Protein AF-A0A537II09-F1 (afdb_monomer_lite)

pLDDT: mean 72.44, std 28.17, range [24.23, 98.81]

Organism: NCBI:txid2569760

Sequence (395 aa):
MRSPESAPSPSTPVTAPAPATTFRKRRRVNEEGLTASSSEDPALSSGSTALQSLRHAIPRAQIGFWALRPAAPGGGNRPRTQRRERAKDPVRKNDIGEYWPERHIHPHPLAVRVRVALVGLGGVGRVLAHELSNNPRVSSLQIIDKVKVTSRGLAPLRSRIEVGACELDAAHNADLVRAVRGCDVVVNTSVSDLNLGIMRAALRVGADYLDVAATGPRKPRGLPGILEQLTLHESYEKADLRALLSMGLDPGMSNVMAREASDRLETIDTIRIRSGGTVRVRQSRPSPKFIPLYSREAFFSDVRIRPTVWQRGRLEERDLLSGEEDYAFPDPVGIQKTFLMAHEEVKTLPLYLGKPVGKVDFKYAINPDLAQALKADPGGSPAHSLPDGVRIRLP

InterPro domains:
  IPR005097 Saccharopine dehydrogenase, NADP binding domain [PF03435] (116-217)
  IPR036291 NAD(P)-binding domain superfamily [SSF51735] (115-291)

Foldseek 3Di:
DDDDDDDDDDDDDDDDDDPPDDDPDPDDDDDDDDDDDDDDDDDDDDDDDDDDDDDDDDDDDDDDDDDDDDDDDDDDDDDDDDDDDDDDDDDDDDPPPDDDPPPPPVVPPDPAAFEEEEEDCPPVNVVVLLVLQADPSHAEYEYEYCDDQDPVNCVVSVGPHHYHYDNDDLVPLVVLLVSCAPGQEYEYPDDQLSVVSNVVSCLVRLHAYEYAFFADDPDQQRDGRLVVNCVCVVSCVVSVYYYHYNCHVFVNVLLVVLLVVLVVDPAAQEDEAEAADADDDVPDVVGDRDDPPDDPVVVLRFQLAFAWKDAPLDTDTDHRFPDWDFDADDPPSGTAIKGFTHGDCNVVNCQPSPHHHHIYTYIYGDDVVVSVVCNVCSDDDPRNDHPPDPNPDRD

Structure (mmCIF, N/CA/C/O backbone):
data_AF-A0A537II09-F1
#
_entry.id   AF-A0A537II09-F1
#
loop_
_atom_site.group_PDB
_atom_site.id
_atom_site.type_symbol
_atom_site.label_atom_id
_atom_site.label_alt_id
_atom_site.label_comp_id
_atom_site.label_asym_id
_atom_site.label_entity_id
_atom_site.label_seq_id
_atom_site.pdbx_PDB_ins_code
_atom_site.Cartn_x
_atom_site.Cartn_y
_atom_site.Cartn_z
_atom_site.occupancy
_atom_site.B_iso_or_equiv
_atom_site.auth_seq_id
_atom_site.auth_comp_id
_atom_site.auth_asym_id
_atom_site.auth_atom_id
_atom_site.pdbx_PDB_model_num
ATOM 1 N N . MET A 1 1 ? -91.148 -2.951 31.776 1.00 35.53 1 MET A N 1
ATOM 2 C CA . MET A 1 1 ? -91.424 -4.222 31.073 1.00 35.53 1 MET A CA 1
ATOM 3 C C . MET A 1 1 ? -90.331 -4.451 30.038 1.00 35.53 1 MET A C 1
ATOM 5 O O . MET A 1 1 ? -90.120 -3.558 29.236 1.00 35.53 1 MET A O 1
ATOM 9 N N . ARG A 1 2 ? -89.703 -5.638 30.092 1.00 34.66 2 ARG A N 1
ATOM 10 C CA . ARG A 1 2 ? -88.965 -6.366 29.034 1.00 34.66 2 ARG A CA 1
ATOM 11 C C . ARG A 1 2 ? -87.686 -5.751 28.418 1.00 34.66 2 ARG A C 1
ATOM 13 O O . ARG A 1 2 ? -87.751 -4.848 27.598 1.00 34.66 2 ARG A O 1
ATOM 20 N N . SER A 1 3 ? -86.548 -6.380 28.738 1.00 38.75 3 SER A N 1
ATOM 21 C CA . SER A 1 3 ? -85.413 -6.667 27.823 1.00 38.75 3 SER A CA 1
ATOM 22 C C . SER A 1 3 ? -85.865 -7.662 26.712 1.00 38.75 3 SER A C 1
ATOM 24 O O . SER A 1 3 ? -86.957 -8.217 26.901 1.00 38.75 3 SER A O 1
ATOM 26 N N . PRO A 1 4 ? -85.118 -7.962 25.607 1.00 50.44 4 PRO A N 1
ATOM 27 C CA . PRO A 1 4 ? -83.701 -8.400 25.615 1.00 50.44 4 PRO A CA 1
ATOM 28 C C . PRO A 1 4 ? -82.800 -8.075 24.378 1.00 50.44 4 PRO A C 1
ATOM 30 O O . PRO A 1 4 ? -83.261 -7.626 23.338 1.00 50.44 4 PRO A O 1
ATOM 33 N N . GLU A 1 5 ? -81.492 -8.314 24.580 1.00 35.16 5 GLU A N 1
ATOM 34 C CA . GLU A 1 5 ? -80.436 -8.886 23.698 1.00 35.16 5 GLU A CA 1
ATOM 35 C C . GLU A 1 5 ? -80.344 -8.581 22.181 1.00 35.16 5 GLU A C 1
ATOM 37 O O . GLU A 1 5 ? -81.242 -8.892 21.408 1.00 35.16 5 GLU A O 1
ATOM 42 N N . SER A 1 6 ? -79.148 -8.192 21.696 1.00 34.78 6 SER A N 1
ATOM 43 C CA . SER A 1 6 ? -78.138 -9.113 21.097 1.00 34.78 6 SER A CA 1
ATOM 44 C C . SER A 1 6 ? -77.117 -8.425 20.148 1.00 34.78 6 SER A C 1
ATOM 46 O O . SER A 1 6 ? -77.461 -7.604 19.310 1.00 34.78 6 SER A O 1
ATOM 48 N N . ALA A 1 7 ? -75.844 -8.794 20.360 1.00 35.44 7 ALA A N 1
ATOM 49 C CA . ALA A 1 7 ? -74.621 -8.822 19.528 1.00 35.44 7 ALA A CA 1
ATOM 50 C C . ALA A 1 7 ? -74.449 -8.003 18.215 1.00 35.44 7 ALA A C 1
ATOM 52 O O . ALA A 1 7 ? -75.266 -8.096 17.303 1.00 35.44 7 ALA A O 1
ATOM 53 N N . PRO A 1 8 ? -73.244 -7.431 17.985 1.00 35.81 8 PRO A N 1
ATOM 54 C CA . PRO A 1 8 ? -72.657 -7.281 16.652 1.00 35.81 8 PRO A CA 1
ATOM 55 C C . PRO A 1 8 ? -71.631 -8.397 16.336 1.00 35.81 8 PRO A C 1
ATOM 57 O O . PRO A 1 8 ? -70.797 -8.747 17.169 1.00 35.81 8 PRO A O 1
ATOM 60 N N . SER A 1 9 ? -71.681 -8.950 15.117 1.00 35.50 9 SER A N 1
ATOM 61 C CA . SER A 1 9 ? -70.659 -9.845 14.518 1.00 35.50 9 SER A CA 1
ATOM 62 C C . SER A 1 9 ? -69.781 -9.073 13.496 1.00 35.50 9 SER A C 1
ATOM 64 O O . SER A 1 9 ? -70.003 -7.878 13.311 1.00 35.50 9 SER A O 1
ATOM 66 N N . PRO A 1 10 ? -68.736 -9.664 12.880 1.00 39.00 10 PRO A N 1
ATOM 67 C CA . PRO A 1 10 ? -67.344 -9.408 13.225 1.00 39.00 10 PRO A CA 1
ATOM 68 C C . PRO A 1 10 ? -66.575 -8.593 12.169 1.00 39.00 10 PRO A C 1
ATOM 70 O O . PRO A 1 10 ? -66.955 -8.464 11.009 1.00 39.00 10 PRO A O 1
ATOM 73 N N . SER A 1 11 ? -65.426 -8.090 12.609 1.00 35.19 11 SER A N 1
ATOM 74 C CA . SER A 1 11 ? -64.381 -7.410 11.848 1.00 35.19 11 SER A CA 1
ATOM 75 C C . SER A 1 11 ? -63.813 -8.217 10.671 1.00 35.19 11 SER A C 1
ATOM 77 O O . SER A 1 11 ? -63.297 -9.319 10.866 1.00 35.19 11 SER A O 1
ATOM 79 N N . THR A 1 12 ? -63.759 -7.606 9.488 1.00 33.59 12 THR A N 1
ATOM 80 C CA . THR A 1 12 ? -62.838 -7.969 8.398 1.00 33.59 12 THR A CA 1
ATOM 81 C C . THR A 1 12 ? -61.529 -7.177 8.538 1.00 33.59 12 THR A C 1
ATOM 83 O O . THR A 1 12 ? -61.569 -5.945 8.537 1.00 33.59 12 THR A O 1
ATOM 86 N N . PRO A 1 13 ? -60.359 -7.829 8.650 1.00 34.22 13 PRO A N 1
ATOM 87 C CA . PRO A 1 13 ? -59.076 -7.139 8.715 1.00 34.22 13 PRO A CA 1
ATOM 88 C C . PRO A 1 13 ? -58.577 -6.754 7.316 1.00 34.22 13 PRO A C 1
ATOM 90 O O . PRO A 1 13 ? -58.531 -7.575 6.400 1.00 34.22 13 PRO A O 1
ATOM 93 N N . VAL A 1 14 ? -58.154 -5.497 7.169 1.00 34.91 14 VAL A N 1
ATOM 94 C CA . VAL A 1 14 ? -57.383 -5.023 6.014 1.00 34.91 14 VAL A CA 1
ATOM 95 C C . VAL A 1 14 ? -55.985 -5.639 6.087 1.00 34.91 14 VAL A C 1
ATOM 97 O O . VAL A 1 14 ? -55.204 -5.352 6.992 1.00 34.91 14 VAL A O 1
ATOM 100 N N . THR A 1 15 ? -55.676 -6.508 5.130 1.00 30.94 15 THR A N 1
ATOM 101 C CA . THR A 1 15 ? -54.361 -7.119 4.917 1.00 30.94 15 THR A CA 1
ATOM 102 C C . THR A 1 15 ? -53.326 -6.075 4.496 1.00 30.94 15 THR A C 1
ATOM 104 O O . THR A 1 15 ? -53.390 -5.539 3.390 1.00 30.94 15 THR A O 1
ATOM 107 N N . ALA A 1 16 ? -52.342 -5.826 5.360 1.00 34.50 16 ALA A N 1
ATOM 108 C CA . ALA A 1 16 ? -51.078 -5.192 4.996 1.00 34.50 16 ALA A CA 1
ATOM 109 C C . ALA A 1 16 ? -50.143 -6.230 4.335 1.00 34.50 16 ALA A C 1
ATOM 111 O O . ALA A 1 16 ? -50.105 -7.378 4.787 1.00 34.50 16 ALA A O 1
ATOM 112 N N . PRO A 1 17 ? -49.377 -5.872 3.289 1.00 32.50 17 PRO A N 1
ATOM 113 C CA . PRO A 1 17 ? -48.413 -6.786 2.693 1.00 32.50 17 PRO A CA 1
ATOM 114 C C . PRO A 1 17 ? -47.253 -7.063 3.663 1.00 32.50 17 PRO A C 1
ATOM 116 O O . PRO A 1 17 ? -46.670 -6.152 4.250 1.00 32.50 17 PRO A O 1
ATOM 119 N N . ALA A 1 18 ? -46.927 -8.346 3.820 1.00 30.72 18 ALA A N 1
ATOM 120 C CA . ALA A 1 18 ? -45.845 -8.843 4.659 1.00 30.72 18 ALA A CA 1
ATOM 121 C C . ALA A 1 18 ? -44.460 -8.398 4.143 1.00 30.72 18 ALA A C 1
ATOM 123 O O . ALA A 1 18 ? -44.184 -8.546 2.949 1.00 30.72 18 ALA A O 1
ATOM 124 N N . PRO A 1 19 ? -43.535 -7.945 5.010 1.00 30.09 19 PRO A N 1
ATOM 125 C CA . PRO A 1 19 ? -42.133 -7.848 4.642 1.00 30.09 19 PRO A CA 1
ATOM 126 C C . PRO A 1 19 ? -41.504 -9.246 4.707 1.00 30.09 19 PRO A C 1
ATOM 128 O O . PRO A 1 19 ? -41.142 -9.748 5.771 1.00 30.09 19 PRO A O 1
ATOM 131 N N . ALA A 1 20 ? -41.361 -9.884 3.548 1.00 29.41 20 ALA A N 1
ATOM 132 C CA . ALA A 1 20 ? -40.534 -11.071 3.392 1.00 29.41 20 ALA A CA 1
ATOM 133 C C . ALA A 1 20 ? -39.072 -10.646 3.183 1.00 29.41 20 ALA A C 1
ATOM 135 O O . ALA A 1 20 ? -38.684 -10.261 2.086 1.00 29.41 20 ALA A O 1
ATOM 136 N N . THR A 1 21 ? -38.278 -10.673 4.253 1.00 29.30 21 THR A N 1
ATOM 137 C CA . THR A 1 21 ? -36.952 -11.324 4.369 1.00 29.30 21 THR A CA 1
ATOM 138 C C . THR A 1 21 ? -36.183 -10.717 5.543 1.00 29.30 21 THR A C 1
ATOM 140 O O . THR A 1 21 ? -35.794 -9.554 5.581 1.00 29.30 21 THR A O 1
ATOM 143 N N . THR A 1 22 ? -35.991 -11.555 6.552 1.00 26.39 22 THR A N 1
ATOM 144 C CA . THR A 1 22 ? -35.227 -11.310 7.770 1.00 26.39 22 THR A CA 1
ATOM 145 C C . THR A 1 22 ? -33.758 -11.026 7.458 1.00 26.39 22 THR A C 1
ATOM 147 O O . THR A 1 22 ? -33.001 -11.942 7.137 1.00 26.39 22 THR A O 1
ATOM 150 N N . PHE A 1 23 ? -33.324 -9.777 7.623 1.00 29.88 23 PHE A N 1
ATOM 151 C CA . PHE A 1 23 ? -31.906 -9.454 7.761 1.00 29.88 23 PHE A CA 1
ATOM 152 C C . PHE A 1 23 ? -31.412 -9.973 9.116 1.00 29.88 23 PHE A C 1
ATOM 154 O O . PHE A 1 23 ? -31.868 -9.532 10.175 1.00 29.88 23 PHE A O 1
ATOM 161 N N . ARG A 1 24 ? -30.478 -10.931 9.094 1.00 27.91 24 ARG A N 1
ATOM 162 C CA . ARG A 1 24 ? -29.792 -11.403 10.301 1.00 27.91 24 ARG A CA 1
ATOM 163 C C . ARG A 1 24 ? -29.028 -10.234 10.920 1.00 27.91 24 ARG A C 1
ATOM 165 O O . ARG A 1 24 ? -28.022 -9.775 10.386 1.00 27.91 24 ARG A O 1
ATOM 172 N N . LYS A 1 25 ? -29.503 -9.778 12.077 1.00 28.12 25 LYS A N 1
ATOM 173 C CA . LYS A 1 25 ? -28.752 -8.944 13.020 1.00 28.12 25 LYS A CA 1
ATOM 174 C C . LYS A 1 25 ? -27.372 -9.593 13.206 1.00 28.12 25 LYS A C 1
ATOM 176 O O . LYS A 1 25 ? -27.312 -10.755 13.612 1.00 28.12 25 LYS A O 1
ATOM 181 N N . ARG A 1 26 ? -26.285 -8.884 12.867 1.00 43.19 26 ARG A N 1
ATOM 182 C CA . ARG A 1 26 ? -24.908 -9.350 13.107 1.00 43.19 26 ARG A CA 1
ATOM 183 C C . ARG A 1 26 ? -24.811 -9.781 14.570 1.00 43.19 26 ARG A C 1
ATOM 185 O O . ARG A 1 26 ? -25.048 -8.971 15.469 1.00 43.19 26 ARG A O 1
ATOM 192 N N . ARG A 1 27 ? -24.539 -11.065 14.809 1.00 28.91 27 ARG A N 1
ATOM 193 C CA . ARG A 1 27 ? -24.317 -11.590 16.158 1.00 28.91 27 ARG A CA 1
ATOM 194 C C . ARG A 1 27 ? -23.023 -10.946 16.652 1.00 28.91 27 ARG A C 1
ATOM 196 O O . ARG A 1 27 ? -21.958 -11.241 16.122 1.00 28.91 27 ARG A O 1
ATOM 203 N N . ARG A 1 28 ? -23.118 -10.039 17.629 1.00 34.91 28 ARG A N 1
ATOM 204 C CA . ARG A 1 28 ? -21.961 -9.717 18.468 1.00 34.91 28 ARG A CA 1
ATOM 205 C C . ARG A 1 28 ? -21.519 -11.032 19.099 1.00 34.91 28 ARG A C 1
ATOM 207 O O . ARG A 1 28 ? -22.352 -11.759 19.638 1.00 34.91 28 ARG A O 1
ATOM 214 N N . VAL A 1 29 ? -20.243 -11.359 18.954 1.00 30.73 29 VAL A N 1
ATOM 215 C CA . VAL A 1 29 ? -19.633 -12.461 19.694 1.00 30.73 29 VAL A CA 1
ATOM 216 C C . VAL A 1 29 ? -19.723 -12.075 21.169 1.00 30.73 29 VAL A C 1
ATOM 218 O O . VAL A 1 29 ? -19.234 -11.012 21.550 1.00 30.73 29 VAL A O 1
ATOM 221 N N . ASN A 1 30 ? -20.434 -12.880 21.958 1.00 26.61 30 ASN A N 1
ATOM 222 C CA . ASN A 1 30 ? -20.492 -12.708 23.403 1.00 26.61 30 ASN A CA 1
ATOM 223 C C . ASN A 1 30 ? -19.115 -13.031 23.988 1.00 26.61 30 ASN A C 1
ATOM 225 O O . ASN A 1 30 ? -18.519 -14.059 23.667 1.00 26.61 30 ASN A O 1
ATOM 229 N N . GLU A 1 31 ? -18.633 -12.118 24.824 1.00 36.62 31 GLU A N 1
ATOM 230 C CA . GLU A 1 31 ? -17.505 -12.303 25.724 1.00 36.62 31 GLU A CA 1
ATOM 231 C C . GLU A 1 31 ? -17.891 -13.348 26.771 1.00 36.62 31 GLU A C 1
ATOM 233 O O . GLU A 1 31 ? -18.768 -13.085 27.580 1.00 36.62 31 GLU A O 1
ATOM 238 N N . GLU A 1 32 ? -17.261 -14.520 26.749 1.00 28.73 32 GLU A N 1
ATOM 239 C CA . GLU A 1 32 ? -17.080 -15.375 27.926 1.00 28.73 32 GLU A CA 1
ATOM 240 C C . GLU A 1 32 ? -16.040 -16.457 27.594 1.00 28.73 32 GLU A C 1
ATOM 242 O O . GLU A 1 32 ? -16.212 -17.242 26.663 1.00 28.73 32 GLU A O 1
ATOM 247 N N . GLY A 1 33 ? -14.934 -16.466 28.345 1.00 29.81 33 GLY A N 1
ATOM 248 C CA . GLY A 1 33 ? -13.980 -17.577 28.374 1.00 29.81 33 GLY A CA 1
ATOM 249 C C . GLY A 1 33 ? -12.688 -17.404 27.575 1.00 29.81 33 GLY A C 1
ATOM 250 O O . GLY A 1 33 ? -12.425 -18.194 26.682 1.00 29.81 33 GLY A O 1
ATOM 251 N N . LEU A 1 34 ? -11.838 -16.438 27.936 1.00 27.66 34 LEU A N 1
ATOM 252 C CA . LEU A 1 34 ? -10.384 -16.521 27.711 1.00 27.66 34 LEU A CA 1
ATOM 253 C C . LEU A 1 34 ? -9.678 -15.827 28.884 1.00 27.66 34 LEU A C 1
ATOM 255 O O . LEU A 1 34 ? -9.243 -14.679 28.803 1.00 27.66 34 LEU A O 1
ATOM 259 N N . THR A 1 35 ? -9.629 -16.527 30.016 1.00 26.50 35 THR A N 1
ATOM 260 C CA . THR A 1 35 ? -8.730 -16.203 31.124 1.00 26.50 35 THR A CA 1
ATOM 261 C C . THR A 1 35 ? -7.293 -16.471 30.694 1.00 26.50 35 THR A C 1
ATOM 263 O O . THR A 1 35 ? -6.990 -17.493 30.081 1.00 26.50 35 THR A O 1
ATOM 266 N N . ALA A 1 36 ? -6.416 -15.521 31.002 1.00 28.14 36 ALA A N 1
ATOM 267 C CA . ALA A 1 36 ? -4.990 -15.613 30.757 1.00 28.14 36 ALA A CA 1
ATOM 268 C C . ALA A 1 36 ? -4.373 -16.785 31.537 1.00 28.14 36 ALA A C 1
ATOM 270 O O . ALA A 1 36 ? -4.528 -16.866 32.753 1.00 28.14 36 ALA A O 1
ATOM 271 N N . SER A 1 37 ? -3.612 -17.635 30.851 1.00 25.69 37 SER A N 1
ATOM 272 C CA . SER A 1 37 ? -2.547 -18.415 31.476 1.00 25.69 37 SER A CA 1
ATOM 273 C C . SER A 1 37 ? -1.295 -18.306 30.619 1.00 25.69 37 SER A C 1
ATOM 275 O O . SER A 1 37 ? -1.236 -18.769 29.481 1.00 25.69 37 SER A O 1
ATOM 277 N N . SER A 1 38 ? -0.313 -17.626 31.188 1.00 28.88 38 SER A N 1
ATOM 278 C CA . SER A 1 38 ? 1.082 -17.629 30.790 1.00 28.88 38 SER A CA 1
ATOM 279 C C . SER A 1 38 ? 1.690 -19.011 31.020 1.00 28.88 38 SER A C 1
ATOM 281 O O . SER A 1 38 ? 1.789 -19.445 32.165 1.00 28.88 38 SER A O 1
ATOM 283 N N . SER A 1 39 ? 2.155 -19.655 29.959 1.00 25.84 39 SER A N 1
ATOM 284 C CA . SER A 1 39 ? 3.270 -20.597 30.026 1.00 25.84 39 SER A CA 1
ATOM 285 C C . SER A 1 39 ? 3.829 -20.770 28.620 1.00 25.84 39 SER A C 1
ATOM 287 O O . SER A 1 39 ? 3.100 -21.074 27.676 1.00 25.84 39 SER A O 1
ATOM 289 N N . GLU A 1 40 ? 5.122 -20.501 28.489 1.00 28.97 40 GLU A N 1
ATOM 290 C CA . GLU A 1 40 ? 5.938 -20.949 27.370 1.00 28.97 40 GLU A CA 1
ATOM 291 C C . GLU A 1 40 ? 5.822 -22.473 27.253 1.00 28.97 40 GLU A C 1
ATOM 293 O O . GLU A 1 40 ? 5.839 -23.152 28.275 1.00 28.97 40 GLU A O 1
ATOM 298 N N . ASP A 1 41 ? 5.737 -23.008 26.033 1.00 26.36 41 ASP A N 1
ATOM 299 C CA . ASP A 1 41 ? 6.262 -24.350 25.792 1.00 26.36 41 ASP A CA 1
ATOM 300 C C . ASP A 1 41 ? 6.763 -24.526 24.342 1.00 26.36 41 ASP A C 1
ATOM 302 O O . ASP A 1 41 ? 6.110 -24.058 23.398 1.00 26.36 41 ASP A O 1
ATOM 306 N N . PRO A 1 42 ? 7.929 -25.172 24.138 1.00 29.80 42 PRO A N 1
ATOM 307 C CA . PRO A 1 42 ? 8.613 -25.277 22.859 1.00 29.80 42 PRO A CA 1
ATOM 308 C C . PRO A 1 42 ? 8.430 -26.671 22.244 1.00 29.80 42 PRO A C 1
ATOM 310 O O . PRO A 1 42 ? 8.904 -27.658 22.791 1.00 29.80 42 PRO A O 1
ATOM 313 N N . ALA A 1 43 ? 7.828 -26.784 21.060 1.00 25.23 43 ALA A N 1
ATOM 314 C CA . ALA A 1 43 ? 7.925 -28.020 20.278 1.00 25.23 43 ALA A CA 1
ATOM 315 C C . ALA A 1 43 ? 7.493 -27.814 18.825 1.00 25.23 43 ALA A C 1
ATOM 317 O O . ALA A 1 43 ? 6.330 -28.004 18.508 1.00 25.23 43 ALA A O 1
ATOM 318 N N . LEU A 1 44 ? 8.426 -27.483 17.929 1.00 27.45 44 LEU A N 1
ATOM 319 C CA . LEU A 1 44 ? 8.330 -27.842 16.507 1.00 27.45 44 LEU A CA 1
ATOM 320 C C . LEU A 1 44 ? 9.754 -27.995 15.947 1.00 27.45 44 LEU A C 1
ATOM 322 O O . LEU A 1 44 ? 10.312 -27.100 15.317 1.00 27.45 44 LEU A O 1
ATOM 326 N N . SER A 1 45 ? 10.347 -29.157 16.217 1.00 24.72 45 SER A N 1
ATOM 327 C CA . SER A 1 45 ? 11.468 -29.710 15.455 1.00 24.72 45 SER A CA 1
ATOM 328 C C . SER A 1 45 ? 11.135 -31.160 15.091 1.00 24.72 45 SER A C 1
ATOM 330 O O . SER A 1 45 ? 10.511 -31.857 15.891 1.00 24.72 45 SER A O 1
ATOM 332 N N . SER A 1 46 ? 11.589 -31.591 13.910 1.00 28.72 46 SER A N 1
ATOM 333 C CA . SER A 1 46 ? 11.322 -32.876 13.231 1.00 28.72 46 SER A CA 1
ATOM 334 C C . SER A 1 46 ? 9.903 -32.990 12.646 1.00 28.72 46 SER A C 1
ATOM 336 O O . SER A 1 46 ? 8.935 -32.564 13.250 1.00 28.72 46 SER A O 1
ATOM 338 N N . GLY A 1 47 ? 9.662 -33.499 11.445 1.00 24.50 47 GLY A N 1
ATOM 339 C CA . GLY A 1 47 ? 10.497 -34.158 10.457 1.00 24.50 47 GLY A CA 1
ATOM 340 C C . GLY A 1 47 ? 9.578 -34.611 9.314 1.00 24.50 47 GLY A C 1
ATOM 341 O O . GLY A 1 47 ? 8.390 -34.853 9.501 1.00 24.50 47 GLY A O 1
ATOM 342 N N . SER A 1 48 ? 10.137 -34.668 8.113 1.00 27.02 48 SER A N 1
ATOM 343 C CA . SER A 1 48 ? 9.530 -35.191 6.888 1.00 27.02 48 SER A CA 1
ATOM 344 C C . SER A 1 48 ? 8.964 -36.610 7.057 1.00 27.02 48 SER A C 1
ATOM 346 O O . SER A 1 48 ? 9.704 -37.488 7.487 1.00 27.02 48 SER A O 1
ATOM 348 N N . THR A 1 49 ? 7.718 -36.853 6.626 1.00 27.00 49 THR A N 1
ATOM 349 C CA . THR A 1 49 ? 7.262 -37.924 5.695 1.00 27.00 49 THR A CA 1
ATOM 350 C C . THR A 1 49 ? 5.753 -38.168 5.845 1.00 27.00 49 THR A C 1
ATOM 352 O O . THR A 1 49 ? 5.290 -38.447 6.940 1.00 27.00 49 THR A O 1
ATOM 355 N N . ALA A 1 50 ? 4.997 -38.083 4.741 1.00 25.36 50 ALA A N 1
ATOM 356 C CA . ALA A 1 50 ? 3.851 -38.954 4.410 1.00 25.36 50 ALA A CA 1
ATOM 357 C C . ALA A 1 50 ? 3.155 -38.454 3.128 1.00 25.36 50 ALA A C 1
ATOM 359 O O . ALA A 1 50 ? 2.223 -37.653 3.145 1.00 25.36 50 ALA A O 1
ATOM 360 N N . LEU A 1 51 ? 3.658 -38.935 1.991 1.00 25.06 51 LEU A N 1
ATOM 361 C CA . LEU A 1 51 ? 2.924 -39.048 0.731 1.00 25.06 51 LEU A CA 1
ATOM 362 C C . LEU A 1 51 ? 1.967 -40.253 0.811 1.00 25.06 51 LEU A C 1
ATOM 364 O O . LEU A 1 51 ? 2.282 -41.225 1.486 1.00 25.06 51 LEU A O 1
ATOM 368 N N . GLN A 1 52 ? 0.903 -40.209 -0.003 1.00 25.44 52 GLN A N 1
ATOM 369 C CA . GLN A 1 52 ? -0.146 -41.230 -0.217 1.00 25.44 52 GLN A CA 1
ATOM 370 C C . GLN A 1 52 ? -1.223 -41.229 0.881 1.00 25.44 52 GLN A C 1
ATOM 372 O O . GLN A 1 52 ? -0.980 -41.559 2.028 1.00 25.44 52 GLN A O 1
ATOM 377 N N . SER A 1 53 ? -2.480 -40.901 0.600 1.00 26.73 53 SER A N 1
ATOM 378 C CA . SER A 1 53 ? -3.342 -41.675 -0.292 1.00 26.73 53 SER A CA 1
ATOM 379 C C . SER A 1 53 ? -4.729 -41.018 -0.349 1.00 26.73 53 SER A C 1
ATOM 381 O O . SER A 1 53 ? -5.230 -40.567 0.673 1.00 26.73 53 SER A O 1
ATOM 383 N N . LEU A 1 54 ? -5.316 -40.940 -1.550 1.00 27.53 54 LEU A N 1
ATOM 384 C CA . LEU A 1 54 ? -6.738 -41.180 -1.866 1.00 27.53 54 LEU A CA 1
ATOM 385 C C . LEU A 1 54 ? -7.019 -40.685 -3.295 1.00 27.53 54 LEU A C 1
ATOM 387 O O . LEU A 1 54 ? -7.127 -39.493 -3.576 1.00 27.53 54 LEU A O 1
ATOM 391 N N . ARG A 1 55 ? -7.080 -41.649 -4.219 1.00 26.17 55 ARG A N 1
ATOM 392 C CA . ARG A 1 55 ? -7.564 -41.508 -5.595 1.00 26.17 55 ARG A CA 1
ATOM 393 C C . ARG A 1 55 ? -8.919 -42.214 -5.716 1.00 26.17 55 ARG A C 1
ATOM 395 O O . ARG A 1 55 ? -9.098 -43.270 -5.121 1.00 26.17 55 ARG A O 1
ATOM 402 N N . HIS A 1 56 ? -9.738 -41.664 -6.619 1.00 28.02 56 HIS A N 1
ATOM 403 C CA . HIS A 1 56 ? -10.993 -42.170 -7.212 1.00 28.02 56 HIS A CA 1
ATOM 404 C C . HIS A 1 56 ? -12.247 -41.983 -6.338 1.00 28.02 56 HIS A C 1
ATOM 406 O O . HIS A 1 56 ? -12.238 -42.318 -5.165 1.00 28.02 56 HIS A O 1
ATOM 412 N N . ALA A 1 57 ? -13.325 -41.350 -6.826 1.00 24.98 57 ALA A N 1
ATOM 413 C CA . ALA A 1 57 ? -14.172 -41.787 -7.949 1.00 24.98 57 ALA A CA 1
ATOM 414 C C . ALA A 1 57 ? -15.139 -40.653 -8.439 1.00 24.98 57 ALA A C 1
ATOM 416 O O . ALA A 1 57 ? -15.767 -40.018 -7.604 1.00 24.98 57 ALA A O 1
ATOM 417 N N . ILE A 1 58 ? -15.192 -40.320 -9.754 1.00 29.08 58 ILE A N 1
ATOM 418 C CA . ILE A 1 58 ? -16.339 -40.505 -10.718 1.00 29.08 58 ILE A CA 1
ATOM 419 C C . ILE A 1 58 ? -17.123 -39.183 -11.030 1.00 29.08 58 ILE A C 1
ATOM 421 O O . ILE A 1 58 ? -17.345 -38.421 -10.099 1.00 29.08 58 ILE A O 1
ATOM 425 N N . PRO A 1 59 ? -17.631 -38.882 -12.262 1.00 34.41 59 PRO A N 1
ATOM 426 C CA . PRO A 1 59 ? -17.091 -39.027 -13.625 1.00 34.41 59 PRO A CA 1
ATOM 427 C C . PRO A 1 59 ? -17.256 -37.746 -14.509 1.00 34.41 59 PRO A C 1
ATOM 429 O O . PRO A 1 59 ? -17.985 -36.806 -14.202 1.00 34.41 59 PRO A O 1
ATOM 432 N N . ARG A 1 60 ? -16.610 -37.740 -15.683 1.00 28.34 60 ARG A N 1
ATOM 433 C CA . ARG A 1 60 ? -16.812 -36.761 -16.770 1.00 28.34 60 ARG A CA 1
ATOM 434 C C . ARG A 1 60 ? -18.135 -37.022 -17.506 1.00 28.34 60 ARG A C 1
ATOM 436 O O . ARG A 1 60 ? -18.330 -38.132 -17.991 1.00 28.34 60 ARG A O 1
ATOM 443 N N . ALA A 1 61 ? -18.974 -35.998 -17.667 1.00 28.45 61 ALA A N 1
ATOM 444 C CA . ALA A 1 61 ? -20.099 -36.006 -18.603 1.00 28.45 61 ALA A CA 1
ATOM 445 C C . ALA A 1 61 ? -19.711 -35.316 -19.922 1.00 28.45 61 ALA A C 1
ATOM 447 O O . ALA A 1 61 ? -19.069 -34.265 -19.936 1.00 28.45 61 ALA A O 1
ATOM 448 N N . GLN A 1 62 ? -20.075 -35.976 -21.019 1.00 26.84 62 GLN A N 1
ATOM 449 C CA . GLN A 1 62 ? -19.825 -35.623 -22.413 1.00 26.84 62 GLN A CA 1
ATOM 450 C C . GLN A 1 62 ? -20.582 -34.351 -22.823 1.00 26.84 62 GLN A C 1
ATOM 452 O O . GLN A 1 62 ? -21.776 -34.222 -22.566 1.00 26.84 62 GLN A O 1
ATOM 457 N N . ILE A 1 63 ? -19.900 -33.444 -23.526 1.00 29.00 63 ILE A N 1
ATOM 458 C CA . ILE A 1 63 ? -20.525 -32.327 -24.243 1.00 29.00 63 ILE A CA 1
ATOM 459 C C . ILE A 1 63 ? -20.851 -32.823 -25.653 1.00 29.00 63 ILE A C 1
ATOM 461 O O . ILE A 1 63 ? -19.954 -33.109 -26.447 1.00 29.00 63 ILE A O 1
ATOM 465 N N . GLY A 1 64 ? -22.146 -32.969 -25.931 1.00 26.45 64 GLY A N 1
ATOM 466 C CA . GLY A 1 64 ? -22.677 -33.301 -27.247 1.00 26.45 64 GLY A CA 1
ATOM 467 C C . GLY A 1 64 ? -22.653 -32.094 -28.182 1.00 26.45 64 GLY A C 1
ATOM 468 O O . GLY A 1 64 ? -23.157 -31.022 -27.854 1.00 26.45 64 GLY A O 1
ATOM 469 N N . PHE A 1 65 ? -22.076 -32.307 -29.360 1.00 24.23 65 PHE A N 1
ATOM 470 C CA . PHE A 1 65 ? -22.186 -31.457 -30.538 1.00 24.23 65 PHE A CA 1
ATOM 471 C C . PHE A 1 65 ? -23.644 -31.390 -31.020 1.00 24.23 65 PHE A C 1
ATOM 473 O O . PHE A 1 65 ? -24.234 -32.424 -31.323 1.00 24.23 65 PHE A O 1
ATOM 480 N N . TRP A 1 66 ? -24.182 -30.182 -31.193 1.00 25.88 66 TRP A N 1
ATOM 481 C CA . TRP A 1 66 ? -25.296 -29.925 -32.107 1.00 25.88 66 TRP A CA 1
ATOM 482 C C . TRP A 1 66 ? -24.902 -28.799 -33.056 1.00 25.88 66 TRP A C 1
ATOM 484 O O . TRP A 1 66 ? -24.757 -27.642 -32.669 1.00 25.88 66 TRP A O 1
ATOM 494 N N . ALA A 1 67 ? -24.699 -29.181 -34.313 1.00 25.70 67 ALA A N 1
ATOM 495 C CA . ALA A 1 67 ? -24.559 -28.280 -35.439 1.00 25.70 67 ALA A CA 1
ATOM 496 C C . ALA A 1 67 ? -25.950 -27.808 -35.882 1.00 25.70 67 ALA A C 1
ATOM 498 O O . ALA A 1 67 ? -26.822 -28.632 -36.152 1.00 25.70 67 ALA A O 1
ATOM 499 N N . LEU A 1 68 ? -26.141 -26.496 -36.027 1.00 29.30 68 LEU A N 1
ATOM 500 C CA . LEU A 1 68 ? -27.240 -25.932 -36.807 1.00 29.30 68 LEU A CA 1
ATOM 501 C C . LEU A 1 68 ? -26.691 -24.867 -37.762 1.00 29.30 68 LEU A C 1
ATOM 503 O O . LEU A 1 68 ? -25.969 -23.952 -37.373 1.00 29.30 68 LEU A O 1
ATOM 507 N N . ARG A 1 69 ? -27.009 -25.078 -39.042 1.00 29.25 69 ARG A N 1
ATOM 508 C CA . ARG A 1 69 ? -26.673 -24.259 -40.213 1.00 29.25 69 ARG A CA 1
ATOM 509 C C . ARG A 1 69 ? -27.310 -22.858 -40.148 1.00 29.25 69 ARG A C 1
ATOM 511 O O . ARG A 1 69 ? -28.389 -22.719 -39.575 1.00 29.25 69 ARG A O 1
ATOM 518 N N . PRO A 1 70 ? -26.720 -21.852 -40.820 1.00 30.27 70 PRO A N 1
ATOM 519 C CA . PRO A 1 70 ? -27.311 -20.524 -40.953 1.00 30.27 70 PRO A CA 1
ATOM 520 C C . PRO A 1 70 ? -28.391 -20.492 -42.049 1.00 30.27 70 PRO A C 1
ATOM 522 O O . PRO A 1 70 ? -28.224 -21.087 -43.115 1.00 30.27 70 PRO A O 1
ATOM 525 N N . ALA A 1 71 ? -29.478 -19.758 -41.800 1.00 29.92 71 ALA A N 1
ATOM 526 C CA . ALA A 1 71 ? -30.476 -19.388 -42.802 1.00 29.92 71 ALA A CA 1
ATOM 527 C C . ALA A 1 71 ? -30.263 -17.929 -43.248 1.00 29.92 71 ALA A C 1
ATOM 529 O O . ALA A 1 71 ? -29.985 -17.051 -42.431 1.00 29.92 71 ALA A O 1
ATOM 530 N N . ALA A 1 72 ? -30.364 -17.708 -44.559 1.00 32.16 72 ALA A N 1
ATOM 531 C CA . ALA A 1 72 ? -30.168 -16.445 -45.273 1.00 32.16 72 ALA A CA 1
ATOM 532 C C . ALA A 1 72 ? -31.349 -15.451 -45.084 1.00 32.16 72 ALA A C 1
ATOM 534 O O . ALA A 1 72 ? -32.401 -15.848 -44.579 1.00 32.16 72 ALA A O 1
ATOM 535 N N . PRO A 1 73 ? -31.206 -14.163 -45.471 1.00 35.97 73 PRO A N 1
ATOM 536 C CA . PRO A 1 73 ? -32.098 -13.090 -45.040 1.00 35.97 73 PRO A CA 1
ATOM 537 C C . PRO A 1 73 ? -33.306 -12.912 -45.973 1.00 35.97 73 PRO A C 1
ATOM 539 O O . PRO A 1 73 ? -33.162 -12.853 -47.192 1.00 35.97 73 PRO A O 1
ATOM 542 N N . GLY A 1 74 ? -34.496 -12.759 -45.389 1.00 29.50 74 GLY A N 1
ATOM 543 C CA . GLY A 1 74 ? -35.721 -12.353 -46.082 1.00 29.50 74 GLY A CA 1
ATOM 544 C C . GLY A 1 74 ? -36.202 -11.000 -45.560 1.00 29.50 74 GLY A C 1
ATOM 545 O O . GLY A 1 74 ? -36.466 -10.854 -44.368 1.00 29.50 74 GLY A O 1
ATOM 546 N N . GLY A 1 75 ? -36.276 -10.006 -46.446 1.00 26.81 75 GLY A N 1
ATOM 547 C CA . GLY A 1 75 ? -36.792 -8.670 -46.153 1.00 26.81 75 GLY A CA 1
ATOM 548 C C . GLY A 1 75 ? -38.319 -8.627 -46.047 1.00 26.81 75 GLY A C 1
ATOM 549 O O . GLY A 1 75 ? -39.020 -9.430 -46.656 1.00 26.81 75 GLY A O 1
ATOM 550 N N . GLY A 1 76 ? -38.835 -7.655 -45.290 1.00 27.53 76 GLY A N 1
ATOM 551 C CA . GLY A 1 76 ? -40.273 -7.387 -45.214 1.00 27.53 76 GLY A CA 1
ATOM 552 C C . GLY A 1 76 ? -40.686 -6.506 -44.034 1.00 27.53 76 GLY A C 1
ATOM 553 O O . GLY A 1 76 ? -40.841 -6.991 -42.921 1.00 27.53 76 GLY A O 1
ATOM 554 N N . ASN A 1 77 ? -40.848 -5.211 -44.321 1.00 28.95 77 ASN A N 1
ATOM 555 C CA . ASN A 1 77 ? -41.613 -4.156 -43.635 1.00 28.95 77 ASN A CA 1
ATOM 556 C C . ASN A 1 77 ? -42.174 -4.394 -42.214 1.00 28.95 77 ASN A C 1
ATOM 558 O O . ASN A 1 77 ? -43.086 -5.192 -42.005 1.00 28.95 77 ASN A O 1
ATOM 562 N N . ARG A 1 78 ? -41.800 -3.501 -41.281 1.00 31.38 78 ARG A N 1
ATOM 563 C CA . ARG A 1 78 ? -42.631 -3.119 -40.122 1.00 31.38 78 ARG A CA 1
ATOM 564 C C . ARG A 1 78 ? -42.718 -1.589 -39.984 1.00 31.38 78 ARG A C 1
ATOM 566 O O . ARG A 1 78 ? -41.759 -0.905 -40.340 1.00 31.38 78 ARG A O 1
ATOM 573 N N . PRO A 1 79 ? -43.849 -1.035 -39.506 1.00 31.33 79 PRO A N 1
ATOM 574 C CA . PRO A 1 79 ? -44.163 0.382 -39.646 1.00 31.33 79 PRO A CA 1
ATOM 575 C C . PRO A 1 79 ? -43.542 1.269 -38.558 1.00 31.33 79 PRO A C 1
ATOM 577 O O . PRO A 1 79 ? 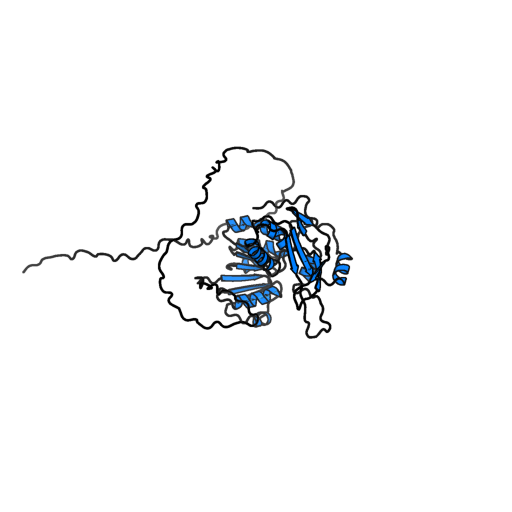-43.380 0.874 -37.406 1.00 31.33 79 PRO A O 1
ATOM 580 N N . ARG A 1 80 ? -43.243 2.511 -38.963 1.00 30.80 80 ARG A N 1
ATOM 581 C CA . ARG A 1 80 ? -42.798 3.655 -38.149 1.00 30.80 80 ARG A CA 1
ATOM 582 C C . ARG A 1 80 ? -43.741 3.926 -36.969 1.00 30.80 80 ARG A C 1
ATOM 584 O O . ARG A 1 80 ? -44.901 4.266 -37.182 1.00 30.80 80 ARG A O 1
ATOM 591 N N . THR A 1 81 ? -43.199 3.952 -35.753 1.00 32.00 81 THR A N 1
ATOM 592 C CA . THR A 1 81 ? -43.810 4.635 -34.601 1.00 32.00 81 THR A CA 1
ATOM 593 C C . THR A 1 81 ? -42.962 5.834 -34.183 1.00 32.00 81 THR A C 1
ATOM 595 O O . THR A 1 81 ? -41.736 5.764 -34.110 1.00 32.00 81 THR A O 1
ATOM 598 N N . GLN A 1 82 ? -43.652 6.953 -33.975 1.00 29.33 82 GLN A N 1
ATOM 599 C CA . GLN A 1 82 ? -43.134 8.301 -33.762 1.00 29.33 82 GLN A CA 1
ATOM 600 C C . GLN A 1 82 ? -42.162 8.409 -32.578 1.00 29.33 82 GLN A C 1
ATOM 602 O O . GLN A 1 82 ? -42.444 7.982 -31.460 1.00 29.33 82 GLN A O 1
ATOM 607 N N . ARG A 1 83 ? -41.028 9.064 -32.836 1.00 28.42 83 ARG A N 1
ATOM 608 C CA . ARG A 1 83 ? -40.025 9.468 -31.852 1.00 28.42 83 ARG A CA 1
ATOM 609 C C . ARG A 1 83 ? -40.504 10.762 -31.184 1.00 28.42 83 ARG A C 1
ATOM 611 O O . ARG A 1 83 ? -40.533 11.802 -31.833 1.00 28.42 83 ARG A O 1
ATOM 618 N N . ARG A 1 84 ? -40.890 10.709 -29.905 1.00 30.44 84 ARG A N 1
ATOM 619 C CA . ARG A 1 84 ? -41.048 11.917 -29.077 1.00 30.44 84 ARG A CA 1
ATOM 620 C C . ARG A 1 84 ? -39.661 12.390 -28.647 1.00 30.44 84 ARG A C 1
ATOM 622 O O . ARG A 1 84 ? -38.972 11.693 -27.905 1.00 30.44 84 ARG A O 1
ATOM 629 N N . GLU A 1 85 ? -39.255 13.555 -29.136 1.00 30.95 85 GLU A N 1
ATOM 630 C CA . GLU A 1 85 ? -38.087 14.286 -28.647 1.00 30.95 85 GLU A CA 1
ATOM 631 C C . GLU A 1 85 ? -38.324 14.712 -27.189 1.00 30.95 85 GLU A C 1
ATOM 633 O O . GLU A 1 85 ? -39.311 15.377 -26.879 1.00 30.95 85 GLU A O 1
ATOM 638 N N . ARG A 1 86 ? -37.427 14.309 -26.280 1.00 30.53 86 ARG A N 1
ATOM 639 C CA . ARG A 1 86 ? -37.291 14.936 -24.959 1.00 30.53 86 ARG A CA 1
ATOM 640 C C . ARG A 1 86 ? -36.216 16.014 -25.054 1.00 30.53 86 ARG A C 1
ATOM 642 O O . ARG A 1 86 ? -35.145 15.776 -25.611 1.00 30.53 86 ARG A O 1
ATOM 649 N N . ALA A 1 87 ? -36.554 17.185 -24.526 1.00 32.41 87 ALA A N 1
ATOM 650 C CA . ALA A 1 87 ? -35.713 18.369 -24.446 1.00 32.41 87 ALA A CA 1
ATOM 651 C C . ALA A 1 87 ? -34.356 18.071 -23.779 1.00 32.41 87 ALA A C 1
ATOM 653 O O . ALA A 1 87 ? -34.278 17.286 -22.836 1.00 32.41 87 ALA A O 1
ATOM 654 N N . LYS A 1 88 ? -33.297 18.691 -24.311 1.00 31.59 88 LYS A N 1
ATOM 655 C CA . LYS A 1 88 ? -31.918 18.604 -23.819 1.00 31.59 88 LYS A CA 1
ATOM 656 C C . LYS A 1 88 ? -31.723 19.589 -22.663 1.00 31.59 88 LYS A C 1
ATOM 658 O O . LYS A 1 88 ? -31.855 20.790 -22.887 1.00 31.59 88 LYS A O 1
ATOM 663 N N . ASP A 1 89 ? -31.347 19.095 -21.488 1.00 33.72 89 ASP A N 1
ATOM 664 C CA . ASP A 1 89 ? -30.771 19.929 -20.427 1.00 33.72 89 ASP A CA 1
ATOM 665 C C . ASP A 1 89 ? -29.299 20.276 -20.753 1.00 33.72 89 ASP A C 1
ATOM 667 O O . ASP A 1 89 ? -28.599 19.472 -21.382 1.00 33.72 89 ASP A O 1
ATOM 671 N N . PRO A 1 90 ? -28.804 21.475 -20.387 1.00 36.59 90 PRO A N 1
ATOM 672 C CA . PRO A 1 90 ? -27.497 21.959 -20.820 1.00 36.59 90 PRO A CA 1
ATOM 673 C C . PRO A 1 90 ? -26.351 21.351 -19.993 1.00 36.59 90 PRO A C 1
ATOM 675 O O . PRO A 1 90 ? -26.193 21.625 -18.806 1.00 36.59 90 PRO A O 1
ATOM 678 N N . VAL A 1 91 ? -25.507 20.557 -20.656 1.00 38.34 91 VAL A N 1
ATOM 679 C CA . VAL A 1 91 ? -24.293 19.932 -20.101 1.00 38.34 91 VAL A CA 1
ATOM 680 C C . VAL A 1 91 ? -23.173 20.974 -19.950 1.00 38.34 91 VAL A C 1
ATOM 682 O O . VAL A 1 91 ? -22.796 21.624 -20.928 1.00 38.34 91 VAL A O 1
ATOM 685 N N . ARG A 1 92 ? -22.606 21.127 -18.744 1.00 38.38 92 ARG A N 1
ATOM 686 C CA . ARG A 1 92 ? -21.379 21.917 -18.504 1.00 38.38 92 ARG A CA 1
ATOM 687 C C . ARG A 1 92 ? -20.132 21.057 -18.760 1.00 38.38 92 ARG A C 1
ATOM 689 O O . ARG A 1 92 ? -20.055 19.935 -18.277 1.00 38.38 92 ARG A O 1
ATOM 696 N N . LYS A 1 93 ? -19.171 21.592 -19.523 1.00 31.38 93 LYS A N 1
ATOM 697 C CA . LYS A 1 93 ? -17.850 20.990 -19.800 1.00 31.38 93 LYS A CA 1
ATOM 698 C C . LYS A 1 93 ? -16.838 21.352 -18.705 1.00 31.38 93 LYS A C 1
ATOM 700 O O . LYS A 1 93 ? -16.881 22.471 -18.202 1.00 31.38 93 LYS A O 1
ATOM 705 N N . ASN A 1 94 ? -15.890 20.453 -18.439 1.00 44.97 94 ASN A N 1
ATOM 706 C CA . ASN A 1 94 ? -14.695 20.717 -17.627 1.00 44.97 94 ASN A CA 1
ATOM 707 C C . ASN A 1 94 ? -13.466 20.895 -18.548 1.00 44.97 94 ASN A C 1
ATOM 709 O O . ASN A 1 94 ? -13.478 20.432 -19.692 1.00 44.97 94 ASN A O 1
ATOM 713 N N . ASP A 1 95 ? -12.396 21.510 -18.033 1.00 40.41 95 ASP A N 1
ATOM 714 C CA . ASP A 1 95 ? -11.251 22.073 -18.784 1.00 40.41 95 ASP A CA 1
ATOM 715 C C . ASP A 1 95 ? -10.350 21.083 -19.558 1.00 40.41 95 ASP A C 1
ATOM 717 O O . ASP A 1 95 ? -9.376 21.504 -20.178 1.00 40.41 95 ASP A O 1
ATOM 721 N N . ILE A 1 96 ? -10.661 19.781 -19.574 1.00 43.09 96 ILE A N 1
ATOM 722 C CA . ILE A 1 96 ? -9.895 18.760 -20.323 1.00 43.09 96 ILE A CA 1
ATOM 723 C C . ILE A 1 96 ? -10.726 17.951 -21.331 1.00 43.09 96 ILE A C 1
ATOM 725 O O . ILE A 1 96 ? -10.231 16.994 -21.911 1.00 43.09 96 ILE A O 1
ATOM 729 N N . GLY A 1 97 ? -11.979 18.335 -21.594 1.00 36.19 97 GLY A N 1
ATOM 730 C CA . GLY A 1 97 ? -12.724 17.848 -22.766 1.00 36.19 97 GLY A CA 1
ATOM 731 C C . GLY A 1 97 ? -13.162 16.374 -22.767 1.00 36.19 97 GLY A C 1
ATOM 732 O O . GLY A 1 97 ? -13.754 15.943 -23.756 1.00 36.19 97 GLY A O 1
ATOM 733 N N . GLU A 1 98 ? -12.940 15.614 -21.693 1.00 31.80 98 GLU A N 1
ATOM 734 C CA . GLU A 1 98 ? -13.411 14.229 -21.580 1.00 31.80 98 GLU A CA 1
ATOM 735 C C . GLU A 1 98 ? -14.841 14.129 -21.034 1.00 31.80 98 GLU A C 1
ATOM 737 O O . GLU A 1 98 ? -15.206 14.742 -20.027 1.00 31.80 98 GLU A O 1
ATOM 742 N N . TYR A 1 99 ? -15.648 13.305 -21.705 1.00 35.50 99 TYR A N 1
ATOM 743 C CA . TYR A 1 99 ? -16.950 12.869 -21.223 1.00 35.50 99 TYR A CA 1
ATOM 744 C C . TYR A 1 99 ? -16.739 11.720 -20.241 1.00 35.50 99 TYR A C 1
ATOM 746 O O . TYR A 1 99 ? -16.505 10.585 -20.653 1.00 35.50 99 TYR A O 1
ATOM 754 N N . TRP A 1 100 ? -16.906 11.971 -18.947 1.00 33.75 100 TRP A N 1
ATOM 755 C CA . TRP A 1 100 ? -17.395 10.891 -18.099 1.00 33.75 100 TRP A CA 1
ATOM 756 C C . TRP A 1 100 ? -18.845 10.667 -18.531 1.00 33.75 100 TRP A C 1
ATOM 758 O O . TRP A 1 100 ? -19.621 11.627 -18.471 1.00 33.75 100 TRP A O 1
ATOM 768 N N . PRO A 1 101 ? -19.262 9.473 -19.003 1.00 34.69 101 PRO A N 1
ATOM 769 C CA . PRO A 1 101 ? -20.684 9.193 -18.982 1.00 34.69 101 PRO A CA 1
ATOM 770 C C . PRO A 1 101 ? -21.096 9.419 -17.532 1.00 34.69 101 PRO A C 1
ATOM 772 O O . PRO A 1 101 ? -20.455 8.870 -16.630 1.00 34.69 101 PRO A O 1
ATOM 775 N N . GLU A 1 102 ? -22.103 10.262 -17.299 1.00 38.47 102 GLU A N 1
ATOM 776 C CA . GLU A 1 102 ? -22.819 10.271 -16.033 1.00 38.47 102 GLU A CA 1
ATOM 777 C C . GLU A 1 102 ? -23.370 8.854 -15.862 1.00 38.47 102 GLU A C 1
ATOM 779 O O . GLU A 1 102 ? -24.512 8.542 -16.189 1.00 38.47 102 GLU A O 1
ATOM 784 N N . ARG A 1 103 ? -22.535 7.937 -15.361 1.00 37.97 103 ARG A N 1
ATOM 785 C CA . ARG A 1 103 ? -23.030 6.847 -14.558 1.00 37.97 103 ARG A CA 1
ATOM 786 C C . ARG A 1 103 ? -23.731 7.605 -13.466 1.00 37.97 103 ARG A C 1
ATOM 788 O O . ARG A 1 103 ? -23.074 8.245 -12.645 1.00 37.97 103 ARG A O 1
ATOM 795 N N . HIS A 1 104 ? -25.057 7.600 -13.533 1.00 33.16 104 HIS A N 1
ATOM 796 C CA . HIS A 1 104 ? -25.881 7.834 -12.379 1.00 33.16 104 HIS A CA 1
ATOM 797 C C . HIS A 1 104 ? -25.156 7.129 -11.242 1.00 33.16 104 HIS A C 1
ATOM 799 O O . HIS A 1 104 ? -25.093 5.898 -11.192 1.00 33.16 104 HIS A O 1
ATOM 805 N N . ILE A 1 105 ? -24.525 7.912 -10.368 1.00 38.59 105 ILE A N 1
ATOM 806 C CA . ILE A 1 105 ? -24.282 7.457 -9.022 1.00 38.59 105 ILE A CA 1
ATOM 807 C C . ILE A 1 105 ? -25.714 7.295 -8.553 1.00 38.59 105 ILE A C 1
ATOM 809 O O . ILE A 1 105 ? -26.339 8.259 -8.116 1.00 38.59 105 ILE A O 1
ATOM 813 N N . HIS A 1 106 ? -26.290 6.108 -8.781 1.00 33.25 106 HIS A N 1
ATOM 814 C CA . HIS A 1 106 ? -27.478 5.702 -8.072 1.00 33.25 106 HIS A CA 1
ATOM 815 C C . HIS A 1 106 ? -27.151 6.089 -6.637 1.00 33.25 106 HIS A C 1
ATOM 817 O O . HIS A 1 106 ? -26.078 5.682 -6.171 1.00 33.25 106 HIS A O 1
ATOM 823 N N . PRO A 1 107 ? -27.937 6.959 -5.981 1.00 38.00 107 PRO A N 1
ATOM 824 C CA . PRO A 1 107 ? -27.710 7.231 -4.580 1.00 38.00 107 PRO A CA 1
ATOM 825 C C . PRO A 1 107 ? -27.774 5.864 -3.914 1.00 38.00 107 PRO A C 1
ATOM 827 O O . PRO A 1 107 ? -28.846 5.276 -3.792 1.00 38.00 107 PRO A O 1
ATOM 830 N N . HIS A 1 108 ? -26.605 5.285 -3.627 1.00 43.25 108 HIS A N 1
ATOM 831 C CA . HIS A 1 108 ? -26.552 3.974 -3.023 1.00 43.25 108 HIS A CA 1
ATOM 832 C C . HIS A 1 108 ? -27.286 4.166 -1.701 1.00 43.25 108 HIS A C 1
ATOM 834 O O . HIS A 1 108 ? -26.956 5.118 -0.983 1.00 43.25 108 HIS A O 1
ATOM 840 N N . PRO A 1 109 ? -28.298 3.347 -1.381 1.00 44.34 109 PRO A N 1
ATOM 841 C CA . PRO A 1 109 ? -29.030 3.489 -0.136 1.00 44.34 109 PRO A CA 1
ATOM 842 C C . PRO A 1 109 ? -28.093 3.087 1.007 1.00 44.34 109 PRO A C 1
ATOM 844 O O . PRO A 1 109 ? -28.103 1.950 1.456 1.00 44.34 109 PRO A O 1
ATOM 847 N N . LEU A 1 110 ? -27.198 3.976 1.432 1.00 49.72 110 LEU A N 1
ATOM 848 C CA . LEU A 1 110 ? -26.308 3.768 2.569 1.00 49.72 110 LEU A CA 1
ATOM 849 C C . LEU A 1 110 ? -26.564 4.881 3.567 1.00 49.72 110 LEU A C 1
ATOM 851 O O . LEU A 1 110 ? -25.836 5.860 3.665 1.00 49.72 110 LEU A O 1
ATOM 855 N N . ALA A 1 111 ? -27.590 4.638 4.374 1.00 55.75 111 ALA A N 1
ATOM 856 C CA . ALA A 1 111 ? -27.679 5.139 5.738 1.00 55.75 111 ALA A CA 1
ATOM 857 C C . ALA A 1 111 ? -26.555 4.580 6.647 1.00 55.75 111 ALA A C 1
ATOM 859 O O . ALA A 1 111 ? -26.520 4.878 7.838 1.00 55.75 111 ALA A O 1
ATOM 860 N N . VAL A 1 112 ? -25.646 3.751 6.116 1.00 60.91 112 VAL A N 1
ATOM 861 C CA . VAL A 1 112 ? -24.544 3.155 6.869 1.00 60.91 112 VAL A CA 1
ATOM 862 C C . VAL A 1 112 ? -23.391 4.149 6.923 1.00 60.91 112 VAL A C 1
ATOM 864 O O . VAL A 1 112 ? -22.730 4.404 5.917 1.00 60.91 112 VAL A O 1
ATOM 867 N N . ARG A 1 113 ? -23.168 4.711 8.111 1.00 85.38 113 ARG A N 1
ATOM 868 C CA . ARG A 1 113 ? -21.955 5.461 8.428 1.00 85.38 113 ARG A CA 1
ATOM 869 C C . ARG A 1 113 ? -20.926 4.522 9.047 1.00 85.38 113 ARG A C 1
ATOM 871 O O . ARG A 1 113 ? -21.284 3.685 9.870 1.00 85.38 113 ARG A O 1
ATOM 878 N N . VAL A 1 114 ? -19.676 4.665 8.630 1.00 93.81 114 VAL A N 1
ATOM 879 C CA . VAL A 1 114 ? -18.556 3.788 8.987 1.00 93.81 114 VAL A CA 1
ATOM 880 C C . VAL A 1 114 ? -17.641 4.502 9.980 1.00 93.81 114 VAL A C 1
ATOM 882 O O . VAL A 1 114 ? -17.316 5.677 9.797 1.00 93.81 114 VAL A O 1
ATOM 885 N N . ARG A 1 115 ? -17.201 3.799 11.022 1.00 97.56 115 ARG A N 1
ATOM 886 C CA . ARG A 1 115 ? -16.176 4.257 11.970 1.00 97.56 115 ARG A CA 1
ATOM 887 C C . ARG A 1 115 ? -14.816 3.752 11.513 1.00 97.56 115 ARG A C 1
ATOM 889 O O . ARG A 1 115 ? -14.644 2.549 11.309 1.00 97.56 115 ARG A O 1
ATOM 896 N N . VAL A 1 116 ? -13.858 4.657 11.354 1.00 98.38 116 VAL A N 1
ATOM 897 C CA . VAL A 1 116 ? -12.548 4.333 10.777 1.00 98.38 116 VAL A CA 1
ATOM 898 C C . VAL A 1 116 ? -11.449 4.509 11.818 1.00 98.38 116 VAL A C 1
ATOM 900 O O . VAL A 1 116 ? -11.364 5.563 12.444 1.00 98.38 116 VAL A O 1
ATOM 903 N N . ALA A 1 117 ? -10.574 3.513 11.956 1.00 98.50 117 ALA A N 1
ATOM 904 C CA . ALA A 1 117 ? -9.266 3.687 12.583 1.00 98.50 117 ALA A CA 1
ATOM 905 C C . ALA A 1 117 ? -8.206 3.877 11.496 1.00 98.50 117 ALA A C 1
ATOM 907 O O . ALA A 1 117 ? -8.068 3.021 10.628 1.00 98.50 117 ALA A O 1
ATOM 908 N N . LEU A 1 118 ? -7.448 4.968 11.548 1.00 98.50 118 LEU A N 1
ATOM 909 C CA . LEU A 1 118 ? -6.335 5.253 10.649 1.00 98.50 118 LEU A CA 1
ATOM 910 C C . LEU A 1 118 ? -5.011 5.098 11.400 1.00 98.50 118 LEU A C 1
ATOM 912 O O . LEU A 1 118 ? -4.728 5.866 12.318 1.00 98.50 118 LEU A O 1
ATOM 916 N N . VAL A 1 119 ? -4.194 4.131 10.992 1.00 98.25 119 VAL A N 1
ATOM 917 C CA . VAL A 1 119 ? -2.872 3.863 11.569 1.00 98.25 119 VAL A CA 1
ATOM 918 C C . VAL A 1 119 ? -1.793 4.530 10.713 1.00 98.25 119 VAL A C 1
ATOM 920 O O . VAL A 1 119 ? -1.552 4.127 9.577 1.00 98.25 119 VAL A O 1
ATOM 923 N N . GLY A 1 120 ? -1.131 5.542 11.274 1.00 95.44 120 GLY A N 1
ATOM 924 C CA . GLY A 1 120 ? -0.079 6.346 10.651 1.00 95.44 120 GLY A CA 1
ATOM 925 C C . GLY A 1 120 ? -0.596 7.635 10.000 1.00 95.44 120 GLY A C 1
ATOM 926 O O . GLY A 1 120 ? -1.288 7.602 8.991 1.00 95.44 120 GLY A O 1
ATOM 927 N N . LEU A 1 121 ? -0.182 8.793 10.515 1.00 94.19 121 LEU A N 1
ATOM 928 C CA . LEU A 1 121 ? -0.508 10.147 10.048 1.00 94.19 121 LEU A CA 1
ATOM 929 C C . LEU A 1 121 ? 0.686 10.803 9.313 1.00 94.19 121 LEU A C 1
ATOM 931 O O . LEU A 1 121 ? 1.007 11.990 9.481 1.00 94.19 121 LEU A O 1
ATOM 935 N N . GLY A 1 122 ? 1.362 10.010 8.477 1.00 89.50 122 GLY A N 1
ATOM 936 C CA . GLY A 1 122 ? 2.392 10.470 7.538 1.00 89.50 122 GLY A CA 1
ATOM 937 C C . GLY A 1 122 ? 1.813 11.275 6.365 1.00 89.50 122 GLY A C 1
ATOM 938 O O . GLY A 1 122 ? 0.687 11.762 6.427 1.00 89.50 122 GLY A O 1
ATOM 939 N N . GLY A 1 123 ? 2.566 11.415 5.268 1.00 87.50 123 GLY A N 1
ATOM 940 C CA . GLY A 1 123 ? 2.110 12.157 4.079 1.00 87.50 123 GLY A CA 1
ATOM 941 C C . GLY A 1 123 ? 0.787 11.626 3.513 1.00 87.50 123 GLY A C 1
ATOM 942 O O . GLY A 1 123 ? -0.189 12.370 3.432 1.00 87.50 123 GLY A O 1
ATOM 943 N N . VAL A 1 124 ? 0.732 10.321 3.218 1.00 90.06 124 VAL A N 1
ATOM 944 C CA . VAL A 1 124 ? -0.484 9.638 2.733 1.00 90.06 124 VAL A CA 1
ATOM 945 C C . VAL A 1 124 ? -1.599 9.692 3.779 1.00 90.06 124 VAL A C 1
ATOM 947 O O . VAL A 1 124 ? -2.717 10.099 3.470 1.00 90.06 124 VAL A O 1
ATOM 950 N N . GLY A 1 125 ? -1.281 9.361 5.035 1.00 93.62 125 GLY A N 1
ATOM 951 C CA . GLY A 1 125 ? -2.246 9.367 6.134 1.00 93.62 125 GLY A CA 1
ATOM 952 C C . GLY A 1 125 ? -2.915 10.726 6.351 1.00 93.62 125 GLY A C 1
ATOM 953 O O . GLY A 1 125 ? -4.109 10.778 6.614 1.00 93.62 125 GLY A O 1
ATOM 954 N N . ARG A 1 126 ? -2.202 11.849 6.182 1.00 93.19 126 ARG A N 1
ATOM 955 C CA . ARG A 1 126 ? -2.792 13.199 6.305 1.00 93.19 126 ARG A CA 1
ATOM 956 C C . ARG A 1 126 ? -3.795 13.511 5.207 1.00 93.19 126 ARG A C 1
ATOM 958 O O . ARG A 1 126 ? -4.841 14.081 5.507 1.00 93.19 126 ARG A O 1
ATOM 965 N N . VAL A 1 127 ? -3.479 13.153 3.963 1.00 92.50 127 VAL A N 1
ATOM 966 C CA . VAL A 1 127 ? -4.410 13.323 2.839 1.00 92.50 127 VAL A CA 1
ATOM 967 C C . VAL A 1 127 ? -5.648 12.470 3.087 1.00 92.50 127 VAL A C 1
ATOM 969 O O . VAL A 1 127 ? -6.763 12.976 3.047 1.00 92.50 127 VAL A O 1
ATOM 972 N N . LEU A 1 128 ? -5.458 11.204 3.460 1.00 94.75 128 LEU A N 1
ATOM 973 C CA . LEU A 1 128 ? -6.574 10.302 3.707 1.00 94.75 128 LEU A CA 1
ATOM 974 C C . LEU A 1 128 ? -7.419 10.723 4.915 1.00 94.75 128 LEU A C 1
ATOM 976 O O . LEU A 1 128 ? -8.642 10.690 4.841 1.00 94.75 128 LEU A O 1
ATOM 980 N N . ALA A 1 129 ? -6.800 11.186 6.002 1.00 95.81 129 ALA A N 1
ATOM 981 C CA . ALA A 1 129 ? -7.510 11.744 7.149 1.00 95.81 129 ALA A CA 1
ATOM 982 C C . ALA A 1 129 ? -8.364 12.955 6.752 1.00 95.81 129 ALA A C 1
ATOM 984 O O . ALA A 1 129 ? -9.479 13.088 7.250 1.00 95.81 129 ALA A O 1
ATOM 985 N N . HIS A 1 130 ? -7.863 13.821 5.863 1.00 95.12 130 HIS A N 1
ATOM 986 C CA . HIS A 1 130 ? -8.610 14.975 5.360 1.00 95.12 130 HIS A CA 1
ATOM 987 C C . HIS A 1 130 ? -9.818 14.549 4.518 1.00 95.12 130 HIS A C 1
ATOM 989 O O . HIS A 1 130 ? -10.919 15.057 4.725 1.00 95.12 130 HIS A O 1
ATOM 995 N N . GLU A 1 131 ? -9.640 13.585 3.615 1.00 94.25 131 GLU A N 1
ATOM 996 C CA . GLU A 1 131 ? -10.738 13.060 2.797 1.00 94.25 131 GLU A CA 1
ATOM 997 C C . GLU A 1 131 ? -11.791 12.346 3.658 1.00 94.25 131 GLU A C 1
ATOM 999 O O . GLU A 1 131 ? -12.989 12.611 3.545 1.00 94.25 131 GLU A O 1
ATOM 1004 N N . LEU A 1 132 ? -11.359 11.476 4.577 1.00 94.56 132 LEU A N 1
ATOM 1005 C CA . LEU A 1 132 ? -12.249 10.720 5.460 1.00 94.56 132 LEU A CA 1
ATOM 1006 C C . LEU A 1 132 ? -13.017 11.628 6.425 1.00 94.56 132 LEU A C 1
ATOM 1008 O O . LEU A 1 132 ? -14.213 11.422 6.622 1.00 94.56 132 LEU A O 1
ATOM 1012 N N . SER A 1 133 ? -12.371 12.651 6.993 1.00 94.50 133 SER A N 1
ATOM 1013 C CA . SER A 1 133 ? -13.006 13.573 7.946 1.00 94.50 133 SER A CA 1
ATOM 1014 C C . SER A 1 133 ? -14.098 14.455 7.326 1.00 94.50 133 SER A C 1
ATOM 1016 O O . SER A 1 133 ? -14.895 15.063 8.051 1.00 94.50 133 SER A O 1
ATOM 1018 N N . ASN A 1 134 ? -14.131 14.524 5.994 1.00 91.19 134 ASN A N 1
ATOM 1019 C CA . ASN A 1 134 ? -15.096 15.285 5.210 1.00 91.19 134 ASN A CA 1
ATOM 1020 C C . ASN A 1 134 ? -16.068 14.390 4.424 1.00 91.19 134 ASN A C 1
ATOM 1022 O O . ASN A 1 134 ? -16.990 14.902 3.783 1.00 91.19 134 ASN A O 1
ATOM 1026 N N . ASN A 1 135 ? -15.914 13.066 4.493 1.00 91.31 135 ASN A N 1
ATOM 1027 C CA . ASN A 1 135 ? -16.760 12.132 3.767 1.00 91.31 135 ASN A CA 1
ATOM 1028 C C . ASN A 1 135 ? -18.059 11.843 4.545 1.00 91.31 135 ASN A C 1
ATOM 1030 O O . ASN A 1 135 ? -18.000 11.327 5.661 1.00 91.31 135 ASN A O 1
ATOM 1034 N N . PRO A 1 136 ? -19.253 12.082 3.967 1.00 89.69 136 PRO A N 1
ATOM 1035 C CA . PRO A 1 136 ? -20.527 11.879 4.665 1.00 89.69 136 PRO A CA 1
ATOM 1036 C C . PRO A 1 136 ? -20.819 10.414 5.032 1.00 89.69 136 PRO A C 1
ATOM 1038 O O . PRO A 1 136 ? -21.715 10.157 5.837 1.00 89.69 136 PRO A O 1
ATOM 1041 N N . ARG A 1 137 ? -20.086 9.453 4.451 1.00 91.31 137 ARG A N 1
ATOM 1042 C CA . ARG A 1 137 ? -20.188 8.022 4.778 1.00 91.31 137 ARG A CA 1
ATOM 1043 C C . ARG A 1 137 ? -19.370 7.631 6.011 1.00 91.31 137 ARG A C 1
ATOM 1045 O O . ARG A 1 137 ? -19.493 6.501 6.470 1.00 91.31 137 ARG A O 1
ATOM 1052 N N . VAL A 1 138 ? -18.552 8.530 6.555 1.00 94.62 138 VAL A N 1
ATOM 1053 C CA . VAL A 1 138 ? -17.749 8.290 7.759 1.00 94.62 138 VAL A CA 1
ATOM 1054 C C . VAL A 1 138 ? -18.440 8.955 8.950 1.00 94.62 138 VAL A C 1
ATOM 1056 O O . VAL A 1 138 ? -18.880 10.099 8.860 1.00 94.62 138 VAL A O 1
ATOM 1059 N N . SER A 1 139 ? -18.598 8.237 10.063 1.00 94.81 139 SER A N 1
ATOM 1060 C CA . SER A 1 139 ? -19.178 8.787 11.303 1.00 94.81 139 SER A CA 1
ATOM 1061 C C . SER A 1 139 ? -18.131 9.291 12.283 1.00 94.81 139 SER A C 1
ATOM 1063 O O . SER A 1 139 ? -18.388 10.264 12.985 1.00 94.81 139 SER A O 1
ATOM 1065 N N . SER A 1 140 ? -16.981 8.625 12.354 1.00 96.25 140 SER A N 1
ATOM 1066 C CA . SER A 1 140 ? -15.876 9.004 13.230 1.00 96.25 140 SER A CA 1
ATOM 1067 C C . SER A 1 140 ? -14.551 8.497 12.675 1.00 96.25 140 SER A C 1
ATOM 1069 O O . SER A 1 140 ? -14.508 7.515 11.924 1.00 96.25 140 SER A O 1
ATOM 1071 N N . LEU A 1 141 ? -13.477 9.186 13.051 1.00 97.50 141 LEU A N 1
ATOM 1072 C CA . LEU A 1 141 ? -12.110 8.856 12.678 1.00 97.50 141 LEU A CA 1
ATOM 1073 C C . LEU A 1 141 ? -11.233 8.803 13.932 1.00 97.50 141 LEU A C 1
ATOM 1075 O O . LEU A 1 141 ? -11.052 9.811 14.606 1.00 97.50 141 LEU A O 1
ATOM 1079 N N . GLN A 1 142 ? -10.660 7.642 14.228 1.00 97.56 142 GLN A N 1
ATOM 1080 C CA . GLN A 1 142 ? -9.628 7.479 15.247 1.00 97.56 142 GLN A CA 1
ATOM 1081 C C . GLN A 1 142 ? -8.265 7.423 14.564 1.00 97.56 142 GLN A C 1
ATOM 1083 O O . GLN A 1 142 ? -7.988 6.504 13.802 1.00 97.56 142 GLN A O 1
ATOM 1088 N N . ILE A 1 143 ? -7.396 8.384 14.848 1.00 98.00 143 ILE A N 1
ATOM 1089 C CA . ILE A 1 143 ? -6.024 8.405 14.340 1.00 98.00 143 ILE A CA 1
ATOM 1090 C C . ILE A 1 143 ? -5.108 7.743 15.370 1.00 98.00 143 ILE A C 1
ATOM 1092 O O . ILE A 1 143 ? -5.193 8.027 16.563 1.00 98.00 143 ILE A O 1
ATOM 1096 N N . ILE A 1 144 ? -4.240 6.852 14.910 1.00 97.94 144 ILE A N 1
ATOM 1097 C CA . ILE A 1 144 ? -3.285 6.108 15.728 1.00 97.94 144 ILE A CA 1
ATOM 1098 C C . ILE A 1 144 ? -1.907 6.354 15.128 1.00 97.94 144 ILE A C 1
ATOM 1100 O O . ILE A 1 144 ? -1.668 5.998 13.976 1.00 97.94 144 ILE A O 1
ATOM 1104 N N . ASP A 1 145 ? -1.002 6.974 15.875 1.00 96.81 145 ASP A N 1
ATOM 1105 C CA . ASP A 1 145 ? 0.357 7.237 15.399 1.00 96.81 145 ASP A CA 1
ATOM 1106 C C . ASP A 1 145 ? 1.372 7.022 16.522 1.00 96.81 145 ASP A C 1
ATOM 1108 O O . ASP A 1 145 ? 1.078 7.271 17.688 1.00 96.81 145 ASP A O 1
ATOM 1112 N N . LYS A 1 146 ? 2.581 6.580 16.172 1.00 94.69 146 LYS A N 1
ATOM 1113 C CA . LYS A 1 146 ? 3.685 6.427 17.124 1.00 94.69 146 LYS A CA 1
ATOM 1114 C C . LYS A 1 146 ? 4.138 7.774 17.691 1.00 94.69 146 LYS A C 1
ATOM 1116 O O . LYS A 1 146 ? 4.671 7.821 18.793 1.00 94.69 146 LYS A O 1
ATOM 1121 N N . VAL A 1 147 ? 3.951 8.855 16.937 1.00 92.19 147 VAL A N 1
ATOM 1122 C CA . VAL A 1 147 ? 4.266 10.222 17.348 1.00 92.19 147 VAL A CA 1
ATOM 1123 C C . VAL A 1 147 ? 2.993 10.934 17.781 1.00 92.19 147 VAL A C 1
ATOM 1125 O O . VAL A 1 147 ? 1.980 10.918 17.082 1.00 92.19 147 VAL A O 1
ATOM 1128 N N . LYS A 1 148 ? 3.070 11.646 18.909 1.00 92.75 148 LYS A N 1
ATOM 1129 C CA . LYS A 1 148 ? 1.967 12.458 19.424 1.00 92.75 148 LYS A CA 1
ATOM 1130 C C . LYS A 1 148 ? 1.356 13.369 18.358 1.00 92.75 148 LYS A C 1
ATOM 1132 O O . LYS A 1 148 ? 1.992 14.304 17.862 1.00 92.75 148 LYS A O 1
ATOM 1137 N N . VAL A 1 149 ? 0.069 13.170 18.087 1.00 90.62 149 VAL A N 1
ATOM 1138 C CA . VAL A 1 149 ? -0.707 14.047 17.208 1.00 90.62 149 VAL A CA 1
ATOM 1139 C C . VAL A 1 149 ? -1.253 15.220 18.022 1.00 90.62 149 VAL A C 1
ATOM 1141 O O . VAL A 1 149 ? -2.073 15.059 18.921 1.00 90.62 149 VAL A O 1
ATOM 1144 N N . THR A 1 150 ? -0.776 16.427 17.724 1.00 87.81 150 THR A N 1
ATOM 1145 C CA . THR A 1 150 ? -1.222 17.648 18.410 1.00 87.81 150 THR A CA 1
ATOM 1146 C C . THR A 1 150 ? -2.502 18.206 17.791 1.00 87.81 150 THR A C 1
ATOM 1148 O O . THR A 1 150 ? -2.796 17.964 16.619 1.00 87.81 150 THR A O 1
ATOM 1151 N N . SER A 1 151 ? -3.225 19.049 18.534 1.00 82.75 151 SER A N 1
ATOM 1152 C CA . SER A 1 151 ? -4.373 19.805 18.007 1.00 82.75 151 SER A CA 1
ATOM 1153 C C . SER A 1 151 ? -4.016 20.608 16.749 1.00 82.75 151 SER A C 1
ATOM 1155 O O . SER A 1 151 ? -4.789 20.646 15.796 1.00 82.75 151 SER A O 1
ATOM 1157 N N . ARG A 1 152 ? -2.802 21.174 16.688 1.00 82.06 152 ARG A N 1
ATOM 1158 C CA . ARG A 1 152 ? -2.271 21.848 15.491 1.00 82.06 152 ARG A CA 1
ATOM 1159 C C . ARG A 1 152 ? -2.112 20.894 14.302 1.00 82.06 152 ARG A C 1
ATOM 1161 O O . ARG A 1 152 ? -2.315 21.315 13.170 1.00 82.06 152 ARG A O 1
ATOM 1168 N N . GLY A 1 153 ? -1.761 19.632 14.545 1.00 82.12 153 GLY A N 1
ATOM 1169 C CA . GLY A 1 153 ? -1.676 18.597 13.512 1.00 82.12 153 GLY A CA 1
ATOM 1170 C C . GLY A 1 153 ? -3.038 18.195 12.939 1.00 82.12 153 GLY A C 1
ATOM 1171 O O . GLY A 1 153 ? -3.113 17.856 11.761 1.00 82.12 153 GLY A O 1
ATOM 1172 N N . LEU A 1 154 ? -4.101 18.285 13.744 1.00 87.12 154 LEU A N 1
ATOM 1173 C CA . LEU A 1 154 ? -5.478 17.984 13.336 1.00 87.12 154 LEU A CA 1
ATOM 1174 C C . LEU A 1 154 ? -6.218 19.191 12.745 1.00 87.12 154 LEU A C 1
ATOM 1176 O O . LEU A 1 154 ? -7.131 19.011 11.944 1.00 87.12 154 LEU A O 1
ATOM 1180 N N . ALA A 1 155 ? -5.826 20.420 13.094 1.00 84.50 155 ALA A N 1
ATOM 1181 C CA . ALA A 1 155 ? -6.486 21.645 12.635 1.00 84.50 155 ALA A CA 1
ATOM 1182 C C . ALA A 1 155 ? -6.703 21.734 11.101 1.00 84.50 155 ALA A C 1
ATOM 1184 O O . ALA A 1 155 ? -7.777 22.177 10.685 1.00 84.50 155 ALA A O 1
ATOM 1185 N N . PRO A 1 156 ? -5.769 21.283 10.233 1.00 87.88 156 PRO A N 1
ATOM 1186 C CA . PRO A 1 156 ? -5.970 21.296 8.782 1.00 87.88 156 PRO A CA 1
ATOM 1187 C C . PRO A 1 156 ? -7.083 20.370 8.275 1.00 87.88 156 PRO A C 1
ATOM 1189 O O . PRO A 1 156 ? -7.561 20.562 7.159 1.00 87.88 156 PRO A O 1
ATOM 1192 N N . LEU A 1 157 ? -7.515 19.377 9.062 1.00 88.38 157 LEU A N 1
ATOM 1193 C CA . LEU A 1 157 ? -8.543 18.424 8.638 1.00 88.38 157 LEU A CA 1
ATOM 1194 C C . LEU A 1 157 ? -9.905 19.093 8.424 1.00 88.38 157 LEU A C 1
ATOM 1196 O O . LEU A 1 157 ? -10.682 18.594 7.614 1.00 88.38 157 LEU A O 1
ATOM 1200 N N . ARG A 1 158 ? -10.184 20.205 9.133 1.00 83.81 158 ARG A N 1
ATOM 1201 C CA . ARG A 1 158 ? -11.470 20.935 9.094 1.00 83.81 158 ARG A CA 1
ATOM 1202 C C . ARG A 1 158 ? -12.671 19.977 9.169 1.00 83.81 158 ARG A C 1
ATOM 1204 O O . ARG A 1 158 ? -13.590 20.060 8.359 1.00 83.81 158 ARG A O 1
ATOM 1211 N N . SER A 1 159 ? -12.600 19.024 10.100 1.00 81.56 159 SER A N 1
ATOM 1212 C CA . SER A 1 159 ? -13.477 17.855 10.130 1.00 81.56 159 SER A CA 1
ATOM 1213 C C . SER A 1 159 ? -14.942 18.217 10.357 1.00 81.56 159 SER A C 1
ATOM 1215 O O . SER A 1 159 ? -15.273 19.161 11.074 1.00 81.56 159 SER A O 1
ATOM 1217 N N . ARG A 1 160 ? -15.831 17.407 9.778 1.00 84.94 160 ARG A N 1
ATOM 1218 C CA . ARG A 1 160 ? -17.288 17.473 10.002 1.00 84.94 160 ARG A CA 1
ATOM 1219 C C . ARG A 1 160 ? -17.794 16.359 10.919 1.00 84.94 160 ARG A C 1
ATOM 1221 O O . ARG A 1 160 ? -18.999 16.192 11.090 1.00 84.94 160 ARG A O 1
ATOM 1228 N N . ILE A 1 161 ? -16.863 15.577 11.451 1.00 91.31 161 ILE A N 1
ATOM 1229 C CA . ILE A 1 161 ? -17.084 14.386 12.262 1.00 91.31 161 ILE A CA 1
ATOM 1230 C C . ILE A 1 161 ? -16.198 14.437 13.505 1.00 91.31 161 ILE A C 1
ATOM 1232 O O . ILE A 1 161 ? -15.255 15.236 13.575 1.00 91.31 161 ILE A O 1
ATOM 1236 N N . GLU A 1 162 ? -16.476 13.549 14.454 1.00 92.12 162 GLU A N 1
ATOM 1237 C CA . GLU A 1 162 ? -15.594 13.303 15.590 1.00 92.12 162 GLU A CA 1
ATOM 1238 C C . GLU A 1 162 ? -14.257 12.726 15.106 1.00 92.12 162 GLU A C 1
ATOM 1240 O O . GLU A 1 162 ? -14.221 11.718 14.392 1.00 92.12 162 GLU A O 1
ATOM 1245 N N . VAL A 1 163 ? -13.161 13.381 15.496 1.00 95.31 163 VAL A N 1
ATOM 1246 C CA . VAL A 1 163 ? -11.798 12.927 15.216 1.00 95.31 163 VAL A CA 1
ATOM 1247 C C . VAL A 1 163 ? -11.051 12.769 16.534 1.00 95.31 163 VAL A C 1
ATOM 1249 O O . VAL A 1 163 ? -10.738 13.756 17.199 1.00 95.31 163 VAL A O 1
ATOM 1252 N N . GLY A 1 164 ? -10.762 11.523 16.893 1.00 94.06 164 GLY A N 1
ATOM 1253 C CA . GLY A 1 164 ? -9.872 11.171 17.993 1.00 94.06 164 GLY A CA 1
ATOM 1254 C C . GLY A 1 164 ? -8.446 10.968 17.490 1.00 94.06 164 GLY A C 1
ATOM 1255 O O . GLY A 1 164 ? -8.228 10.624 16.328 1.00 94.06 164 GLY A O 1
ATOM 1256 N N . ALA A 1 165 ? -7.460 11.155 18.363 1.00 95.75 165 ALA A N 1
ATOM 1257 C CA . ALA A 1 165 ? -6.084 10.767 18.083 1.00 95.75 165 ALA A CA 1
ATOM 1258 C C . ALA A 1 165 ? -5.440 10.154 19.329 1.00 95.75 165 ALA A C 1
ATOM 1260 O O . ALA A 1 165 ? -5.653 10.649 20.436 1.00 95.75 165 ALA A O 1
ATOM 1261 N N . CYS A 1 166 ? -4.658 9.092 19.157 1.00 94.31 166 CYS A N 1
ATOM 1262 C CA . CYS A 1 166 ? -3.876 8.490 20.228 1.00 94.31 166 CYS A CA 1
ATOM 1263 C C . CYS A 1 166 ? -2.430 8.247 19.791 1.00 94.31 166 CYS A C 1
ATOM 1265 O O . CYS A 1 166 ? -2.149 7.894 18.643 1.00 94.31 166 CYS A O 1
ATOM 1267 N N . GLU A 1 167 ? -1.521 8.476 20.736 1.00 97.12 167 GLU A N 1
ATOM 1268 C CA . GLU A 1 167 ? -0.111 8.136 20.605 1.00 97.12 167 GLU A CA 1
ATOM 1269 C C . GLU A 1 167 ? 0.065 6.667 20.989 1.00 97.12 167 GLU A C 1
ATOM 1271 O O . GLU A 1 167 ? -0.189 6.286 22.133 1.00 97.12 167 GLU A O 1
ATOM 1276 N N . LEU A 1 168 ? 0.430 5.835 20.020 1.00 96.44 168 LEU A N 1
ATOM 1277 C CA . LEU A 1 168 ? 0.578 4.401 20.199 1.00 96.44 168 LEU A CA 1
ATOM 1278 C C . LEU A 1 168 ? 1.526 3.820 19.148 1.00 96.44 168 LEU A C 1
ATOM 1280 O O . LEU A 1 168 ? 1.328 3.992 17.945 1.00 96.44 168 LEU A O 1
ATOM 1284 N N . ASP A 1 169 ? 2.510 3.044 19.600 1.00 96.44 169 ASP A N 1
ATOM 1285 C CA . ASP A 1 169 ? 3.279 2.184 18.705 1.00 96.44 169 ASP A CA 1
ATOM 1286 C C . ASP A 1 169 ? 2.429 0.967 18.303 1.00 96.44 169 ASP A C 1
ATOM 1288 O O . ASP A 1 169 ? 2.138 0.092 19.122 1.00 96.44 169 ASP A O 1
ATOM 1292 N N . ALA A 1 170 ? 2.029 0.910 17.031 1.00 96.12 170 ALA A N 1
ATOM 1293 C CA . ALA A 1 170 ? 1.204 -0.166 16.487 1.00 96.12 170 ALA A CA 1
ATOM 1294 C C . ALA A 1 170 ? 1.900 -1.545 16.487 1.00 96.12 170 ALA A C 1
ATOM 1296 O O . ALA A 1 170 ? 1.233 -2.557 16.268 1.00 96.12 170 ALA A O 1
ATOM 1297 N N . ALA A 1 171 ? 3.203 -1.624 16.792 1.00 95.31 171 ALA A N 1
ATOM 1298 C CA . ALA A 1 171 ? 3.870 -2.892 17.088 1.00 95.31 171 ALA A CA 1
ATOM 1299 C C . ALA A 1 171 ? 3.363 -3.544 18.395 1.00 95.31 171 ALA A C 1
ATOM 1301 O O . ALA A 1 171 ? 3.425 -4.770 18.540 1.00 95.31 171 ALA A O 1
ATOM 1302 N N . HIS A 1 172 ? 2.806 -2.766 19.332 1.00 95.69 172 HIS A N 1
ATOM 1303 C CA . HIS A 1 172 ? 2.196 -3.276 20.562 1.00 95.69 172 HIS A CA 1
ATOM 1304 C C . HIS A 1 172 ? 0.777 -3.802 20.299 1.00 95.69 172 HIS A C 1
ATOM 1306 O O . HIS A 1 172 ? -0.229 -3.137 20.549 1.00 95.69 172 HIS A O 1
ATOM 1312 N N . ASN A 1 173 ? 0.687 -5.038 19.802 1.00 91.12 173 ASN A N 1
ATOM 1313 C CA . ASN A 1 173 ? -0.566 -5.641 19.327 1.00 91.12 173 ASN A CA 1
ATOM 1314 C C . ASN A 1 173 ? -1.729 -5.592 20.337 1.00 91.12 173 ASN A C 1
ATOM 1316 O O . ASN A 1 173 ? -2.867 -5.351 19.942 1.00 91.12 173 ASN A O 1
ATOM 1320 N N . ALA A 1 174 ? -1.473 -5.822 21.629 1.00 94.94 174 ALA A N 1
ATOM 1321 C CA . ALA A 1 174 ? -2.529 -5.801 22.645 1.00 94.94 174 ALA A CA 1
ATOM 1322 C C . ALA A 1 174 ? -3.160 -4.408 22.791 1.00 94.94 174 ALA A C 1
ATOM 1324 O O . ALA A 1 174 ? -4.370 -4.287 22.985 1.00 94.94 174 ALA A O 1
ATOM 1325 N N . ASP A 1 175 ? -2.347 -3.364 22.684 1.00 96.25 175 ASP A N 1
ATOM 1326 C CA . ASP A 1 175 ? -2.770 -1.974 22.807 1.00 96.25 175 ASP A CA 1
ATOM 1327 C C . ASP A 1 175 ? -3.452 -1.516 21.521 1.00 96.25 175 ASP A C 1
ATOM 1329 O O . ASP A 1 175 ? -4.512 -0.894 21.576 1.00 96.25 175 ASP A O 1
ATOM 1333 N N . LEU A 1 176 ? -2.918 -1.933 20.369 1.00 98.00 176 LEU A N 1
ATOM 1334 C CA . LEU A 1 176 ? -3.533 -1.696 19.067 1.00 98.00 176 LEU A CA 1
ATOM 1335 C C . LEU A 1 176 ? -4.945 -2.283 19.006 1.00 98.00 176 LEU A C 1
ATOM 1337 O O . LEU A 1 176 ? -5.872 -1.577 18.627 1.00 98.00 176 LEU A O 1
ATOM 1341 N N . VAL A 1 177 ? -5.136 -3.533 19.444 1.00 98.00 177 VAL A N 1
ATOM 1342 C CA . VAL A 1 177 ? -6.460 -4.179 19.509 1.00 98.00 177 VAL A CA 1
ATOM 1343 C C . VAL A 1 177 ? -7.441 -3.374 20.364 1.00 98.00 177 VAL A C 1
ATOM 1345 O O . VAL A 1 177 ? -8.619 -3.291 20.019 1.00 98.00 177 VAL A O 1
ATOM 1348 N N . ARG A 1 178 ? -6.987 -2.771 21.472 1.00 97.38 178 ARG A N 1
ATOM 1349 C CA . ARG A 1 178 ? -7.842 -1.895 22.288 1.00 97.38 178 ARG A CA 1
ATOM 1350 C C . ARG A 1 178 ? -8.161 -0.592 21.557 1.00 97.38 178 ARG A C 1
ATOM 1352 O O . ARG A 1 178 ? -9.315 -0.178 21.573 1.00 97.38 178 ARG A O 1
ATOM 1359 N N . ALA A 1 179 ? -7.177 0.006 20.890 1.00 96.81 179 ALA A N 1
ATOM 1360 C CA . ALA A 1 179 ? -7.325 1.275 20.182 1.00 96.81 179 ALA A CA 1
ATOM 1361 C C . ALA A 1 179 ? -8.237 1.193 18.945 1.00 96.81 179 ALA A C 1
ATOM 1363 O O . ALA A 1 179 ? -8.954 2.147 18.662 1.00 96.81 179 ALA A O 1
ATOM 1364 N N . VAL A 1 180 ? -8.248 0.064 18.224 1.00 97.62 180 VAL A N 1
ATOM 1365 C CA . VAL A 1 180 ? -9.112 -0.129 17.040 1.00 97.62 180 VAL A CA 1
ATOM 1366 C C . VAL A 1 180 ? -10.469 -0.759 17.369 1.00 97.62 180 VAL A C 1
ATOM 1368 O O . VAL A 1 180 ? -11.289 -0.989 16.477 1.00 97.62 180 VAL A O 1
ATOM 1371 N N . ARG A 1 181 ? -10.734 -1.069 18.645 1.00 97.00 181 ARG A N 1
ATOM 1372 C CA . ARG A 1 181 ? -11.972 -1.729 19.064 1.00 97.00 181 ARG A CA 1
ATOM 1373 C C . ARG A 1 181 ? -13.185 -0.873 18.721 1.00 97.00 181 ARG A C 1
ATOM 1375 O O . ARG A 1 181 ? -13.248 0.308 19.041 1.00 97.00 181 ARG A O 1
ATOM 1382 N N . GLY A 1 182 ? -14.186 -1.505 18.114 1.00 94.94 182 GLY A N 1
ATOM 1383 C CA . GLY A 1 182 ? -15.405 -0.815 17.713 1.00 94.94 182 GLY A CA 1
ATOM 1384 C C . GLY A 1 182 ? -15.223 0.082 16.492 1.00 94.94 182 GLY A C 1
ATOM 1385 O O . GLY A 1 182 ? -16.122 0.857 16.211 1.00 94.94 182 GLY A O 1
ATOM 1386 N N . 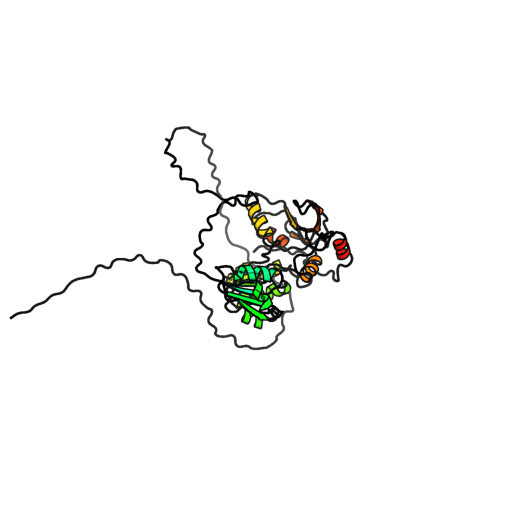CYS A 1 183 ? -14.118 -0.004 15.756 1.00 97.19 183 CYS A N 1
ATOM 1387 C CA . CYS A 1 183 ? -14.082 0.507 14.389 1.00 97.19 183 CYS A CA 1
ATOM 1388 C C . CYS A 1 183 ? -14.706 -0.519 13.439 1.00 97.19 183 CYS A C 1
ATOM 1390 O O . CYS A 1 183 ? -14.738 -1.712 13.735 1.00 97.19 183 CYS A O 1
ATOM 1392 N N . ASP A 1 184 ? -15.214 -0.045 12.308 1.00 98.12 184 ASP A N 1
ATOM 1393 C CA . ASP A 1 184 ? -15.769 -0.896 11.256 1.00 98.12 184 ASP A CA 1
ATOM 1394 C C . ASP A 1 184 ? -14.702 -1.198 10.188 1.00 98.12 184 ASP A C 1
ATOM 1396 O O . ASP A 1 184 ? -14.705 -2.277 9.600 1.00 98.12 184 ASP A O 1
ATOM 1400 N N . VAL A 1 185 ? -13.758 -0.267 9.980 1.00 98.31 185 VAL A N 1
ATOM 1401 C CA . VAL A 1 185 ? -12.615 -0.415 9.065 1.00 98.31 185 VAL A CA 1
ATOM 1402 C C . VAL A 1 185 ? -11.331 0.080 9.735 1.00 98.31 185 VAL A C 1
ATOM 1404 O O . VAL A 1 185 ? -11.305 1.172 10.311 1.00 98.31 185 VAL A O 1
ATOM 1407 N N . VAL A 1 186 ? -10.254 -0.696 9.623 1.00 98.75 186 VAL A N 1
ATOM 1408 C CA . VAL A 1 1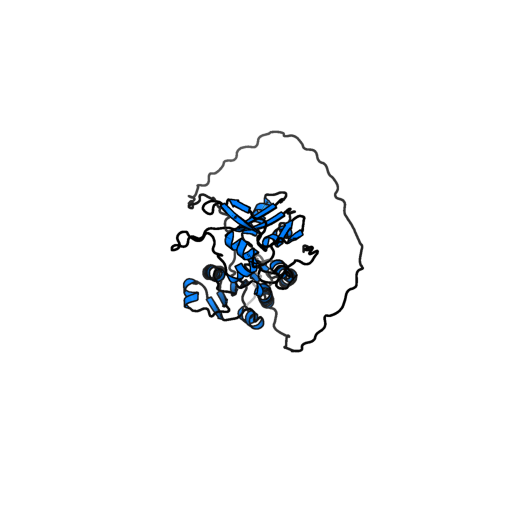86 ? -8.887 -0.298 9.983 1.00 98.75 186 VAL A CA 1
ATOM 1409 C C . VAL A 1 186 ? -8.105 -0.006 8.708 1.00 98.75 186 VAL A C 1
ATOM 1411 O O . VAL A 1 186 ? -7.877 -0.892 7.890 1.00 98.75 186 VAL A O 1
ATOM 1414 N N . VAL A 1 187 ? -7.676 1.241 8.551 1.00 98.56 187 VAL A N 1
ATOM 1415 C CA . VAL A 1 187 ? -6.885 1.717 7.422 1.00 98.56 187 VAL A CA 1
ATOM 1416 C C . VAL A 1 187 ? -5.442 1.918 7.861 1.00 98.56 187 VAL A C 1
ATOM 1418 O O . VAL A 1 187 ? -5.163 2.677 8.787 1.00 98.56 187 VAL A O 1
ATOM 1421 N N . ASN A 1 188 ? -4.514 1.247 7.194 1.00 98.00 188 ASN A N 1
ATOM 1422 C CA . ASN A 1 188 ? -3.097 1.283 7.489 1.00 98.00 188 ASN A CA 1
ATOM 1423 C C . ASN A 1 188 ? -2.329 2.089 6.436 1.00 98.00 188 ASN A C 1
ATOM 1425 O O . ASN A 1 188 ? -2.172 1.669 5.292 1.00 98.00 188 ASN A O 1
ATOM 1429 N N . THR A 1 189 ? -1.797 3.228 6.863 1.00 95.94 189 THR A N 1
ATOM 1430 C CA . THR A 1 189 ? -0.876 4.073 6.090 1.00 95.94 189 THR A CA 1
ATOM 1431 C C . THR A 1 189 ? 0.478 4.218 6.791 1.00 95.94 189 THR A C 1
ATOM 1433 O O . THR A 1 189 ? 1.212 5.177 6.546 1.00 95.94 189 THR A O 1
ATOM 1436 N N . SER A 1 190 ? 0.790 3.292 7.703 1.00 93.44 190 SER A N 1
ATOM 1437 C CA . SER A 1 190 ? 2.086 3.182 8.372 1.00 93.44 190 SER A CA 1
ATOM 1438 C C . SER A 1 190 ? 3.071 2.344 7.543 1.00 93.44 190 SER A C 1
ATOM 1440 O O . SER A 1 190 ? 2.838 2.076 6.365 1.00 93.44 190 SER A O 1
ATOM 1442 N N . VAL A 1 191 ? 4.203 1.960 8.136 1.00 91.19 191 VAL A N 1
ATOM 1443 C CA . VAL A 1 191 ? 5.195 1.107 7.468 1.00 91.19 191 VAL A CA 1
ATOM 1444 C C . VAL A 1 191 ? 4.670 -0.321 7.279 1.00 91.19 191 VAL A C 1
ATOM 1446 O O . VAL A 1 191 ? 3.999 -0.879 8.151 1.00 91.19 191 VAL A O 1
ATOM 1449 N N . SER A 1 192 ? 5.018 -0.931 6.148 1.00 91.88 192 SER A N 1
ATOM 1450 C CA . SER A 1 192 ? 4.511 -2.237 5.706 1.00 91.88 192 SER A CA 1
ATOM 1451 C C . SER A 1 192 ? 4.908 -3.408 6.617 1.00 91.88 192 SER A C 1
ATOM 1453 O O . SER A 1 192 ? 4.179 -4.397 6.711 1.00 91.88 192 SER A O 1
ATOM 1455 N N . ASP A 1 193 ? 5.988 -3.277 7.394 1.00 91.06 193 ASP A N 1
ATOM 1456 C CA . ASP A 1 193 ? 6.402 -4.259 8.412 1.00 91.06 193 ASP A CA 1
ATOM 1457 C C . ASP A 1 193 ? 5.304 -4.558 9.448 1.00 91.06 193 ASP A C 1
ATOM 1459 O O . ASP A 1 193 ? 5.239 -5.656 10.027 1.00 91.06 193 ASP A O 1
ATOM 1463 N N . LEU A 1 194 ? 4.416 -3.587 9.672 1.00 94.69 194 LEU A N 1
ATOM 1464 C CA . LEU A 1 194 ? 3.309 -3.679 10.616 1.00 94.69 194 LEU A CA 1
ATOM 1465 C C . LEU A 1 194 ? 2.043 -4.289 9.999 1.00 94.69 194 LEU A C 1
ATOM 1467 O O . LEU A 1 194 ? 1.150 -4.668 10.761 1.00 94.69 194 LEU A O 1
ATOM 1471 N N . ASN A 1 195 ? 1.971 -4.460 8.670 1.00 97.06 195 ASN A N 1
ATOM 1472 C CA . ASN A 1 195 ? 0.763 -4.892 7.955 1.00 97.06 195 ASN A CA 1
ATOM 1473 C C . ASN A 1 195 ? 0.118 -6.119 8.600 1.00 97.06 195 ASN A C 1
ATOM 1475 O O . ASN A 1 195 ? -1.032 -6.061 9.018 1.00 97.06 195 ASN A O 1
ATOM 1479 N N . LEU A 1 196 ? 0.868 -7.211 8.774 1.00 97.25 196 LEU A N 1
ATOM 1480 C CA . LEU A 1 196 ? 0.325 -8.451 9.343 1.00 97.25 196 LEU A CA 1
ATOM 1481 C C . LEU A 1 196 ? -0.137 -8.311 10.798 1.00 97.25 196 LEU A C 1
ATOM 1483 O O . LEU A 1 196 ? -1.090 -8.973 11.205 1.00 97.25 196 LEU A O 1
ATOM 1487 N N . GLY A 1 197 ? 0.549 -7.489 11.598 1.00 97.62 197 GLY A N 1
ATOM 1488 C CA . GLY A 1 197 ? 0.140 -7.207 12.977 1.00 97.62 197 GLY A CA 1
ATOM 1489 C C . GLY A 1 197 ? -1.200 -6.476 13.004 1.00 97.62 197 GLY A C 1
ATOM 1490 O O . GLY A 1 197 ? -2.137 -6.913 13.671 1.00 97.62 197 GLY A O 1
ATOM 1491 N N . ILE A 1 198 ? -1.324 -5.434 12.181 1.00 98.62 198 ILE A N 1
ATOM 1492 C CA . ILE A 1 198 ? -2.538 -4.622 12.073 1.00 98.62 198 ILE A CA 1
ATOM 1493 C C . ILE A 1 198 ? -3.685 -5.421 11.436 1.00 98.62 198 ILE A C 1
ATOM 1495 O O . ILE A 1 198 ? -4.803 -5.371 11.942 1.00 98.62 198 ILE A O 1
ATOM 1499 N N . MET A 1 199 ? -3.420 -6.238 10.410 1.00 98.69 199 MET A N 1
ATOM 1500 C CA . MET A 1 199 ? -4.402 -7.164 9.830 1.00 98.69 199 MET A CA 1
ATOM 1501 C C . MET A 1 199 ? -4.955 -8.125 10.883 1.00 98.69 199 MET A C 1
ATOM 1503 O O . MET A 1 199 ? -6.157 -8.376 10.921 1.00 98.69 199 MET A O 1
ATOM 1507 N N . ARG A 1 200 ? -4.100 -8.670 11.758 1.00 98.62 200 ARG A N 1
ATOM 1508 C CA . ARG A 1 200 ? -4.550 -9.541 12.853 1.00 98.62 200 ARG A CA 1
ATOM 1509 C C . ARG A 1 200 ? -5.338 -8.776 13.912 1.00 98.62 200 ARG A C 1
ATOM 1511 O O . ARG A 1 200 ? -6.290 -9.327 14.459 1.00 98.62 200 ARG A O 1
ATOM 1518 N N . ALA A 1 201 ? -4.979 -7.524 14.190 1.00 98.56 201 ALA A N 1
ATOM 1519 C CA . ALA A 1 201 ? -5.746 -6.676 15.095 1.00 98.56 201 ALA A CA 1
ATOM 1520 C C . ALA A 1 201 ? -7.151 -6.381 14.544 1.00 98.56 201 ALA A C 1
ATOM 1522 O O . ALA A 1 201 ? -8.122 -6.561 15.276 1.00 98.56 201 ALA A O 1
ATOM 1523 N N . ALA A 1 202 ? -7.263 -6.018 13.260 1.00 98.75 202 ALA A N 1
ATOM 1524 C CA . ALA A 1 202 ? -8.535 -5.790 12.570 1.00 98.75 202 ALA A CA 1
ATOM 1525 C C . ALA A 1 202 ? -9.426 -7.043 12.599 1.00 98.75 202 ALA A C 1
ATOM 1527 O O . ALA A 1 202 ? -10.565 -6.985 13.066 1.00 98.75 202 ALA A O 1
ATOM 1528 N N . LEU A 1 203 ? -8.856 -8.199 12.239 1.00 98.31 203 LEU A N 1
ATOM 1529 C CA . LEU A 1 203 ? -9.533 -9.494 12.312 1.00 98.31 203 LEU A CA 1
ATOM 1530 C C . LEU A 1 203 ? -10.063 -9.778 13.729 1.00 98.31 203 LEU A C 1
ATOM 1532 O O . LEU A 1 203 ? -11.210 -10.183 13.899 1.00 98.31 203 LEU A O 1
ATOM 1536 N N . ARG A 1 204 ? -9.250 -9.520 14.763 1.00 98.25 204 ARG A N 1
ATOM 1537 C CA . ARG A 1 204 ? -9.608 -9.785 16.165 1.00 98.25 204 ARG A CA 1
ATOM 1538 C C . ARG A 1 204 ? -10.764 -8.930 16.676 1.00 98.25 204 ARG A C 1
ATOM 1540 O O . ARG A 1 204 ? -11.497 -9.382 17.551 1.00 98.25 204 ARG A O 1
ATOM 1547 N N . VAL A 1 205 ? -10.911 -7.704 16.176 1.00 97.94 205 VAL A N 1
ATOM 1548 C CA . VAL A 1 205 ? -12.002 -6.803 16.582 1.00 97.94 205 VAL A CA 1
ATOM 1549 C C . VAL A 1 205 ? -13.223 -6.881 15.667 1.00 97.94 205 VAL A C 1
ATOM 1551 O O . VAL A 1 205 ? -14.210 -6.198 15.934 1.00 97.94 205 VAL A O 1
ATOM 1554 N N . GLY A 1 206 ? -13.179 -7.708 14.619 1.00 97.75 206 GLY A N 1
ATOM 1555 C CA . GLY A 1 206 ? -14.278 -7.835 13.667 1.00 97.75 206 GLY A CA 1
ATOM 1556 C C . GLY A 1 206 ? -14.381 -6.667 12.680 1.00 97.75 206 GLY A C 1
ATOM 1557 O O . GLY A 1 206 ? -15.496 -6.319 12.293 1.00 97.75 206 GLY A O 1
ATOM 1558 N N . ALA A 1 207 ? -13.257 -6.035 12.327 1.00 98.50 207 ALA A N 1
ATOM 1559 C CA . ALA A 1 207 ? -13.201 -4.900 11.407 1.00 98.50 207 ALA A CA 1
ATOM 1560 C C . ALA A 1 207 ? -12.620 -5.303 10.045 1.00 98.50 207 ALA A C 1
ATOM 1562 O O . ALA A 1 207 ? -11.708 -6.130 9.969 1.00 98.50 207 ALA A O 1
ATOM 1563 N N . ASP A 1 208 ? -13.116 -4.671 8.981 1.00 98.75 208 ASP A N 1
ATOM 1564 C CA . ASP A 1 208 ? -12.491 -4.753 7.662 1.00 98.75 208 ASP A CA 1
ATOM 1565 C C . ASP A 1 208 ? -11.114 -4.060 7.691 1.00 98.75 208 ASP A C 1
ATOM 1567 O O . ASP A 1 208 ? -10.826 -3.229 8.558 1.00 98.75 208 ASP A O 1
ATOM 1571 N N . TYR A 1 209 ? -10.250 -4.388 6.735 1.00 98.81 209 TYR A N 1
ATOM 1572 C CA . TYR A 1 209 ? -8.878 -3.890 6.663 1.00 98.81 209 TYR A CA 1
ATOM 1573 C C . TYR A 1 209 ? -8.557 -3.269 5.303 1.00 98.81 209 TYR A C 1
ATOM 1575 O O . TYR A 1 209 ? -9.010 -3.757 4.265 1.00 98.81 209 TYR A O 1
ATOM 1583 N N . LEU A 1 210 ? -7.735 -2.220 5.306 1.00 98.38 210 LEU A N 1
ATOM 1584 C CA . LEU A 1 210 ? -7.144 -1.635 4.107 1.00 98.38 210 LEU A CA 1
ATOM 1585 C C . LEU A 1 210 ? -5.692 -1.227 4.364 1.00 98.38 210 LEU A C 1
ATOM 1587 O O . LEU A 1 210 ? -5.406 -0.641 5.404 1.00 98.38 210 LEU A O 1
ATOM 1591 N N . ASP A 1 211 ? -4.798 -1.447 3.402 1.00 97.81 211 ASP A N 1
ATOM 1592 C CA . ASP A 1 211 ? -3.469 -0.822 3.371 1.00 97.81 211 ASP A CA 1
ATOM 1593 C C . ASP A 1 211 ? -3.130 -0.256 1.988 1.00 97.81 211 ASP A C 1
ATOM 1595 O O . ASP A 1 211 ? -3.870 -0.453 1.024 1.00 97.81 211 ASP A O 1
ATOM 1599 N N . VAL A 1 212 ? -2.020 0.480 1.904 1.00 94.94 212 VAL A N 1
ATOM 1600 C CA . VAL A 1 212 ? -1.574 1.162 0.677 1.00 94.94 212 VAL A CA 1
ATOM 1601 C C . VAL A 1 212 ? -0.298 0.583 0.065 1.00 94.94 212 VAL A C 1
ATOM 1603 O O . VAL A 1 212 ? 0.048 0.973 -1.044 1.00 94.94 212 VAL A O 1
ATOM 1606 N N . ALA A 1 213 ? 0.406 -0.315 0.761 1.00 92.44 213 ALA A N 1
ATOM 1607 C CA . ALA A 1 213 ? 1.704 -0.838 0.331 1.00 92.44 213 ALA A CA 1
ATOM 1608 C C . ALA A 1 213 ? 2.079 -2.115 1.094 1.00 92.44 213 ALA A C 1
ATOM 1610 O O . ALA A 1 213 ? 1.716 -2.278 2.261 1.00 92.44 213 ALA A O 1
ATOM 1611 N N . ALA A 1 214 ? 2.873 -2.976 0.463 1.00 92.25 214 ALA A N 1
ATOM 1612 C CA . ALA A 1 214 ? 3.353 -4.237 1.006 1.00 92.25 214 ALA A CA 1
ATOM 1613 C C . ALA A 1 214 ? 4.796 -4.551 0.561 1.00 92.25 214 ALA A C 1
ATOM 1615 O O . ALA A 1 214 ? 5.051 -5.332 -0.361 1.00 92.25 214 ALA A O 1
ATOM 1616 N N . THR A 1 215 ? 5.759 -4.009 1.303 1.00 85.25 215 THR A N 1
ATOM 1617 C CA . THR A 1 215 ? 7.192 -4.295 1.139 1.00 85.25 215 THR A CA 1
ATOM 1618 C C . THR A 1 215 ? 7.558 -5.676 1.698 1.00 85.25 215 THR A C 1
ATOM 1620 O O . THR A 1 215 ? 6.891 -6.220 2.578 1.00 85.25 215 THR A O 1
ATOM 1623 N N . GLY A 1 216 ? 8.641 -6.270 1.201 1.00 81.25 216 GLY A N 1
ATOM 1624 C CA . GLY A 1 216 ? 9.201 -7.503 1.747 1.00 81.25 216 GLY A CA 1
ATOM 1625 C C . GLY A 1 216 ? 10.002 -8.296 0.716 1.00 81.25 216 GLY A C 1
ATOM 1626 O O . GLY A 1 216 ? 10.042 -7.929 -0.459 1.00 81.25 216 GLY A O 1
ATOM 1627 N N . PRO A 1 217 ? 10.605 -9.422 1.121 1.00 85.56 217 PRO A N 1
ATOM 1628 C CA . PRO A 1 217 ? 10.191 -10.259 2.251 1.00 85.56 217 PRO A CA 1
ATOM 1629 C C . PRO A 1 217 ? 10.695 -9.781 3.623 1.00 85.56 217 PRO A C 1
ATOM 1631 O O . PRO A 1 217 ? 11.798 -9.257 3.737 1.00 85.56 217 PRO A O 1
ATOM 1634 N N . ARG A 1 218 ? 9.915 -10.031 4.687 1.00 82.00 218 ARG A N 1
ATOM 1635 C CA . ARG A 1 218 ? 10.277 -9.680 6.082 1.00 82.00 218 ARG A CA 1
ATOM 1636 C C . ARG A 1 218 ? 11.448 -10.478 6.651 1.00 82.00 218 ARG A C 1
ATOM 1638 O O . ARG A 1 218 ? 12.094 -10.059 7.607 1.00 82.00 218 ARG A O 1
ATOM 1645 N N . LYS A 1 219 ? 11.658 -11.682 6.125 1.00 83.69 219 LYS A N 1
ATOM 1646 C CA . LYS A 1 219 ? 12.758 -12.580 6.485 1.00 83.69 219 LYS A CA 1
ATOM 1647 C C . LYS A 1 219 ? 13.530 -12.936 5.217 1.00 83.69 219 LYS A C 1
ATOM 1649 O O . LYS A 1 219 ? 12.909 -13.017 4.153 1.00 83.69 219 LYS A O 1
ATOM 1654 N N . PRO A 1 220 ? 14.843 -13.201 5.311 1.00 81.12 220 PRO A N 1
ATOM 1655 C CA . PRO A 1 220 ? 15.594 -13.798 4.214 1.00 81.12 220 PRO A CA 1
ATOM 1656 C C . PRO A 1 220 ? 14.859 -15.013 3.641 1.00 81.12 220 PRO A C 1
ATOM 1658 O O . PRO A 1 220 ? 14.405 -15.870 4.401 1.00 81.12 220 PRO A O 1
ATOM 1661 N N . ARG A 1 221 ? 14.712 -15.065 2.313 1.00 81.00 221 ARG A N 1
ATOM 1662 C CA . ARG A 1 221 ? 13.965 -16.113 1.587 1.00 81.00 221 ARG A CA 1
ATOM 1663 C C . ARG A 1 221 ? 12.491 -16.287 1.999 1.00 81.00 221 ARG A C 1
ATOM 1665 O O . ARG A 1 221 ? 11.901 -17.337 1.758 1.00 81.00 221 ARG A O 1
ATOM 1672 N N . GLY A 1 222 ? 11.889 -15.289 2.643 1.00 86.31 222 GLY A N 1
ATOM 1673 C CA . GLY A 1 222 ? 10.465 -15.287 2.978 1.00 86.31 222 GLY A CA 1
ATOM 1674 C C . GLY A 1 222 ? 9.565 -15.014 1.770 1.00 86.31 222 GLY A C 1
ATOM 1675 O O . GLY A 1 222 ? 10.032 -14.730 0.666 1.00 86.31 222 GLY A O 1
ATOM 1676 N N . LEU A 1 223 ? 8.250 -15.055 1.995 1.00 90.75 223 LEU A N 1
ATOM 1677 C CA . LEU A 1 223 ? 7.288 -14.583 1.002 1.00 90.75 223 LEU A CA 1
ATOM 1678 C C . LEU A 1 223 ? 7.409 -13.059 0.833 1.00 90.75 223 LEU A C 1
ATOM 1680 O O . LEU A 1 223 ? 7.572 -12.350 1.829 1.00 90.75 223 LEU A O 1
ATOM 1684 N N . PRO A 1 224 ? 7.293 -12.533 -0.400 1.00 91.25 224 PRO A N 1
ATOM 1685 C CA . PRO A 1 224 ? 7.059 -11.110 -0.616 1.00 91.25 224 PRO A CA 1
ATOM 1686 C C . PRO A 1 224 ? 5.872 -10.608 0.212 1.00 91.25 224 PRO A C 1
ATOM 1688 O O . PRO A 1 224 ? 4.890 -11.337 0.345 1.00 91.25 224 PRO A O 1
ATOM 1691 N N . GLY A 1 225 ? 5.930 -9.364 0.701 1.00 92.44 225 GLY A N 1
ATOM 1692 C CA . GLY A 1 225 ? 4.952 -8.817 1.654 1.00 92.44 225 GLY A CA 1
ATOM 1693 C C . GLY A 1 225 ? 3.497 -9.037 1.241 1.00 92.44 225 GLY A C 1
ATOM 1694 O O . GLY A 1 225 ? 2.728 -9.634 1.991 1.00 92.44 225 GLY A O 1
ATOM 1695 N N . ILE A 1 226 ? 3.143 -8.674 0.003 1.00 95.31 226 ILE A N 1
ATOM 1696 C CA . ILE A 1 226 ? 1.782 -8.874 -0.520 1.00 95.31 226 ILE A CA 1
ATOM 1697 C C . ILE A 1 226 ? 1.345 -10.348 -0.525 1.00 95.31 226 ILE A C 1
ATOM 1699 O O . ILE A 1 226 ? 0.204 -10.661 -0.196 1.00 95.31 226 ILE A O 1
ATOM 1703 N N . LEU A 1 227 ? 2.252 -11.277 -0.846 1.00 95.38 227 LEU A N 1
ATOM 1704 C CA . LEU A 1 227 ? 1.951 -12.712 -0.836 1.00 95.38 227 LEU A CA 1
ATOM 1705 C C . LEU A 1 227 ? 1.846 -13.251 0.596 1.00 95.38 227 LEU A C 1
ATOM 1707 O O . LEU A 1 227 ? 1.040 -14.139 0.852 1.00 95.38 227 LEU A O 1
ATOM 1711 N N . GLU A 1 228 ? 2.616 -12.698 1.536 1.00 95.62 228 GLU A N 1
ATOM 1712 C CA . GLU A 1 228 ? 2.506 -13.019 2.960 1.00 95.62 228 GLU A CA 1
ATOM 1713 C C . GLU A 1 228 ? 1.160 -12.549 3.532 1.00 95.62 228 GLU A C 1
ATOM 1715 O O . GLU A 1 228 ? 0.508 -13.292 4.261 1.00 95.62 228 GLU A O 1
ATOM 1720 N N . GLN A 1 229 ? 0.680 -11.361 3.156 1.00 97.69 229 GLN A N 1
ATOM 1721 C CA . GLN A 1 229 ? -0.640 -10.869 3.565 1.00 97.69 229 GLN A CA 1
ATOM 1722 C C . GLN A 1 229 ? -1.784 -11.737 3.035 1.00 97.69 229 GLN A C 1
ATOM 1724 O O . GLN A 1 229 ? -2.731 -12.017 3.771 1.00 97.69 229 GLN A O 1
ATOM 1729 N N . LEU A 1 230 ? -1.673 -12.226 1.796 1.00 97.12 230 LEU A N 1
ATOM 1730 C CA . LEU A 1 230 ? -2.662 -13.128 1.197 1.00 97.12 230 LEU A CA 1
ATOM 1731 C C . LEU A 1 230 ? -2.788 -14.469 1.941 1.00 97.12 230 LEU A C 1
ATOM 1733 O O . LEU A 1 230 ? -3.834 -15.107 1.848 1.00 97.12 230 LEU A O 1
ATOM 1737 N N . THR A 1 231 ? -1.801 -14.873 2.753 1.00 96.75 231 THR A N 1
ATOM 1738 C CA . THR A 1 231 ? -1.927 -16.069 3.614 1.00 96.75 231 THR A CA 1
ATOM 1739 C C . THR A 1 231 ? -3.033 -15.940 4.670 1.00 96.75 231 THR A C 1
ATOM 1741 O O . THR A 1 231 ? -3.504 -16.947 5.193 1.00 96.75 231 THR A O 1
ATOM 1744 N N . LEU A 1 232 ? -3.497 -14.717 4.964 1.00 97.69 232 LEU A N 1
ATOM 1745 C CA . LEU A 1 232 ? -4.611 -14.465 5.881 1.00 97.69 232 LEU A CA 1
ATOM 1746 C C . LEU A 1 232 ? -5.992 -14.580 5.213 1.00 97.69 232 LEU A C 1
ATOM 1748 O O . LEU A 1 232 ? -6.994 -14.412 5.909 1.00 97.69 232 LEU A O 1
ATOM 1752 N N . HIS A 1 233 ? -6.067 -14.887 3.911 1.00 97.38 233 HIS A N 1
ATOM 1753 C CA . HIS A 1 233 ? -7.318 -14.963 3.149 1.00 97.38 233 HIS A CA 1
ATOM 1754 C C . HIS A 1 233 ? -8.394 -15.809 3.843 1.00 97.38 233 HIS A C 1
ATOM 1756 O O . HIS A 1 233 ? -9.455 -15.284 4.174 1.00 97.38 233 HIS A O 1
ATOM 1762 N N . GLU A 1 234 ? -8.095 -17.074 4.161 1.00 97.88 234 GLU A N 1
ATOM 1763 C CA . GLU A 1 234 ? -9.068 -17.962 4.811 1.00 97.88 234 GLU A CA 1
ATOM 1764 C C . GLU A 1 234 ? -9.538 -17.435 6.171 1.00 97.88 234 GLU A C 1
ATOM 1766 O O . GLU A 1 234 ? -10.667 -17.686 6.586 1.00 97.88 234 GLU A O 1
ATOM 1771 N N . SER A 1 235 ? -8.668 -16.731 6.902 1.00 98.12 235 SER A N 1
ATOM 1772 C CA . SER A 1 235 ? -9.029 -16.176 8.211 1.00 98.12 235 SER A CA 1
ATOM 1773 C C . SER A 1 235 ? -10.048 -15.047 8.062 1.00 98.12 235 SER A C 1
ATOM 1775 O O . SER A 1 235 ? -11.010 -14.990 8.823 1.00 98.12 235 SER A O 1
ATOM 1777 N N . TYR A 1 236 ? -9.852 -14.179 7.067 1.00 98.38 236 TYR A N 1
ATOM 1778 C CA . TYR A 1 236 ? -10.782 -13.097 6.746 1.00 98.38 236 TYR A CA 1
ATOM 1779 C C . TYR A 1 236 ? -12.105 -13.627 6.183 1.00 98.38 236 TYR A C 1
ATOM 1781 O O . TYR A 1 236 ? -13.167 -13.178 6.611 1.00 98.38 236 TYR A O 1
ATOM 1789 N N . GLU A 1 237 ? -12.056 -14.631 5.304 1.00 97.56 237 GLU A N 1
ATOM 1790 C CA . GLU A 1 237 ? -13.250 -15.271 4.744 1.00 97.56 237 GLU A CA 1
ATOM 1791 C C . GLU A 1 237 ? -14.106 -15.931 5.836 1.00 97.56 237 GLU A C 1
ATOM 1793 O O . GLU A 1 237 ? -15.300 -15.653 5.938 1.00 97.56 237 GLU A O 1
ATOM 1798 N N . LYS A 1 238 ? -13.493 -16.734 6.721 1.00 97.94 238 LYS A N 1
ATOM 1799 C CA . LYS A 1 238 ? -14.187 -17.385 7.851 1.00 97.94 238 LYS A CA 1
ATOM 1800 C C . LYS A 1 238 ? -14.846 -16.377 8.800 1.00 97.94 238 LYS A C 1
ATOM 1802 O O . LYS A 1 238 ? -15.825 -16.719 9.461 1.00 97.94 238 LYS A O 1
ATOM 1807 N N . ALA A 1 239 ? -14.317 -15.157 8.877 1.00 96.69 239 ALA A N 1
ATOM 1808 C CA . ALA A 1 239 ? -14.852 -14.081 9.704 1.00 96.69 239 ALA A CA 1
ATOM 1809 C C . ALA A 1 239 ? -15.897 -13.195 8.989 1.00 96.69 239 ALA A C 1
ATOM 1811 O O . ALA A 1 239 ? -16.443 -12.301 9.634 1.00 96.69 239 ALA A O 1
ATOM 1812 N N . ASP A 1 240 ? -16.189 -13.424 7.699 1.00 97.44 240 ASP A N 1
ATOM 1813 C CA . ASP A 1 240 ? -17.005 -12.540 6.838 1.00 97.44 240 ASP A CA 1
ATOM 1814 C C . ASP A 1 240 ? -16.480 -11.085 6.795 1.00 97.44 240 ASP A C 1
ATOM 1816 O O . ASP A 1 240 ? -17.229 -10.099 6.797 1.00 97.44 240 ASP A O 1
ATOM 1820 N N . LEU A 1 241 ? -15.151 -10.950 6.761 1.00 98.06 241 LEU A N 1
ATOM 1821 C CA . LEU A 1 241 ? -14.439 -9.674 6.710 1.00 98.06 241 LEU A CA 1
ATOM 1822 C C . LEU A 1 241 ? -13.684 -9.509 5.395 1.00 98.06 241 LEU A C 1
ATOM 1824 O O . LEU A 1 241 ? -13.307 -10.472 4.726 1.00 98.06 241 LEU A O 1
ATOM 1828 N N . ARG A 1 242 ? -13.435 -8.254 5.029 1.00 98.12 242 ARG A N 1
ATOM 1829 C CA . ARG A 1 242 ? -12.727 -7.864 3.807 1.00 98.12 242 ARG A CA 1
ATOM 1830 C C . ARG A 1 242 ? -11.372 -7.269 4.165 1.00 98.12 242 ARG A C 1
ATOM 1832 O O . ARG A 1 242 ? -11.271 -6.456 5.079 1.00 98.12 242 ARG A O 1
ATOM 1839 N N . ALA A 1 243 ? -10.346 -7.634 3.403 1.00 98.19 243 ALA A N 1
ATOM 1840 C CA . ALA A 1 243 ? -9.038 -6.991 3.425 1.00 98.19 243 ALA A CA 1
ATOM 1841 C C . ALA A 1 243 ? -8.706 -6.490 2.016 1.00 98.19 243 ALA A C 1
ATOM 1843 O O . ALA A 1 243 ? -8.598 -7.296 1.091 1.00 98.19 243 ALA A O 1
ATOM 1844 N N . LEU A 1 244 ? -8.558 -5.175 1.851 1.00 97.75 244 LEU A N 1
ATOM 1845 C CA . LEU A 1 244 ? -8.131 -4.562 0.596 1.00 97.75 244 LEU A CA 1
ATOM 1846 C C . LEU A 1 244 ? -6.657 -4.171 0.696 1.00 97.75 244 LEU A C 1
ATOM 1848 O O . LEU A 1 244 ? -6.289 -3.266 1.437 1.00 97.75 244 LEU A O 1
ATOM 1852 N N . LEU A 1 245 ? -5.814 -4.888 -0.033 1.00 97.75 245 LEU A N 1
ATOM 1853 C CA . LEU A 1 245 ? -4.367 -4.776 0.099 1.00 97.75 245 LEU A CA 1
ATOM 1854 C C . LEU A 1 245 ? -3.805 -3.835 -0.960 1.00 97.75 245 LEU A C 1
ATOM 1856 O O . LEU A 1 245 ? -4.249 -3.865 -2.109 1.00 97.75 245 LEU A O 1
ATOM 1860 N N . SER A 1 246 ? -2.784 -3.070 -0.585 1.00 95.38 246 SER A N 1
ATOM 1861 C CA . SER A 1 246 ? -1.941 -2.310 -1.503 1.00 95.38 246 SER A CA 1
ATOM 1862 C C . SER A 1 246 ? -2.726 -1.341 -2.400 1.00 95.38 246 SER A C 1
ATOM 1864 O O . SER A 1 246 ? -2.533 -1.285 -3.612 1.00 95.38 246 SER A O 1
ATOM 1866 N N . MET A 1 247 ? -3.659 -0.594 -1.802 1.00 94.38 247 MET A N 1
ATOM 1867 C CA . MET A 1 247 ? -4.594 0.294 -2.496 1.00 94.38 247 MET A CA 1
ATOM 1868 C C . MET A 1 247 ? -4.093 1.745 -2.548 1.00 94.38 247 MET A C 1
ATOM 1870 O O . MET A 1 247 ? -4.690 2.654 -1.967 1.00 94.38 247 MET A O 1
ATOM 1874 N N . GLY A 1 248 ? -2.977 1.955 -3.243 1.00 91.44 248 GLY A N 1
ATOM 1875 C CA . GLY A 1 248 ? -2.392 3.264 -3.517 1.00 91.44 248 GLY A CA 1
ATOM 1876 C C . GLY A 1 248 ? -2.533 3.684 -4.984 1.00 91.44 248 GLY A C 1
ATOM 1877 O O . GLY A 1 248 ? -3.575 3.497 -5.623 1.00 91.44 248 GLY A O 1
ATOM 1878 N N . LEU A 1 249 ? -1.465 4.284 -5.510 1.00 91.31 249 LEU A N 1
ATOM 1879 C CA . LEU A 1 249 ? -1.333 4.632 -6.924 1.00 91.31 249 LEU A CA 1
ATOM 1880 C C . LEU A 1 249 ? -0.879 3.405 -7.728 1.00 91.31 249 LEU A C 1
ATOM 1882 O O . LEU A 1 249 ? -1.576 2.924 -8.616 1.00 91.31 249 LEU A O 1
ATOM 1886 N N . ASP A 1 250 ? 0.281 2.888 -7.376 1.00 91.81 250 ASP A N 1
ATOM 1887 C CA . ASP A 1 250 ? 0.964 1.761 -7.974 1.00 91.81 250 ASP A CA 1
ATOM 1888 C C . ASP A 1 250 ? 1.714 1.078 -6.834 1.00 91.81 250 ASP A C 1
ATOM 1890 O O . ASP A 1 250 ? 2.707 1.626 -6.373 1.00 91.81 250 ASP A O 1
ATOM 1894 N N . PRO A 1 251 ? 1.219 -0.034 -6.274 1.00 93.94 251 PRO A N 1
ATOM 1895 C CA . PRO A 1 251 ? -0.019 -0.760 -6.589 1.00 93.94 251 PRO A CA 1
ATOM 1896 C C . PRO A 1 251 ? -1.314 -0.003 -6.233 1.00 93.94 251 PRO A C 1
ATOM 1898 O O . PRO A 1 251 ? -1.329 0.931 -5.432 1.00 93.94 251 PRO A O 1
ATOM 1901 N N . GLY A 1 252 ? -2.432 -0.435 -6.824 1.00 95.25 252 GLY A N 1
ATOM 1902 C CA . GLY A 1 252 ? -3.775 0.083 -6.554 1.00 95.25 252 GLY A CA 1
ATOM 1903 C C . GLY A 1 252 ? -4.452 0.605 -7.816 1.00 95.25 252 GLY A C 1
ATOM 1904 O O . GLY A 1 252 ? -5.153 -0.139 -8.506 1.00 95.25 252 GLY A O 1
ATOM 1905 N N . MET A 1 253 ? -4.253 1.881 -8.144 1.00 96.00 253 MET A N 1
ATOM 1906 C CA . MET A 1 253 ? -4.772 2.457 -9.389 1.00 96.00 253 MET A CA 1
ATOM 1907 C C . MET A 1 253 ? -4.201 1.748 -10.627 1.00 96.00 253 MET A C 1
ATOM 1909 O O . MET A 1 253 ? -4.957 1.465 -11.557 1.00 96.00 253 MET A O 1
ATOM 1913 N N . SER A 1 254 ? -2.916 1.372 -10.612 1.00 96.62 254 SER A N 1
ATOM 1914 C CA . SER A 1 254 ? -2.293 0.549 -11.659 1.00 96.62 254 SER A CA 1
ATOM 1915 C C . SER A 1 254 ? -3.038 -0.778 -11.851 1.00 96.62 254 SER A C 1
ATOM 1917 O O . SER A 1 254 ? -3.314 -1.181 -12.984 1.00 96.62 254 SER A O 1
ATOM 1919 N N . ASN A 1 255 ? -3.461 -1.422 -10.757 1.00 97.12 255 ASN A N 1
ATOM 1920 C CA . ASN A 1 255 ? -4.231 -2.662 -10.803 1.00 97.12 255 ASN A CA 1
ATOM 1921 C C . ASN A 1 255 ? -5.630 -2.465 -11.387 1.00 97.12 255 ASN A C 1
ATOM 1923 O O . ASN A 1 255 ? -6.062 -3.264 -12.218 1.00 97.12 255 ASN A O 1
ATOM 1927 N N . VAL A 1 256 ? -6.333 -1.410 -10.967 1.00 96.88 256 VAL A N 1
ATOM 1928 C CA . VAL A 1 256 ? -7.676 -1.085 -11.474 1.00 96.88 256 VAL A CA 1
ATOM 1929 C C . VAL A 1 256 ? -7.623 -0.800 -12.975 1.00 96.88 256 VAL A C 1
ATOM 1931 O O . VAL A 1 256 ? -8.421 -1.355 -13.728 1.00 96.88 256 VAL A O 1
ATOM 1934 N N . MET A 1 257 ? -6.644 -0.010 -13.428 1.00 96.69 257 MET A N 1
ATOM 1935 C CA . MET A 1 257 ? -6.428 0.272 -14.850 1.00 96.69 257 MET A CA 1
ATOM 1936 C C . MET A 1 257 ? -6.128 -1.002 -15.646 1.00 96.69 257 MET A C 1
ATOM 1938 O O . MET A 1 257 ? -6.708 -1.215 -16.711 1.00 96.69 257 MET A O 1
ATOM 1942 N N . ALA A 1 258 ? -5.257 -1.873 -15.126 1.00 96.38 258 ALA A N 1
ATOM 1943 C CA . ALA A 1 258 ? -4.938 -3.144 -15.770 1.00 96.38 258 ALA A CA 1
ATOM 1944 C C . ALA A 1 258 ? -6.168 -4.060 -15.868 1.00 96.38 258 ALA A C 1
ATOM 1946 O O . ALA A 1 258 ? -6.374 -4.693 -16.904 1.00 96.38 258 ALA A O 1
ATOM 1947 N N . ARG A 1 259 ? -7.009 -4.106 -14.826 1.00 95.69 259 ARG A N 1
ATOM 1948 C CA . ARG A 1 259 ? -8.238 -4.903 -14.840 1.00 95.69 259 ARG A CA 1
ATOM 1949 C C . ARG A 1 259 ? -9.252 -4.376 -15.852 1.00 95.69 259 ARG A C 1
ATOM 1951 O O . ARG A 1 259 ? -9.737 -5.161 -16.661 1.00 95.69 259 ARG A O 1
ATOM 1958 N N . GLU A 1 260 ? -9.519 -3.075 -15.852 1.00 95.75 260 GLU A N 1
ATOM 1959 C CA . GLU A 1 260 ? -10.430 -2.446 -16.819 1.00 95.75 260 GLU A CA 1
ATOM 1960 C C . GLU A 1 260 ? -9.960 -2.689 -18.264 1.00 95.75 260 GLU A C 1
ATOM 1962 O O . GLU A 1 260 ? -10.741 -3.073 -19.134 1.00 95.75 260 GLU A O 1
ATOM 1967 N N . ALA A 1 261 ? -8.657 -2.537 -18.530 1.00 95.12 261 ALA A N 1
ATOM 1968 C CA . ALA A 1 261 ? -8.091 -2.817 -19.847 1.00 95.12 261 ALA A CA 1
ATOM 1969 C C . ALA A 1 261 ? -8.207 -4.302 -20.223 1.00 95.12 261 ALA A C 1
ATOM 1971 O O . ALA A 1 261 ? -8.490 -4.623 -21.379 1.00 95.12 261 ALA A O 1
ATOM 1972 N N . SER A 1 262 ? -8.023 -5.208 -19.256 1.00 94.56 262 SER A N 1
ATOM 1973 C CA . SER A 1 262 ? -8.069 -6.651 -19.496 1.00 94.56 262 SER A CA 1
ATOM 1974 C C . SER A 1 262 ? -9.413 -7.123 -20.039 1.00 94.56 262 SER A C 1
ATOM 1976 O O . SER A 1 262 ? -9.436 -8.041 -20.856 1.00 94.56 262 SER A O 1
ATOM 1978 N N . ASP A 1 263 ? -10.526 -6.491 -19.659 1.00 91.56 263 ASP A N 1
ATOM 1979 C CA . ASP A 1 263 ? -11.864 -6.882 -20.112 1.00 91.56 263 ASP A CA 1
ATOM 1980 C C . ASP A 1 263 ? -12.037 -6.683 -21.633 1.00 91.56 263 ASP A C 1
ATOM 1982 O O . ASP A 1 263 ? -12.838 -7.373 -22.262 1.00 91.56 263 ASP A O 1
ATOM 1986 N N . ARG A 1 264 ? -11.222 -5.814 -22.248 1.00 93.44 264 ARG A N 1
ATOM 1987 C CA . ARG A 1 264 ? -11.228 -5.510 -23.691 1.00 93.44 264 ARG A CA 1
ATOM 1988 C C . ARG A 1 264 ? -10.272 -6.374 -24.517 1.00 93.44 264 ARG A C 1
ATOM 1990 O O . ARG A 1 264 ? -10.224 -6.216 -25.734 1.00 93.44 264 ARG A O 1
ATOM 1997 N N . LEU A 1 265 ? -9.491 -7.238 -23.873 1.00 93.12 265 LEU A N 1
ATOM 1998 C CA . LEU A 1 265 ? -8.463 -8.060 -24.511 1.00 93.12 265 LEU A CA 1
ATOM 1999 C C . LEU A 1 265 ? -8.838 -9.540 -24.443 1.00 93.12 265 LEU A C 1
ATOM 2001 O O . LEU A 1 265 ? -9.323 -10.013 -23.417 1.00 93.12 265 LEU A O 1
ATOM 2005 N N . GLU A 1 266 ? -8.593 -10.295 -25.511 1.00 90.19 266 GLU A N 1
ATOM 2006 C CA . GLU A 1 266 ? -8.758 -11.755 -25.486 1.00 90.19 266 GLU A CA 1
ATOM 2007 C C . GLU A 1 266 ? -7.609 -12.417 -24.713 1.00 90.19 266 GLU A C 1
ATOM 2009 O O . GLU A 1 266 ? -7.832 -13.209 -23.796 1.00 90.19 266 GLU A O 1
ATOM 2014 N N . THR A 1 267 ? -6.378 -12.008 -25.021 1.00 91.00 267 THR A N 1
ATOM 2015 C CA . THR A 1 267 ? -5.142 -12.449 -24.371 1.00 91.00 267 THR A CA 1
ATOM 2016 C C . THR A 1 267 ? -4.315 -11.248 -23.923 1.00 91.00 267 THR A C 1
ATOM 2018 O O . THR A 1 267 ? -4.448 -10.144 -24.452 1.00 91.00 267 THR A O 1
ATOM 2021 N N . ILE A 1 268 ? -3.453 -11.452 -22.923 1.00 95.62 268 ILE A N 1
ATOM 2022 C CA . ILE A 1 268 ? -2.565 -10.408 -22.408 1.00 95.62 268 ILE A CA 1
ATOM 2023 C C . ILE A 1 268 ? -1.122 -10.862 -22.600 1.00 95.62 268 ILE A C 1
ATOM 2025 O O . ILE A 1 268 ? -0.584 -11.623 -21.796 1.00 95.62 268 ILE A O 1
ATOM 2029 N N . ASP A 1 269 ? -0.468 -10.368 -23.649 1.00 95.75 269 ASP A N 1
ATOM 2030 C CA . ASP A 1 269 ? 0.941 -10.690 -23.893 1.00 95.75 269 ASP A CA 1
ATOM 2031 C C . ASP A 1 269 ? 1.845 -10.042 -22.847 1.00 95.75 269 ASP A C 1
ATOM 2033 O O . ASP A 1 269 ? 2.779 -10.664 -22.332 1.00 95.75 269 ASP A O 1
ATOM 2037 N N . THR A 1 270 ? 1.601 -8.771 -22.517 1.00 97.00 270 THR A N 1
ATOM 2038 C CA . THR A 1 270 ? 2.422 -8.035 -21.554 1.00 97.00 270 THR A CA 1
ATOM 2039 C C . THR A 1 270 ? 1.643 -6.931 -20.845 1.00 97.00 270 THR A C 1
ATOM 2041 O O . THR A 1 270 ? 0.902 -6.182 -21.474 1.00 97.00 270 THR A O 1
ATOM 2044 N N . ILE A 1 271 ? 1.895 -6.771 -19.546 1.00 97.94 271 ILE A N 1
ATOM 2045 C CA . ILE A 1 271 ? 1.541 -5.585 -18.761 1.00 97.94 271 ILE A CA 1
ATOM 2046 C C . ILE A 1 271 ? 2.843 -4.875 -18.375 1.00 97.94 271 ILE A C 1
ATOM 2048 O O . ILE A 1 271 ? 3.716 -5.468 -17.740 1.00 97.94 271 ILE A O 1
ATOM 2052 N N . ARG A 1 272 ? 2.995 -3.612 -18.784 1.00 97.88 272 ARG A N 1
ATOM 2053 C CA . ARG A 1 272 ? 4.174 -2.783 -18.485 1.00 97.88 272 ARG A CA 1
ATOM 2054 C C . ARG A 1 272 ? 3.738 -1.605 -17.647 1.00 97.88 272 ARG A C 1
ATOM 2056 O O . ARG A 1 272 ? 3.006 -0.748 -18.133 1.00 97.88 272 ARG A O 1
ATOM 2063 N N . ILE A 1 273 ? 4.215 -1.553 -16.416 1.00 98.00 273 ILE A N 1
ATOM 2064 C CA . ILE A 1 273 ? 3.904 -0.458 -15.505 1.00 98.00 273 ILE A CA 1
ATOM 2065 C C . ILE A 1 273 ? 5.128 0.441 -15.454 1.00 98.00 273 ILE A C 1
ATOM 2067 O O . ILE A 1 273 ? 6.243 -0.016 -15.186 1.00 98.00 273 ILE A O 1
ATOM 2071 N N . ARG A 1 274 ? 4.938 1.702 -15.834 1.00 96.50 274 ARG A N 1
ATOM 2072 C CA . ARG A 1 274 ? 5.989 2.714 -15.887 1.00 96.50 274 ARG A CA 1
ATOM 2073 C C . ARG A 1 274 ? 5.545 3.871 -15.030 1.00 96.50 274 ARG A C 1
ATOM 2075 O O . ARG A 1 274 ? 4.545 4.511 -15.336 1.00 96.50 274 ARG A O 1
ATOM 2082 N N . SER A 1 275 ? 6.290 4.097 -13.962 1.00 93.00 275 SER A N 1
ATOM 2083 C CA . SER A 1 275 ? 5.990 5.133 -12.993 1.00 93.00 275 SER A CA 1
ATOM 2084 C C . SER A 1 275 ? 7.132 6.136 -12.971 1.00 93.00 275 SER A C 1
ATOM 2086 O O . SER A 1 275 ? 8.314 5.788 -12.972 1.00 93.00 275 SER A O 1
ATOM 2088 N N . GLY A 1 276 ? 6.759 7.399 -13.096 1.00 89.44 276 GLY A N 1
ATOM 2089 C CA . GLY A 1 276 ? 7.661 8.510 -13.321 1.00 89.44 276 GLY A CA 1
ATOM 2090 C C . GLY A 1 276 ? 6.897 9.814 -13.189 1.00 89.44 276 GLY A C 1
ATOM 2091 O O . GLY A 1 276 ? 5.668 9.853 -13.243 1.00 89.44 276 GLY A O 1
ATOM 2092 N N . GLY A 1 277 ? 7.627 10.897 -12.978 1.00 86.00 277 GLY A N 1
ATOM 2093 C CA . GLY A 1 277 ? 7.010 12.178 -12.691 1.00 86.00 277 GLY A CA 1
ATOM 2094 C C . GLY A 1 277 ? 8.011 13.311 -12.731 1.00 86.00 277 GLY A C 1
ATOM 2095 O O . GLY A 1 277 ? 9.207 13.121 -12.946 1.00 86.00 277 GLY A O 1
ATOM 2096 N N . THR A 1 278 ? 7.509 14.521 -12.527 1.00 79.31 278 THR A N 1
ATOM 2097 C CA . THR A 1 278 ? 8.342 15.715 -12.396 1.00 79.31 278 THR A CA 1
ATOM 2098 C C . THR A 1 278 ? 8.001 16.412 -11.097 1.00 79.31 278 THR A C 1
ATOM 2100 O O . THR A 1 278 ? 6.839 16.475 -10.696 1.00 79.31 278 THR A O 1
ATOM 2103 N N . VAL A 1 279 ? 9.017 16.956 -10.434 1.00 72.75 279 VAL A N 1
ATOM 2104 C CA . VAL A 1 279 ? 8.819 17.775 -9.243 1.00 72.75 279 VAL A CA 1
ATOM 2105 C C . VAL A 1 279 ? 9.169 19.209 -9.590 1.00 72.75 279 VAL A C 1
ATOM 2107 O O . VAL A 1 279 ? 10.272 19.510 -10.040 1.00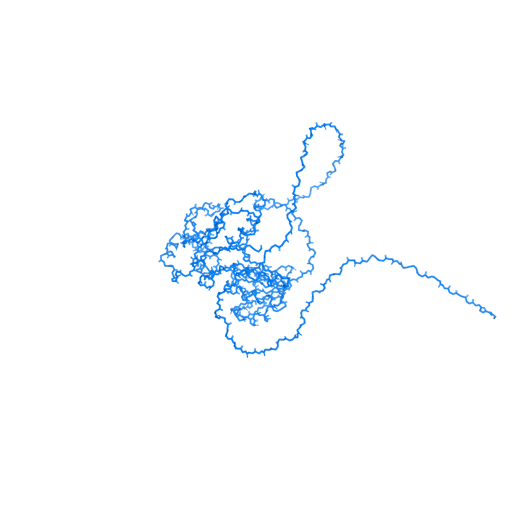 72.75 279 VAL A O 1
ATOM 2110 N N . ARG A 1 280 ? 8.221 20.119 -9.369 1.00 68.50 280 ARG A N 1
ATOM 2111 C CA . ARG A 1 280 ? 8.471 21.559 -9.453 1.00 68.50 280 ARG A CA 1
ATOM 2112 C C . ARG A 1 280 ? 8.699 22.093 -8.050 1.00 68.50 280 ARG A C 1
ATOM 2114 O O . ARG A 1 280 ? 7.752 22.350 -7.312 1.00 68.50 280 ARG A O 1
ATOM 2121 N N . VAL A 1 281 ? 9.961 22.283 -7.683 1.00 67.00 281 VAL A N 1
ATOM 2122 C CA . VAL A 1 281 ? 10.312 22.926 -6.415 1.00 67.00 281 VAL A CA 1
ATOM 2123 C C . VAL A 1 281 ? 10.388 24.429 -6.666 1.00 67.00 281 VAL A C 1
ATOM 2125 O O . VAL A 1 281 ? 11.304 24.895 -7.339 1.00 67.00 281 VAL A O 1
ATOM 2128 N N . ARG A 1 282 ? 9.431 25.203 -6.125 1.00 63.81 282 ARG A N 1
ATOM 2129 C CA . ARG A 1 282 ? 9.295 26.662 -6.365 1.00 63.81 282 ARG A CA 1
ATOM 2130 C C . ARG A 1 282 ? 10.594 27.462 -6.182 1.00 63.81 282 ARG A C 1
ATOM 2132 O O . ARG A 1 282 ? 10.732 28.504 -6.813 1.00 63.81 282 ARG A O 1
ATOM 2139 N N . GLN A 1 283 ? 11.508 26.996 -5.331 1.00 66.06 283 GLN A N 1
ATOM 2140 C CA . GLN A 1 283 ? 12.753 27.683 -4.962 1.00 66.06 283 GLN A CA 1
ATOM 2141 C C . GLN A 1 283 ? 14.033 27.005 -5.486 1.00 66.06 283 GLN A C 1
ATOM 2143 O O . GLN A 1 283 ? 15.122 27.485 -5.197 1.00 66.06 283 GLN A O 1
ATOM 2148 N N . SER A 1 284 ? 13.937 25.918 -6.260 1.00 54.84 284 SER A N 1
ATOM 2149 C CA . SER A 1 284 ? 15.106 25.240 -6.838 1.00 54.84 284 SER A CA 1
ATOM 2150 C C . SER A 1 284 ? 15.054 25.322 -8.363 1.00 54.84 284 SER A C 1
ATOM 2152 O O . SER A 1 284 ? 14.108 24.833 -8.993 1.00 54.84 284 SER A O 1
ATOM 2154 N N . ARG A 1 285 ? 16.055 25.990 -8.950 1.00 63.62 285 ARG A N 1
ATOM 2155 C CA . ARG A 1 285 ? 16.265 26.098 -10.398 1.00 63.62 285 ARG A CA 1
ATOM 2156 C C . ARG A 1 285 ? 17.702 25.664 -10.732 1.00 63.62 285 ARG A C 1
ATOM 2158 O O . ARG A 1 285 ? 18.620 26.339 -10.275 1.00 63.62 285 ARG A O 1
ATOM 2165 N N . PRO A 1 286 ? 17.899 24.590 -11.522 1.00 62.84 286 PRO A N 1
ATOM 2166 C CA . PRO A 1 286 ? 16.868 23.708 -12.077 1.00 62.84 286 PRO A CA 1
ATOM 2167 C C . PRO A 1 286 ? 16.168 22.899 -10.975 1.00 62.84 286 PRO A C 1
ATOM 2169 O O . PRO A 1 286 ? 16.797 22.510 -9.996 1.00 62.84 286 PRO A O 1
ATOM 2172 N N . SER A 1 287 ? 14.860 22.658 -11.114 1.00 59.66 287 SER A N 1
ATOM 2173 C CA . SER A 1 287 ? 14.161 21.790 -10.161 1.00 59.66 287 SER A CA 1
ATOM 2174 C C . SER A 1 287 ? 14.724 20.367 -10.252 1.00 59.66 287 SER A C 1
ATOM 2176 O O . SER A 1 287 ? 15.033 19.911 -11.359 1.00 59.66 287 SER A O 1
ATOM 2178 N N . PRO A 1 288 ? 14.863 19.652 -9.124 1.00 61.47 288 PRO A N 1
ATOM 2179 C CA . PRO A 1 288 ? 15.319 18.272 -9.144 1.00 61.47 288 PRO A CA 1
ATOM 2180 C C . PRO A 1 288 ? 14.376 17.425 -10.003 1.00 61.47 288 PRO A C 1
ATOM 2182 O O . PRO A 1 288 ? 13.155 17.493 -9.870 1.00 61.47 288 PRO A O 1
ATOM 2185 N N . LYS A 1 289 ? 14.958 16.611 -10.889 1.00 60.66 289 LYS A N 1
ATOM 2186 C CA . LYS A 1 289 ? 14.203 15.712 -11.776 1.00 60.66 289 LYS A CA 1
ATOM 2187 C C . LYS A 1 289 ? 13.535 14.559 -11.018 1.00 60.66 289 LYS A C 1
ATOM 2189 O O . LYS A 1 289 ? 12.642 13.926 -11.561 1.00 60.66 289 LYS A O 1
ATOM 2194 N N . PHE A 1 290 ? 13.965 14.298 -9.782 1.00 65.00 290 PHE A N 1
ATOM 2195 C CA . PHE A 1 290 ? 13.489 13.195 -8.960 1.00 65.00 290 PHE A CA 1
ATOM 2196 C C . PHE A 1 290 ? 13.488 13.574 -7.475 1.00 65.00 290 PHE A C 1
ATOM 2198 O O . PHE A 1 290 ? 14.516 13.989 -6.942 1.00 65.00 290 PHE A O 1
ATOM 2205 N N . ILE A 1 291 ? 12.345 13.398 -6.811 1.00 66.38 291 ILE A N 1
ATOM 2206 C CA . ILE A 1 291 ? 12.230 13.317 -5.352 1.00 66.38 291 ILE A CA 1
ATOM 2207 C C . ILE A 1 291 ? 11.227 12.189 -5.079 1.00 66.38 291 ILE A C 1
ATOM 2209 O O . ILE A 1 291 ? 10.126 12.254 -5.634 1.00 66.38 291 ILE A O 1
ATOM 2213 N N . PRO A 1 292 ? 11.553 11.172 -4.259 1.00 64.94 292 PRO A N 1
ATOM 2214 C CA . PRO A 1 292 ? 10.556 10.206 -3.816 1.00 64.94 292 PRO A CA 1
ATOM 2215 C C . PRO A 1 292 ? 9.396 10.949 -3.144 1.00 64.94 292 PRO A C 1
ATOM 2217 O O . PRO A 1 292 ? 9.609 11.725 -2.215 1.00 64.94 292 PRO A O 1
ATOM 2220 N N . LEU A 1 293 ? 8.170 10.744 -3.628 1.00 66.81 293 LEU A N 1
ATOM 2221 C CA . LEU A 1 293 ? 6.976 11.419 -3.096 1.00 66.81 293 LEU A CA 1
ATOM 2222 C C . LEU A 1 293 ? 6.390 10.717 -1.858 1.00 66.81 293 LEU A C 1
ATOM 2224 O O . LEU A 1 293 ? 5.377 11.152 -1.312 1.00 66.81 293 LEU A O 1
ATOM 2228 N N . TYR A 1 294 ? 7.035 9.642 -1.413 1.00 67.88 294 TYR A N 1
ATOM 2229 C CA . TYR A 1 294 ? 6.683 8.853 -0.239 1.00 67.88 294 TYR A CA 1
ATOM 2230 C C . TYR A 1 294 ? 7.845 8.835 0.764 1.00 67.88 294 TYR A C 1
ATOM 2232 O O . TYR A 1 294 ? 8.836 9.548 0.585 1.00 67.88 294 TYR A O 1
ATOM 2240 N N . SER A 1 295 ? 7.708 8.098 1.873 1.00 71.12 295 SER A N 1
ATOM 2241 C CA . SER A 1 295 ? 8.722 8.138 2.930 1.00 71.12 295 SER A CA 1
ATOM 2242 C C . SER A 1 295 ? 10.086 7.692 2.403 1.00 71.12 295 SER A C 1
ATOM 2244 O O . SER A 1 295 ? 10.217 6.717 1.662 1.00 71.12 295 SER A O 1
ATOM 2246 N N . ARG A 1 296 ? 11.124 8.425 2.809 1.00 75.69 296 ARG A N 1
ATOM 2247 C CA . ARG A 1 296 ? 12.511 8.143 2.433 1.00 75.69 296 ARG A CA 1
ATOM 2248 C C . ARG A 1 296 ? 12.911 6.733 2.864 1.00 75.69 296 ARG A C 1
ATOM 2250 O O . ARG A 1 296 ? 13.596 6.032 2.130 1.00 75.69 296 ARG A O 1
ATOM 2257 N N . GLU A 1 297 ? 12.476 6.335 4.051 1.00 74.50 297 GLU A N 1
ATOM 2258 C CA . GLU A 1 297 ? 12.747 5.032 4.645 1.00 74.50 297 GLU A CA 1
ATOM 2259 C C . GLU A 1 297 ? 12.110 3.901 3.824 1.00 74.50 297 GLU A C 1
ATOM 2261 O O . GLU A 1 297 ? 12.790 2.915 3.550 1.00 74.50 297 GLU A O 1
ATOM 2266 N N . ALA A 1 298 ? 10.864 4.063 3.355 1.00 76.81 298 ALA A N 1
ATOM 2267 C CA . ALA A 1 298 ? 10.239 3.083 2.465 1.00 76.81 298 ALA A CA 1
ATOM 2268 C C . ALA A 1 298 ? 10.963 3.024 1.117 1.00 76.81 298 ALA A C 1
ATOM 2270 O O . ALA A 1 298 ? 11.349 1.942 0.699 1.00 76.81 298 ALA A O 1
ATOM 2271 N N . PHE A 1 299 ? 11.278 4.174 0.505 1.00 82.94 299 PHE A N 1
ATOM 2272 C CA . PHE A 1 299 ? 12.018 4.207 -0.763 1.00 82.94 299 PHE A CA 1
ATOM 2273 C C . PHE A 1 299 ? 13.340 3.439 -0.678 1.00 82.94 299 PHE A C 1
ATOM 2275 O O . PHE A 1 299 ? 13.661 2.622 -1.538 1.00 82.94 299 PHE A O 1
ATOM 2282 N N . PHE A 1 300 ? 14.104 3.673 0.387 1.00 81.81 300 PHE A N 1
ATOM 2283 C CA . PHE A 1 300 ? 15.373 2.994 0.611 1.00 81.81 300 PHE A CA 1
ATOM 2284 C C . PHE A 1 300 ? 15.229 1.508 0.954 1.00 81.81 300 PHE A C 1
ATOM 2286 O O . PHE A 1 300 ? 16.165 0.750 0.694 1.00 81.81 300 PHE A O 1
ATOM 2293 N N . SER A 1 301 ? 14.104 1.094 1.534 1.00 80.06 301 SER A N 1
ATOM 2294 C CA . SER A 1 301 ? 13.786 -0.318 1.742 1.00 80.06 301 SER A CA 1
ATOM 2295 C C . SER A 1 301 ? 13.452 -0.994 0.408 1.00 80.06 301 SER A C 1
ATOM 2297 O O . SER A 1 301 ? 14.094 -1.971 0.028 1.00 80.06 301 SER A O 1
ATOM 2299 N N . ASP A 1 302 ? 12.533 -0.407 -0.362 1.00 82.38 302 ASP A N 1
ATOM 2300 C CA . ASP A 1 302 ? 12.021 -0.973 -1.612 1.00 82.38 302 ASP A CA 1
ATOM 2301 C C . ASP A 1 302 ? 13.111 -1.087 -2.681 1.00 82.38 302 ASP A C 1
ATOM 2303 O O . ASP A 1 302 ? 13.242 -2.115 -3.346 1.00 82.38 302 ASP A O 1
ATOM 2307 N N . VAL A 1 303 ? 13.952 -0.054 -2.818 1.00 85.88 303 VAL A N 1
ATOM 2308 C CA . VAL A 1 303 ? 14.998 -0.013 -3.852 1.00 85.88 303 VAL A CA 1
ATOM 2309 C C . VAL A 1 303 ? 16.105 -1.051 -3.641 1.00 85.88 303 VAL A C 1
ATOM 2311 O O . VAL A 1 303 ? 16.857 -1.343 -4.570 1.00 85.88 303 VAL A O 1
ATOM 2314 N N . ARG A 1 304 ? 16.208 -1.620 -2.434 1.00 85.94 304 ARG A N 1
ATOM 2315 C CA . ARG A 1 304 ? 17.171 -2.679 -2.086 1.00 85.94 304 ARG A CA 1
ATOM 2316 C C . ARG A 1 304 ? 16.607 -4.085 -2.257 1.00 85.94 304 ARG A C 1
ATOM 2318 O O . ARG A 1 304 ? 17.357 -5.058 -2.191 1.00 85.94 304 ARG A O 1
ATOM 2325 N N . ILE A 1 305 ? 15.306 -4.216 -2.500 1.00 88.25 305 ILE A N 1
ATOM 2326 C CA . ILE A 1 305 ? 14.672 -5.508 -2.740 1.00 88.25 305 ILE A CA 1
ATOM 2327 C C . ILE A 1 305 ? 14.850 -5.868 -4.208 1.00 88.25 305 ILE A C 1
ATOM 2329 O O . ILE A 1 305 ? 14.536 -5.084 -5.107 1.00 88.25 305 ILE A O 1
ATOM 2333 N N . ARG A 1 306 ? 15.346 -7.085 -4.464 1.00 90.44 306 ARG A N 1
ATOM 2334 C CA . ARG A 1 306 ? 15.509 -7.577 -5.832 1.00 90.44 306 ARG A CA 1
ATOM 2335 C C . ARG A 1 306 ? 14.152 -7.577 -6.546 1.00 90.44 306 ARG A C 1
ATOM 2337 O O . ARG A 1 306 ? 13.197 -8.185 -6.050 1.00 90.44 306 ARG A O 1
ATOM 2344 N N . PRO A 1 307 ? 14.028 -6.886 -7.693 1.00 93.31 307 PRO A N 1
ATOM 2345 C CA . PRO A 1 307 ? 12.780 -6.860 -8.431 1.00 93.31 307 PRO A CA 1
ATOM 2346 C C . PRO A 1 307 ? 12.438 -8.249 -8.960 1.00 93.31 307 PRO A C 1
ATOM 2348 O O . PRO A 1 307 ? 13.308 -9.062 -9.264 1.00 93.31 307 PRO A O 1
ATOM 2351 N N . THR A 1 308 ? 11.146 -8.496 -9.131 1.00 94.62 308 THR A N 1
ATOM 2352 C CA . THR A 1 308 ? 10.647 -9.692 -9.814 1.00 94.62 308 THR A CA 1
ATOM 2353 C C . THR A 1 308 ? 9.929 -9.271 -11.081 1.00 94.62 308 THR A C 1
ATOM 2355 O O . THR A 1 308 ? 9.367 -8.181 -11.156 1.00 94.62 308 THR A O 1
ATOM 2358 N N . VAL A 1 309 ? 9.969 -10.134 -12.086 1.00 97.19 309 VAL A N 1
ATOM 2359 C CA . VAL A 1 309 ? 9.224 -10.008 -13.336 1.00 97.19 309 VAL A CA 1
ATOM 2360 C C . VAL A 1 309 ? 8.391 -11.268 -13.476 1.00 97.19 309 VAL A C 1
ATOM 2362 O O . VAL A 1 309 ? 8.923 -12.373 -13.372 1.00 97.19 309 VAL A O 1
ATOM 2365 N N . TRP A 1 310 ? 7.094 -11.127 -13.732 1.00 97.31 310 TRP A N 1
ATOM 2366 C CA . TRP A 1 310 ? 6.300 -12.273 -14.152 1.00 97.31 310 TRP A CA 1
ATOM 2367 C C . TRP A 1 310 ? 6.656 -12.604 -15.593 1.00 97.31 310 TRP A C 1
ATOM 2369 O O . TRP A 1 310 ? 6.554 -11.737 -16.459 1.00 97.31 310 TRP A O 1
ATOM 2379 N N . GLN A 1 311 ? 7.074 -13.833 -15.866 1.00 94.62 311 GLN A N 1
ATOM 2380 C CA . GLN A 1 311 ? 7.324 -14.306 -17.220 1.00 94.62 311 GLN A CA 1
ATOM 2381 C C . GLN A 1 311 ? 7.216 -15.830 -17.265 1.00 94.62 311 GLN A C 1
ATOM 2383 O O . GLN A 1 311 ? 7.636 -16.515 -16.337 1.00 94.62 311 GLN A O 1
ATOM 2388 N N . ARG A 1 312 ? 6.663 -16.380 -18.357 1.00 88.50 312 ARG A N 1
ATOM 2389 C CA . ARG A 1 312 ? 6.537 -17.842 -18.561 1.00 88.50 312 ARG A CA 1
ATOM 2390 C C . ARG A 1 312 ? 5.818 -18.546 -17.394 1.00 88.50 312 ARG A C 1
ATOM 2392 O O . ARG A 1 312 ? 6.207 -19.636 -16.983 1.00 88.50 312 ARG A O 1
ATOM 2399 N N . GLY A 1 313 ? 4.777 -17.912 -16.851 1.00 90.38 313 GLY A N 1
ATOM 2400 C CA . GLY A 1 313 ? 3.941 -18.500 -15.799 1.00 90.38 313 GLY A CA 1
ATOM 2401 C C . GLY A 1 313 ? 4.571 -18.533 -14.401 1.00 90.38 313 GLY A C 1
ATOM 2402 O O . GLY A 1 313 ? 4.100 -19.282 -13.547 1.00 90.38 313 GLY A O 1
ATOM 2403 N N . ARG A 1 314 ? 5.649 -17.777 -14.161 1.00 93.25 314 ARG A N 1
ATOM 2404 C CA . ARG A 1 314 ? 6.329 -17.710 -12.861 1.00 93.25 314 ARG A CA 1
ATOM 2405 C C . ARG A 1 314 ? 6.906 -16.322 -12.591 1.00 93.25 314 ARG A C 1
ATOM 2407 O O . ARG A 1 314 ? 7.139 -15.548 -13.517 1.00 93.25 314 ARG A O 1
ATOM 2414 N N . LEU A 1 315 ? 7.172 -16.035 -11.319 1.00 94.38 315 LEU A N 1
ATOM 2415 C CA . LEU A 1 315 ? 7.977 -14.884 -10.916 1.00 94.38 315 LEU A CA 1
ATOM 2416 C C . LEU A 1 315 ? 9.460 -15.222 -11.083 1.00 94.38 315 LEU A C 1
ATOM 2418 O O . LEU A 1 315 ? 9.936 -16.219 -10.545 1.00 94.38 315 LEU A O 1
ATOM 2422 N N . GLU A 1 316 ? 10.179 -14.391 -11.828 1.00 94.38 316 GLU A N 1
ATOM 2423 C CA . GLU A 1 316 ? 11.627 -14.474 -11.997 1.00 94.38 316 GLU A CA 1
ATOM 2424 C C . GLU A 1 316 ? 12.277 -13.254 -11.347 1.00 94.38 316 GLU A C 1
ATOM 2426 O O . GLU A 1 316 ? 11.947 -12.113 -11.674 1.00 94.38 316 GLU A O 1
ATOM 2431 N N . GLU A 1 317 ? 13.201 -13.494 -10.423 1.00 93.31 317 GLU A N 1
ATOM 2432 C CA . GLU A 1 317 ? 14.000 -12.443 -9.801 1.00 93.31 317 GLU A CA 1
ATOM 2433 C C . GLU A 1 317 ? 14.986 -11.832 -10.808 1.00 93.31 317 GLU A C 1
ATOM 2435 O O . GLU A 1 317 ? 15.482 -12.505 -11.717 1.00 93.31 317 GLU A O 1
ATOM 2440 N N . ARG A 1 318 ? 15.249 -10.534 -10.667 1.00 94.62 318 ARG A N 1
ATOM 2441 C CA . ARG A 1 318 ? 16.163 -9.756 -11.505 1.00 94.62 318 ARG A CA 1
ATOM 2442 C C . ARG A 1 318 ? 17.121 -8.957 -10.629 1.00 94.62 318 ARG A C 1
ATOM 2444 O O . ARG A 1 318 ? 16.884 -8.752 -9.439 1.00 94.62 318 ARG A O 1
ATOM 2451 N N . ASP A 1 319 ? 18.209 -8.493 -11.230 1.00 93.25 319 ASP A N 1
ATOM 2452 C CA . ASP A 1 319 ? 19.179 -7.661 -10.526 1.00 93.25 319 ASP A CA 1
ATOM 2453 C C . ASP A 1 319 ? 18.602 -6.285 -10.187 1.00 93.25 319 ASP A C 1
ATOM 2455 O O . ASP A 1 319 ? 17.741 -5.754 -10.903 1.00 93.25 319 ASP A O 1
ATOM 2459 N N . LEU A 1 320 ? 19.095 -5.710 -9.087 1.00 92.44 320 LEU A N 1
ATOM 2460 C CA . LEU A 1 320 ? 18.691 -4.391 -8.609 1.00 92.44 320 LEU A CA 1
ATOM 2461 C C . LEU A 1 320 ? 18.872 -3.348 -9.706 1.00 92.44 320 LEU A C 1
ATOM 2463 O O . LEU A 1 320 ? 19.940 -3.245 -10.316 1.00 92.44 320 LEU A O 1
ATOM 2467 N N . LEU A 1 321 ? 17.814 -2.570 -9.944 1.00 92.56 321 LEU A N 1
ATOM 2468 C CA . LEU A 1 321 ? 17.819 -1.473 -10.907 1.00 92.56 321 LEU A CA 1
ATOM 2469 C C . LEU A 1 321 ? 18.323 -1.906 -12.301 1.00 92.56 321 LEU A C 1
ATOM 2471 O O . LEU A 1 321 ? 18.984 -1.144 -13.005 1.00 92.56 321 LEU A O 1
ATOM 2475 N N . SER A 1 322 ? 18.062 -3.152 -12.700 1.00 94.62 322 SER A N 1
ATOM 2476 C CA . SER A 1 322 ? 18.396 -3.671 -14.030 1.00 94.62 322 SER A CA 1
ATOM 2477 C C . SER A 1 322 ? 17.316 -3.323 -15.061 1.00 94.62 322 SER A C 1
ATOM 2479 O O . SER A 1 322 ? 16.310 -2.681 -14.750 1.00 94.62 322 SER A O 1
ATOM 2481 N N . GLY A 1 323 ? 17.519 -3.742 -16.314 1.00 94.88 323 GLY A N 1
ATOM 2482 C CA . GLY A 1 323 ? 16.534 -3.553 -17.379 1.00 94.88 323 GLY A CA 1
ATOM 2483 C C . GLY A 1 323 ? 16.293 -2.081 -17.697 1.00 94.88 323 GLY A C 1
ATOM 2484 O O . GLY A 1 323 ? 15.146 -1.648 -17.722 1.00 94.88 323 GLY A O 1
ATOM 2485 N N . GLU A 1 324 ? 17.359 -1.318 -17.913 1.00 96.12 324 GLU A N 1
ATOM 2486 C CA . GLU A 1 324 ? 17.272 0.112 -18.214 1.00 96.12 324 GLU A CA 1
ATOM 2487 C C . GLU A 1 324 ? 16.408 0.368 -19.453 1.00 96.12 324 GLU A C 1
ATOM 2489 O O . GLU A 1 324 ? 16.430 -0.393 -20.422 1.00 96.12 324 GLU A O 1
ATOM 2494 N N . GLU A 1 325 ? 15.602 1.421 -19.406 1.00 96.94 325 GLU A N 1
ATOM 2495 C CA . GLU A 1 325 ? 14.713 1.799 -20.499 1.00 96.94 325 GLU A CA 1
ATOM 2496 C C . GLU A 1 325 ? 14.485 3.305 -20.479 1.00 96.94 325 GLU A C 1
ATOM 2498 O O . GLU A 1 325 ? 13.982 3.840 -19.489 1.00 96.94 325 GLU A O 1
ATOM 2503 N N . ASP A 1 326 ? 14.820 3.978 -21.577 1.00 97.00 326 ASP A N 1
ATOM 2504 C CA . ASP A 1 326 ? 14.381 5.351 -21.806 1.00 97.00 326 ASP A CA 1
ATOM 2505 C C . ASP A 1 326 ? 12.907 5.317 -22.211 1.00 97.00 326 ASP A C 1
ATOM 2507 O O . ASP A 1 326 ? 12.552 4.874 -23.305 1.00 97.00 326 ASP A O 1
ATOM 2511 N N . TYR A 1 327 ? 12.038 5.728 -21.289 1.00 96.81 327 TYR A N 1
ATOM 2512 C CA . TYR A 1 327 ? 10.597 5.723 -21.491 1.00 96.81 327 TYR A CA 1
ATOM 2513 C C . TYR A 1 327 ? 10.103 7.138 -21.774 1.00 96.81 327 TYR A C 1
ATOM 2515 O O . TYR A 1 327 ? 10.343 8.063 -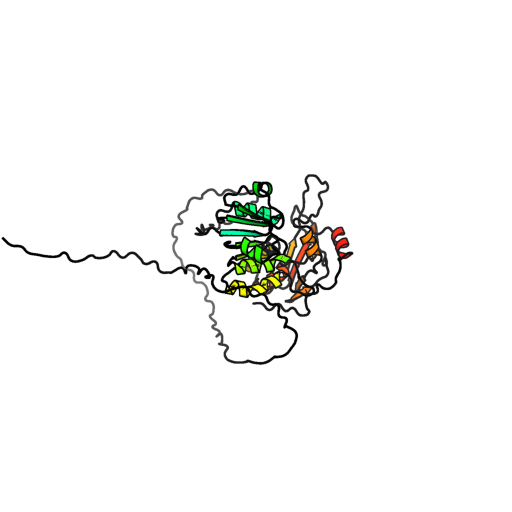20.996 1.00 96.81 327 TYR A O 1
ATOM 2523 N N . ALA A 1 328 ? 9.408 7.301 -22.898 1.00 96.50 328 ALA A N 1
ATOM 2524 C CA . ALA A 1 328 ? 8.785 8.557 -23.285 1.00 96.50 328 ALA A CA 1
ATOM 2525 C C . ALA A 1 328 ? 7.435 8.708 -22.568 1.00 96.50 328 ALA A C 1
ATOM 2527 O O . ALA A 1 328 ? 6.403 8.260 -23.069 1.00 96.50 328 ALA A O 1
ATOM 2528 N N . PHE A 1 329 ? 7.443 9.315 -21.378 1.00 94.81 329 PHE A N 1
ATOM 2529 C CA . PHE A 1 329 ? 6.202 9.685 -20.703 1.00 94.81 329 PHE A CA 1
ATOM 2530 C C . PHE A 1 329 ? 5.525 10.855 -21.434 1.00 94.81 329 PHE A C 1
ATOM 2532 O O . PHE A 1 329 ? 6.225 11.686 -22.022 1.00 94.81 329 PHE A O 1
ATOM 2539 N N . PRO A 1 330 ? 4.183 10.963 -21.377 1.00 93.19 330 PRO A N 1
ATOM 2540 C CA . PRO A 1 330 ? 3.473 12.117 -21.917 1.00 93.19 330 PRO A CA 1
ATOM 2541 C C . PRO A 1 330 ? 3.978 13.444 -21.336 1.00 93.19 330 PRO A C 1
ATOM 2543 O O . PRO A 1 330 ? 4.441 13.511 -20.190 1.00 93.19 330 PRO A O 1
ATOM 2546 N N . ASP A 1 331 ? 3.849 14.521 -22.108 1.00 88.12 331 ASP A N 1
ATOM 2547 C CA . ASP A 1 331 ? 4.123 15.866 -21.607 1.00 88.12 331 ASP A CA 1
ATOM 2548 C C . ASP A 1 331 ? 3.243 16.182 -20.381 1.00 88.12 331 ASP A C 1
ATOM 2550 O O . ASP A 1 331 ? 2.073 15.794 -20.341 1.00 88.12 331 ASP A O 1
ATOM 2554 N N . PRO A 1 332 ? 3.774 16.886 -19.360 1.00 88.94 332 PRO A N 1
ATOM 2555 C CA . PRO A 1 332 ? 5.080 17.555 -19.313 1.00 88.94 332 PRO A CA 1
ATOM 2556 C C . PRO A 1 332 ? 6.226 16.702 -18.729 1.00 88.94 332 PRO A C 1
ATOM 2558 O O . PRO A 1 332 ? 7.257 17.262 -18.355 1.00 88.94 332 PRO A O 1
ATOM 2561 N N . VAL A 1 333 ? 6.056 15.384 -18.558 1.00 89.38 333 VAL A N 1
ATOM 2562 C CA . VAL A 1 333 ? 7.071 14.533 -17.904 1.00 89.38 333 VAL A CA 1
ATOM 2563 C C . VAL A 1 333 ? 8.265 14.277 -18.822 1.00 89.38 333 VAL A C 1
ATOM 2565 O O . VAL A 1 333 ? 9.413 14.358 -18.373 1.00 89.38 333 VAL A O 1
ATOM 2568 N N . GLY A 1 334 ? 7.989 14.022 -20.103 1.00 91.69 334 GLY A N 1
ATOM 2569 C CA . GLY A 1 334 ? 8.998 13.777 -21.126 1.00 91.69 334 GLY A CA 1
ATOM 2570 C C . GLY A 1 334 ? 9.763 12.465 -20.932 1.00 91.69 334 GLY A C 1
ATOM 2571 O O . GLY A 1 334 ? 9.373 11.580 -20.170 1.00 91.69 334 GLY A O 1
ATOM 2572 N N . ILE A 1 335 ? 10.874 12.324 -21.654 1.00 93.50 335 ILE A N 1
ATOM 2573 C CA . ILE A 1 335 ? 11.684 11.101 -21.629 1.00 93.50 335 ILE A CA 1
ATOM 2574 C C . ILE A 1 335 ? 12.437 10.996 -20.300 1.00 93.50 335 ILE A C 1
ATOM 2576 O O . ILE A 1 335 ? 13.175 11.908 -19.917 1.00 93.50 335 ILE A O 1
ATOM 2580 N N . GLN A 1 336 ? 12.292 9.860 -19.620 1.00 92.88 336 GLN A N 1
ATOM 2581 C CA . GLN A 1 336 ? 13.026 9.547 -18.395 1.00 92.88 336 GLN A CA 1
ATOM 2582 C C . GLN A 1 336 ? 13.608 8.135 -18.454 1.00 92.88 336 GLN A C 1
ATOM 2584 O O . GLN A 1 336 ? 13.000 7.220 -19.010 1.00 92.88 336 GLN A O 1
ATOM 2589 N N . LYS A 1 337 ? 14.782 7.952 -17.841 1.00 95.00 337 LYS A N 1
ATOM 2590 C CA . LYS A 1 337 ? 15.388 6.630 -17.686 1.00 95.00 337 LYS A CA 1
ATOM 2591 C C . LYS A 1 337 ? 14.702 5.884 -16.545 1.00 95.00 337 LYS A C 1
ATOM 2593 O O . LYS A 1 337 ? 14.609 6.394 -15.429 1.00 95.00 337 LYS A O 1
ATOM 2598 N N . THR A 1 338 ? 14.225 4.682 -16.840 1.00 95.88 338 THR A N 1
ATOM 2599 C CA . THR A 1 338 ? 13.497 3.815 -15.910 1.00 95.88 338 THR A CA 1
ATOM 2600 C C . THR A 1 338 ? 14.251 2.513 -15.661 1.00 95.88 338 THR A C 1
ATOM 2602 O O . THR A 1 338 ? 14.962 2.016 -16.537 1.00 95.88 338 THR A O 1
ATOM 2605 N N . PHE A 1 339 ? 14.082 1.956 -14.463 1.00 96.31 339 PHE A N 1
ATOM 2606 C CA . PHE A 1 339 ? 14.769 0.750 -14.000 1.00 96.31 339 PHE A CA 1
ATOM 2607 C C . PHE A 1 339 ? 13.789 -0.201 -13.317 1.00 96.31 339 PHE A C 1
ATOM 2609 O O . PHE A 1 339 ? 12.819 0.253 -12.711 1.00 96.31 339 PHE A O 1
ATOM 2616 N N . LEU A 1 340 ? 14.042 -1.511 -13.388 1.00 96.56 340 LEU A N 1
ATOM 2617 C CA . LEU A 1 340 ? 13.246 -2.504 -12.665 1.00 96.56 340 LEU A CA 1
ATOM 2618 C C . LEU A 1 340 ? 13.295 -2.245 -11.155 1.00 96.56 340 LEU A C 1
ATOM 2620 O O . LEU A 1 340 ? 14.372 -2.086 -10.578 1.00 96.56 340 LEU A O 1
ATOM 2624 N N . MET A 1 341 ? 12.120 -2.253 -10.528 1.00 93.44 341 MET A N 1
ATOM 2625 C CA . MET A 1 341 ? 11.936 -2.063 -9.089 1.00 93.44 341 MET A CA 1
ATOM 2626 C C . MET A 1 341 ? 10.926 -3.082 -8.556 1.00 93.44 341 MET A C 1
ATOM 2628 O O . MET A 1 341 ? 10.039 -3.534 -9.284 1.00 93.44 341 MET A O 1
ATOM 2632 N N . ALA A 1 342 ? 11.109 -3.518 -7.309 1.00 92.12 342 ALA A N 1
ATOM 2633 C CA . ALA A 1 342 ? 10.220 -4.483 -6.684 1.00 92.12 342 ALA A CA 1
ATOM 2634 C C . ALA A 1 342 ? 8.843 -3.854 -6.439 1.00 92.12 342 ALA A C 1
ATOM 2636 O O . ALA A 1 342 ? 8.746 -2.889 -5.700 1.00 92.12 342 ALA A O 1
ATOM 2637 N N . HIS A 1 343 ? 7.797 -4.430 -7.039 1.00 94.25 343 HIS A N 1
ATOM 2638 C CA . HIS A 1 343 ? 6.415 -3.960 -6.896 1.00 94.25 343 HIS A CA 1
ATOM 2639 C C . HIS A 1 343 ? 5.428 -5.114 -6.728 1.00 94.25 343 HIS A C 1
ATOM 2641 O O . HIS A 1 343 ? 5.659 -6.241 -7.192 1.00 94.25 343 HIS A O 1
ATOM 2647 N N . GLU A 1 344 ? 4.353 -4.857 -6.001 1.00 94.69 344 GLU A N 1
ATOM 2648 C CA . GLU A 1 344 ? 3.340 -5.803 -5.553 1.00 94.69 344 GLU A CA 1
ATOM 2649 C C . GLU A 1 344 ? 2.471 -6.281 -6.708 1.00 94.69 344 GLU A C 1
ATOM 2651 O O . GLU A 1 344 ? 2.198 -7.477 -6.822 1.00 94.69 344 GLU A O 1
ATOM 2656 N N . GLU A 1 345 ? 2.073 -5.383 -7.606 1.00 95.75 345 GLU A N 1
ATOM 2657 C CA . GLU A 1 345 ? 1.136 -5.703 -8.676 1.00 95.75 345 GLU A CA 1
ATOM 2658 C C . GLU A 1 345 ? 1.717 -6.633 -9.742 1.00 95.75 345 GLU A C 1
ATOM 2660 O O . GLU A 1 345 ? 0.979 -7.389 -10.374 1.00 95.75 345 GLU A O 1
ATOM 2665 N N . VAL A 1 346 ? 3.049 -6.692 -9.859 1.00 97.00 346 VAL A N 1
ATOM 2666 C CA . VAL A 1 346 ? 3.742 -7.715 -10.660 1.00 97.00 346 VAL A CA 1
ATOM 2667 C C . VAL A 1 346 ? 3.434 -9.126 -10.147 1.00 97.00 346 VAL A C 1
ATOM 2669 O O . VAL A 1 346 ? 3.411 -10.083 -10.920 1.00 97.00 346 VAL A O 1
ATOM 2672 N N . LYS A 1 347 ? 3.179 -9.256 -8.841 1.00 95.31 347 LYS A N 1
ATOM 2673 C CA . LYS A 1 347 ? 2.918 -10.526 -8.158 1.00 95.31 347 LYS A CA 1
ATOM 2674 C C . LYS A 1 347 ? 1.437 -10.882 -8.158 1.00 95.31 347 LYS A C 1
ATOM 2676 O O . LYS A 1 347 ? 1.123 -12.065 -8.131 1.00 95.31 347 LYS A O 1
ATOM 2681 N N . THR A 1 348 ? 0.537 -9.897 -8.196 1.00 95.88 348 THR A N 1
ATOM 2682 C CA . THR A 1 348 ? -0.912 -10.123 -8.067 1.00 95.88 348 THR A CA 1
ATOM 2683 C C . THR A 1 348 ? -1.662 -10.103 -9.397 1.00 95.88 348 THR A C 1
ATOM 2685 O O . THR A 1 348 ? -2.537 -10.943 -9.599 1.00 95.88 348 THR A O 1
ATOM 2688 N N . LEU A 1 349 ? -1.321 -9.221 -10.345 1.00 96.69 349 LEU A N 1
ATOM 2689 C CA . LEU A 1 349 ? -2.037 -9.126 -11.627 1.00 96.69 349 LEU A CA 1
ATOM 2690 C C . LEU A 1 349 ? -2.107 -10.455 -12.394 1.00 96.69 349 LEU A C 1
ATOM 2692 O O . LEU A 1 349 ? -3.208 -10.834 -12.802 1.00 96.69 349 LEU A O 1
ATOM 2696 N N . PRO A 1 350 ? -1.008 -11.220 -12.549 1.00 94.94 350 PRO A N 1
ATOM 2697 C CA . PRO A 1 350 ? -1.069 -12.495 -13.260 1.00 94.94 350 PRO A CA 1
ATOM 2698 C C . PRO A 1 350 ? -1.969 -13.541 -12.594 1.00 94.94 350 PRO A C 1
ATOM 2700 O O . PRO A 1 350 ? -2.412 -14.468 -13.264 1.00 94.94 350 PRO A O 1
ATOM 2703 N N . LEU A 1 351 ? -2.218 -13.412 -11.287 1.00 92.50 351 LEU A N 1
ATOM 2704 C CA . LEU A 1 351 ? -2.996 -14.375 -10.509 1.00 92.50 351 LEU A CA 1
ATOM 2705 C C . LEU A 1 351 ? -4.499 -14.081 -10.569 1.00 92.50 351 LEU A C 1
ATOM 2707 O O . LEU A 1 351 ? -5.302 -15.008 -10.574 1.00 92.50 351 LEU A O 1
ATOM 2711 N N . TYR A 1 352 ? -4.881 -12.799 -10.617 1.00 93.31 352 TYR A N 1
ATOM 2712 C CA . TYR A 1 352 ? -6.264 -12.368 -10.368 1.00 93.31 352 TYR A CA 1
ATOM 2713 C C . TYR A 1 352 ? -6.981 -11.742 -11.572 1.00 93.31 352 TYR A C 1
ATOM 2715 O O . TYR A 1 352 ? -8.179 -11.470 -11.493 1.00 93.31 352 TYR A O 1
ATOM 2723 N N . LEU A 1 353 ? -6.305 -11.532 -12.707 1.00 93.06 353 LEU A N 1
ATOM 2724 C CA . LEU A 1 353 ? -6.964 -11.015 -13.916 1.00 93.06 353 LEU A CA 1
ATOM 2725 C C . LEU A 1 353 ? -7.892 -12.035 -14.598 1.00 93.06 353 LEU A C 1
ATOM 2727 O O . LEU A 1 353 ? -8.670 -11.660 -15.471 1.00 93.06 353 LEU A O 1
ATOM 2731 N N . GLY A 1 354 ? -7.834 -13.316 -14.214 1.00 88.31 354 GLY A N 1
ATOM 2732 C CA . GLY A 1 354 ? -8.692 -14.365 -14.778 1.00 88.31 354 GLY A CA 1
ATOM 2733 C C . GLY A 1 354 ? -8.396 -14.701 -16.245 1.00 88.31 354 GLY A C 1
ATOM 2734 O O . GLY A 1 354 ? -9.202 -15.361 -16.896 1.00 88.31 354 GLY A O 1
ATOM 2735 N N . LYS A 1 355 ? -7.253 -14.247 -16.775 1.00 89.19 355 LYS A N 1
ATOM 2736 C CA . LYS A 1 355 ? -6.781 -14.496 -18.144 1.00 89.19 355 LYS A CA 1
ATOM 2737 C C . LYS A 1 355 ? -5.293 -14.852 -18.133 1.00 89.19 355 LYS A C 1
ATOM 2739 O O . LYS A 1 355 ? -4.579 -14.387 -17.243 1.00 89.19 355 LYS A O 1
ATOM 2744 N N . PRO A 1 356 ? -4.796 -15.634 -19.109 1.00 89.44 356 PRO A N 1
ATOM 2745 C CA . PRO A 1 356 ? -3.364 -15.852 -19.264 1.00 89.44 356 PRO A CA 1
ATOM 2746 C C . PRO A 1 356 ? -2.620 -14.527 -19.475 1.00 89.44 356 PRO A C 1
ATOM 2748 O O . PRO A 1 356 ? -2.975 -13.745 -20.358 1.00 89.44 356 PRO A O 1
ATOM 2751 N N . VAL A 1 357 ? -1.576 -14.304 -18.674 1.00 94.44 357 VAL A N 1
ATOM 2752 C CA . VAL A 1 357 ? -0.686 -13.140 -18.771 1.00 94.44 357 VAL A CA 1
ATOM 2753 C C . VAL A 1 357 ? 0.726 -13.608 -19.112 1.00 94.44 357 VAL A C 1
ATOM 2755 O O . VAL A 1 357 ? 1.326 -14.380 -18.358 1.00 94.44 357 VAL A O 1
ATOM 2758 N N . GLY A 1 358 ? 1.265 -13.139 -20.240 1.00 95.56 358 GLY A N 1
ATOM 2759 C CA . GLY A 1 358 ? 2.585 -13.533 -20.735 1.00 95.56 358 GLY A CA 1
ATOM 2760 C C . GLY A 1 358 ? 3.735 -12.969 -19.899 1.00 95.56 358 GLY A C 1
ATOM 2761 O O . GLY A 1 358 ? 4.565 -13.729 -19.387 1.00 95.56 358 GLY A O 1
ATOM 2762 N N . LYS A 1 359 ? 3.779 -11.641 -19.740 1.00 97.62 359 LYS A N 1
ATOM 2763 C CA . LYS A 1 359 ? 4.800 -10.932 -18.956 1.00 97.62 359 LYS A CA 1
ATOM 2764 C C . LYS A 1 359 ? 4.212 -9.771 -18.145 1.00 97.62 359 LYS A C 1
ATOM 2766 O O . LYS A 1 359 ? 3.369 -9.040 -18.649 1.00 97.62 359 LYS A O 1
ATOM 2771 N N . VAL A 1 360 ? 4.699 -9.552 -16.924 1.00 98.31 360 VAL A N 1
ATOM 2772 C CA . VAL A 1 360 ? 4.432 -8.324 -16.152 1.00 98.31 360 VAL A CA 1
ATOM 2773 C C . VAL A 1 360 ? 5.736 -7.775 -15.600 1.00 98.31 360 VAL A C 1
ATOM 2775 O O . VAL A 1 360 ? 6.490 -8.511 -14.964 1.00 98.31 360 VAL A O 1
ATOM 2778 N N . ASP A 1 361 ? 6.007 -6.494 -15.843 1.00 98.19 361 ASP A N 1
ATOM 2779 C CA . ASP A 1 361 ? 7.116 -5.782 -15.213 1.00 98.19 361 ASP A CA 1
ATOM 2780 C C . ASP A 1 361 ? 6.716 -4.382 -14.737 1.00 98.19 361 ASP A C 1
ATOM 2782 O 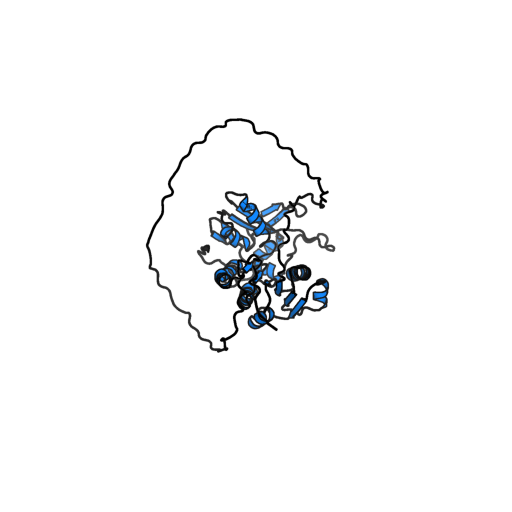O . ASP A 1 361 ? 5.829 -3.730 -15.293 1.00 98.19 361 ASP A O 1
ATOM 2786 N N . PHE A 1 362 ? 7.408 -3.932 -13.695 1.00 97.69 362 PHE A N 1
ATOM 2787 C CA . PHE A 1 362 ? 7.317 -2.582 -13.169 1.00 97.69 362 PHE A CA 1
ATOM 2788 C C . PHE A 1 362 ? 8.679 -1.907 -13.302 1.00 97.69 362 PHE A C 1
ATOM 2790 O O . PHE A 1 362 ? 9.703 -2.496 -12.938 1.00 97.69 362 PHE A O 1
ATOM 2797 N N . LYS A 1 363 ? 8.698 -0.675 -13.816 1.00 96.75 363 LYS A N 1
ATOM 2798 C CA . LYS A 1 363 ? 9.897 0.162 -13.805 1.00 96.75 363 LYS A CA 1
ATOM 2799 C C . LYS A 1 363 ? 9.598 1.561 -13.300 1.00 96.75 363 LYS A C 1
ATOM 2801 O O . LYS A 1 363 ? 8.596 2.166 -13.682 1.00 96.75 363 LYS A O 1
ATOM 2806 N N . TYR A 1 364 ? 10.536 2.071 -12.514 1.00 93.50 364 TYR A N 1
ATOM 2807 C CA . TYR A 1 364 ? 10.471 3.389 -11.905 1.00 93.50 364 TYR A CA 1
ATOM 2808 C C . TYR A 1 364 ? 11.513 4.319 -12.512 1.00 93.50 364 TYR A C 1
ATOM 2810 O O . TYR A 1 364 ? 12.653 3.907 -12.752 1.00 93.50 364 TYR A O 1
ATOM 2818 N N . ALA A 1 365 ? 11.135 5.570 -12.757 1.00 92.38 365 ALA A N 1
ATOM 2819 C CA . ALA A 1 365 ? 12.062 6.603 -13.182 1.00 92.38 365 ALA A CA 1
ATOM 2820 C C . ALA A 1 365 ? 12.964 7.014 -12.013 1.00 92.38 365 ALA A C 1
ATOM 2822 O O . ALA A 1 365 ? 12.498 7.538 -11.003 1.00 92.38 365 ALA A O 1
ATOM 2823 N N . ILE A 1 366 ? 14.270 6.785 -12.158 1.00 88.31 366 ILE A N 1
ATOM 2824 C CA . ILE A 1 366 ? 15.282 7.148 -11.160 1.00 88.31 366 ILE A CA 1
ATOM 2825 C C . ILE A 1 366 ? 16.389 7.930 -11.864 1.00 88.31 366 ILE A C 1
ATOM 2827 O O . ILE A 1 366 ? 16.715 7.673 -13.023 1.00 88.31 366 ILE A O 1
ATOM 2831 N N . ASN A 1 367 ? 16.979 8.902 -11.166 1.00 86.56 367 ASN A N 1
ATOM 2832 C CA . ASN A 1 367 ? 18.176 9.576 -11.658 1.00 86.56 367 ASN A CA 1
ATOM 2833 C C . ASN A 1 367 ? 19.297 8.534 -11.926 1.00 86.56 367 ASN A C 1
ATOM 2835 O O . ASN A 1 367 ? 19.601 7.752 -11.024 1.00 86.56 367 ASN A O 1
ATOM 2839 N N . PRO A 1 368 ? 19.924 8.511 -13.118 1.00 88.69 368 PRO A N 1
ATOM 2840 C CA . PRO A 1 368 ? 20.927 7.498 -13.459 1.00 88.69 368 PRO A CA 1
ATOM 2841 C C . PRO A 1 368 ? 22.124 7.434 -12.500 1.00 88.69 368 PRO A C 1
ATOM 2843 O O . PRO A 1 368 ? 22.562 6.335 -12.168 1.00 88.69 368 PRO A O 1
ATOM 2846 N N . ASP A 1 369 ? 22.599 8.575 -11.996 1.00 87.81 369 ASP A N 1
ATOM 2847 C CA . ASP A 1 369 ? 23.725 8.643 -11.056 1.00 87.81 369 ASP A CA 1
ATOM 2848 C C . ASP A 1 369 ? 23.336 8.035 -9.702 1.00 87.81 369 ASP A C 1
ATOM 2850 O O . ASP A 1 369 ? 24.091 7.263 -9.111 1.00 87.81 369 ASP A O 1
ATOM 2854 N N . LEU A 1 370 ? 22.112 8.314 -9.234 1.00 85.56 370 LEU A N 1
ATOM 2855 C CA . LEU A 1 370 ? 21.566 7.674 -8.035 1.00 85.56 370 LEU A CA 1
ATOM 2856 C C . LEU A 1 370 ? 21.411 6.163 -8.240 1.00 85.56 370 LEU A C 1
ATOM 2858 O O . LEU A 1 370 ? 21.747 5.388 -7.349 1.00 85.56 370 LEU A O 1
ATOM 2862 N N . ALA A 1 371 ? 20.927 5.731 -9.407 1.00 89.31 371 ALA A N 1
ATOM 2863 C CA . ALA A 1 371 ? 20.801 4.312 -9.711 1.00 89.31 371 ALA A CA 1
ATOM 2864 C C . ALA A 1 371 ? 22.170 3.615 -9.723 1.00 89.31 371 ALA A C 1
ATOM 2866 O O . ALA A 1 371 ? 22.304 2.520 -9.180 1.00 89.31 371 ALA A O 1
ATOM 2867 N N . GLN A 1 372 ? 23.197 4.258 -10.282 1.00 88.62 372 GLN A N 1
ATOM 2868 C CA . GLN A 1 372 ? 24.565 3.747 -10.264 1.00 88.62 372 GLN A CA 1
ATOM 2869 C C . GLN A 1 372 ? 25.125 3.669 -8.837 1.00 88.62 372 GLN A C 1
ATOM 2871 O O . GLN A 1 372 ? 25.697 2.644 -8.471 1.00 88.62 372 GLN A O 1
ATOM 2876 N N . ALA A 1 373 ? 24.913 4.699 -8.015 1.00 86.75 373 ALA A N 1
ATOM 2877 C CA . ALA A 1 373 ? 25.330 4.700 -6.614 1.00 86.75 373 ALA A CA 1
ATOM 2878 C C . ALA A 1 373 ? 24.662 3.570 -5.809 1.00 86.75 373 ALA A C 1
ATOM 2880 O O . ALA A 1 373 ? 25.341 2.842 -5.089 1.00 86.75 373 ALA A O 1
ATOM 2881 N N . LEU A 1 374 ? 23.352 3.368 -5.983 1.00 85.94 374 LEU A N 1
ATOM 2882 C CA . LEU A 1 374 ? 22.599 2.296 -5.319 1.00 85.94 374 LEU A CA 1
ATOM 2883 C C . LEU A 1 374 ? 23.019 0.893 -5.783 1.00 85.94 374 LEU A C 1
ATOM 2885 O O . LEU A 1 374 ? 22.973 -0.050 -4.999 1.00 85.94 374 LEU A O 1
ATOM 2889 N N . LYS A 1 375 ? 23.445 0.744 -7.044 1.00 85.25 375 LYS A N 1
ATOM 2890 C CA . LYS A 1 375 ? 24.034 -0.508 -7.551 1.00 85.25 375 LYS A CA 1
ATOM 2891 C C . LYS A 1 375 ? 25.417 -0.779 -6.949 1.00 85.25 375 LYS A C 1
ATOM 2893 O O . LYS A 1 375 ? 25.752 -1.938 -6.722 1.00 85.25 375 LYS A O 1
ATOM 2898 N N . ALA A 1 376 ? 26.219 0.267 -6.734 1.00 82.56 376 ALA A N 1
ATOM 2899 C CA . ALA A 1 376 ? 27.596 0.159 -6.249 1.00 82.56 376 ALA A CA 1
ATOM 2900 C C . ALA A 1 376 ? 27.687 -0.131 -4.742 1.00 82.56 376 ALA A C 1
ATOM 2902 O O . ALA A 1 376 ? 28.587 -0.854 -4.320 1.00 82.56 376 ALA A O 1
ATOM 2903 N N . ASP A 1 377 ? 26.750 0.388 -3.948 1.00 70.75 377 ASP A N 1
ATOM 2904 C CA . ASP A 1 377 ? 26.607 0.068 -2.527 1.00 70.75 377 ASP A CA 1
ATOM 2905 C C . ASP A 1 377 ? 25.238 -0.577 -2.260 1.00 70.75 377 ASP A C 1
ATOM 2907 O O . ASP A 1 377 ? 24.289 0.096 -1.840 1.00 70.75 377 ASP A O 1
ATOM 2911 N N . PRO A 1 378 ? 25.101 -1.895 -2.501 1.00 61.50 378 PRO A N 1
ATOM 2912 C CA . PRO A 1 378 ? 23.831 -2.577 -2.298 1.00 61.50 378 PRO A CA 1
ATOM 2913 C C . PRO A 1 378 ? 23.412 -2.648 -0.820 1.00 61.50 378 PRO A C 1
ATOM 2915 O O . PRO A 1 378 ? 22.279 -3.040 -0.556 1.00 61.50 378 PRO A O 1
ATOM 2918 N N . GLY A 1 379 ? 24.272 -2.277 0.145 1.00 52.94 379 GLY A N 1
ATOM 2919 C CA . GLY A 1 379 ? 23.963 -2.340 1.574 1.00 52.94 379 GLY A CA 1
ATOM 2920 C C . GLY A 1 379 ? 23.596 -3.755 2.044 1.00 52.94 379 GLY A C 1
ATOM 2921 O O . GLY A 1 379 ? 22.426 -4.080 2.186 1.00 52.94 379 GLY A O 1
ATOM 2922 N N . GLY A 1 380 ? 24.612 -4.594 2.276 1.00 42.00 380 GLY A N 1
ATOM 2923 C CA . GLY A 1 380 ? 24.589 -5.866 3.025 1.00 42.00 380 GLY A CA 1
ATOM 2924 C C . GLY A 1 380 ? 23.295 -6.703 3.095 1.00 42.00 380 GLY A C 1
ATOM 2925 O O . GLY A 1 380 ? 22.556 -6.612 4.065 1.00 42.00 380 GLY A O 1
ATOM 2926 N N . SER A 1 381 ? 23.108 -7.648 2.166 1.00 38.66 381 SER A N 1
ATOM 2927 C CA . SER A 1 381 ? 23.277 -9.110 2.359 1.00 38.66 381 SER A CA 1
ATOM 2928 C C . SER A 1 381 ? 22.578 -9.873 1.210 1.00 38.66 381 SER A C 1
ATOM 2930 O O . SER A 1 381 ? 21.427 -9.575 0.891 1.00 38.66 381 SER A O 1
ATOM 2932 N N . PRO A 1 382 ? 23.211 -10.879 0.575 1.00 40.38 382 PRO A N 1
ATOM 2933 C CA . PRO A 1 382 ? 22.692 -11.588 -0.609 1.00 40.38 382 PRO A CA 1
ATOM 2934 C C . PRO A 1 382 ? 21.502 -12.542 -0.342 1.00 40.38 382 PRO A C 1
ATOM 2936 O O . PRO A 1 382 ? 21.271 -13.478 -1.102 1.00 40.38 382 PRO A O 1
ATOM 2939 N N . ALA A 1 383 ? 20.729 -12.341 0.728 1.00 41.41 383 ALA A N 1
ATOM 2940 C CA . ALA A 1 383 ? 19.820 -13.354 1.276 1.00 41.41 383 ALA A CA 1
ATOM 2941 C C . ALA A 1 383 ? 18.320 -13.143 0.966 1.00 41.41 383 ALA A C 1
ATOM 2943 O O . ALA A 1 383 ? 17.466 -13.785 1.579 1.00 41.41 383 ALA A O 1
ATOM 2944 N N . HIS A 1 384 ? 17.978 -12.274 0.012 1.00 50.53 384 HIS A N 1
ATOM 2945 C CA . HIS A 1 384 ? 16.585 -12.013 -0.384 1.00 50.53 384 HIS A CA 1
ATOM 2946 C C . HIS A 1 384 ? 16.133 -12.786 -1.627 1.00 50.53 384 HIS A C 1
ATOM 2948 O O . HIS A 1 384 ? 15.109 -12.429 -2.201 1.00 50.53 384 HIS A O 1
ATOM 2954 N N . SER A 1 385 ? 16.857 -13.840 -2.021 1.00 46.56 385 SER A N 1
ATOM 2955 C CA . SER A 1 385 ? 16.409 -14.696 -3.116 1.00 46.56 385 SER A CA 1
ATOM 2956 C C . SER A 1 385 ? 15.079 -15.364 -2.768 1.00 46.56 385 SER A C 1
ATOM 2958 O O . SER A 1 385 ? 14.922 -15.927 -1.679 1.00 46.56 385 SER A O 1
ATOM 2960 N N . LEU A 1 386 ? 14.112 -15.307 -3.687 1.00 49.72 386 LEU A N 1
ATOM 2961 C CA . LEU A 1 386 ? 12.920 -16.155 -3.596 1.00 49.72 386 LEU A CA 1
ATOM 2962 C C . LEU A 1 386 ? 13.346 -17.628 -3.421 1.00 49.72 386 LEU A C 1
ATOM 2964 O O . LEU A 1 386 ? 14.319 -18.048 -4.050 1.00 49.72 386 LEU A O 1
ATOM 2968 N N . PRO A 1 387 ? 12.643 -18.434 -2.602 1.00 51.03 387 PRO A N 1
ATOM 2969 C CA . PRO A 1 387 ? 12.906 -19.867 -2.536 1.00 51.03 387 PRO A CA 1
ATOM 2970 C C . PRO A 1 387 ? 12.866 -20.503 -3.932 1.00 51.03 387 PRO A C 1
ATOM 2972 O O . PRO A 1 387 ? 11.980 -20.195 -4.737 1.00 51.03 387 PRO A O 1
ATOM 2975 N N . ASP A 1 388 ? 13.790 -21.422 -4.212 1.00 45.72 388 ASP A N 1
ATOM 2976 C CA . ASP A 1 388 ? 13.766 -22.180 -5.461 1.00 45.72 388 ASP A CA 1
ATOM 2977 C C . ASP A 1 388 ? 12.419 -22.897 -5.609 1.00 45.72 388 ASP A C 1
ATOM 2979 O O . ASP A 1 388 ? 11.987 -23.659 -4.743 1.00 45.72 388 ASP A O 1
ATOM 2983 N N . GLY A 1 389 ? 11.732 -22.643 -6.724 1.00 45.09 389 GLY A N 1
ATOM 2984 C CA . GLY A 1 389 ? 10.489 -23.336 -7.042 1.00 45.09 389 GLY A CA 1
ATOM 2985 C C . GLY A 1 389 ? 9.237 -22.831 -6.322 1.00 45.09 389 GLY A C 1
ATOM 2986 O O . GLY A 1 389 ? 8.294 -23.617 -6.209 1.00 45.09 389 GLY A O 1
ATOM 2987 N N . VAL A 1 390 ? 9.159 -21.552 -5.906 1.00 44.41 390 VAL A N 1
ATOM 2988 C CA . VAL A 1 390 ? 7.867 -20.927 -5.536 1.00 44.41 390 VAL A CA 1
ATOM 2989 C C . VAL A 1 390 ? 6.917 -20.978 -6.736 1.00 44.41 390 VAL A C 1
ATOM 2991 O O . VAL A 1 390 ? 6.846 -20.086 -7.579 1.00 44.41 390 VAL A O 1
ATOM 2994 N N . ARG A 1 391 ? 6.163 -22.070 -6.814 1.00 45.56 391 ARG A N 1
ATOM 2995 C CA . ARG A 1 391 ? 4.944 -22.173 -7.599 1.00 45.56 391 ARG A CA 1
ATOM 2996 C C . ARG A 1 391 ? 3.853 -21.596 -6.722 1.00 45.56 391 ARG A C 1
ATOM 2998 O O . ARG A 1 391 ? 3.423 -22.246 -5.771 1.00 45.56 391 ARG A O 1
ATOM 3005 N N . ILE A 1 392 ? 3.434 -20.373 -7.024 1.00 44.41 392 ILE A N 1
ATOM 3006 C CA . ILE A 1 392 ? 2.235 -19.809 -6.414 1.00 44.41 392 ILE A CA 1
ATOM 3007 C C . ILE A 1 392 ? 1.078 -20.703 -6.864 1.00 44.41 392 ILE A C 1
ATOM 3009 O O . ILE A 1 392 ? 0.710 -20.707 -8.039 1.00 44.41 392 ILE A O 1
ATOM 3013 N N . ARG A 1 393 ? 0.564 -21.535 -5.953 1.00 37.00 393 ARG A N 1
ATOM 3014 C CA . ARG A 1 393 ? -0.718 -22.198 -6.172 1.00 37.00 393 ARG A CA 1
ATOM 3015 C C . ARG A 1 393 ? -1.787 -21.129 -6.010 1.00 37.00 393 ARG A C 1
ATOM 3017 O O . ARG A 1 393 ? -1.844 -20.473 -4.975 1.00 37.00 393 ARG A O 1
ATOM 3024 N N . LEU A 1 394 ? -2.560 -20.940 -7.071 1.00 34.38 394 LEU A N 1
ATOM 3025 C CA . LEU A 1 394 ? -3.761 -20.117 -7.053 1.00 34.38 394 LEU A CA 1
ATOM 3026 C C . LEU A 1 394 ? -4.727 -20.685 -5.992 1.00 34.38 394 LEU A C 1
ATOM 3028 O O . LEU A 1 394 ? -4.760 -21.914 -5.854 1.00 34.38 394 LEU A O 1
ATOM 3032 N N . PRO A 1 395 ? -5.451 -19.839 -5.236 1.00 39.59 395 PRO A N 1
ATOM 3033 C CA . PRO A 1 395 ? -6.627 -20.290 -4.499 1.00 39.59 395 PRO A CA 1
ATOM 3034 C C . PRO A 1 395 ? -7.676 -20.905 -5.435 1.00 39.59 395 PRO A C 1
ATOM 3036 O O . PRO A 1 395 ? -7.756 -20.471 -6.611 1.00 39.59 395 PRO A O 1
#

Secondary structure (DSSP, 8-state):
----------PPP--PPP---------PPP-----------------------------PPP------PPPPP-----------PPPPP-PPPPTT-----------------EEEEEE--SHHHHHHHHHHHH-TTEEEEEEEESS---HHHHGGG--SSEEEEEE--TT-HHHHHHHTTT-SEEEE-S-GGGHHHHHHHHHHHT-EEEES-----SSTT---HHHHHHTTHHHHHHTT--EE-S-BTTTBHHHHHHHHHHTT-S-EEEEEEEE------TT-SSPPS---SS-HHHHHHHTTSPPEEEETTEEEE--TT-S-EEEEETTTTEEEEEEE---SHHHHHHHHSSS-EEEEEEEEE--HHHHHHHHH---S-S--PPPTT------

Radius of gyration: 29.64 Å; chains: 1; bounding box: 119×70×78 Å